Protein AF-0000000083947011 (afdb_homodimer)

Secondary structure (DSSP, 8-state):
-PPPPTTTS-B-TTS-BTTT---GGG--SEEEEESSHHHHHHHHTTSSEEEEEEEETTEEEEEEEETTEEEEEEE--SSHHHHHHHHHHHHHHHHEETTTTEEPPGGG----EEEEEEEEEE-STTS-TT-EEEEEEEEESS-GGGGBTTGGGGS-HHHHHHHHHHHT--TTSPPPEEEEPPHHHHHHHTTTSEEEEEEEPS-SSGGGT--SSSPBSSTTHHHHHHH-EETTEEEEEEESSHHHHHHHHHHHT-EEEEEEEEEEETTTTEE-S--HHHHHHHHHHHHHHHHTT-/-PPPPTTTS-B-TTS-BTTT---GGG--SEEEEESSHHHHHHHHTTSSEEEEEEEETTEEEEEEEETTEEEEEEE--SSHHHHHHHHHHHHHHHHEETTTTEEPPGGG----EEEEEEEEEE-STTS-TT-EEEEEEEEESS-GGGGBTTGGGGS-HHHHHHHHHHHT--TTSPPPEEEEPPHHHHHHHTTTSEEEEEEEPS-SSGGGT--SSSPBSSTTHHHHHHH-EETTEEEEEEESSHHHHHHHHHHHT-EEEEEEEEEEETTTTEE-S--HHHHHHHHHHHHHHHHTT-

pLDDT: mean 96.22, std 5.45, range [49.69, 99.0]

Foldseek 3Di:
DDFDDCVRWPADPVGATDAQRDALVQAFQEEEEEAALVVLVVLCVQAPDWDDWDDHDRWTWTWGHHLRGIYMYIHQHAFAVSVVVVLVRSQCSQFADSVRRHGHDPVRGGAGHYEYEYAWAWLEPVQDFLAKAKEQKEKEQQQVLVVDPPLVVFWDVVLQVLLCVQQVDDPVTHRMTMGGAFPVVCVLCVVRHHYAYEYAFRDDDQSCQHDDPDHHPDNCRSVSQQPDDDPHHHHTTYGGHQNSVRSSSVVSVYGYMYMHGYQHHVVVPDGHPPCVVSSVVSSVSVVCSVNVVD/DDFDDCVRWPADPVGAGDAQRDALVQAFQEEEEEAALVVLVVLCVQAPDWDDWDDHDRWTWTWGHHLRGIYMYIHQHAFAVSVVVVLVRSQCSQFADSVRRGGHDPVRGGAGHYEYEYAWAWLEPVQDFLAKAKEQKEKEQQQVLVVDPPLVVFWDVVLQVLLCVQQVDDPVTHRMTMGGAFPVVCVLCVVRHHYAYEYAFRDDDQSCQHDDPDHHPDNCRSVSQQPDDDPHHHHTTYGGHQNSVRSSSVVSVYGYMYMHGYQHHVVVPDGHPPCVVSSVVSSVSVVCSVNVVD

InterPro domains:
  IPR000845 Nucleoside phosphorylase domain [PF01048] (31-287)
  IPR035994 Nucleoside phosphorylase superfamily [G3DSA:3.40.50.1580] (23-292)
  IPR035994 Nucleoside phosphorylase superfamily [SSF53167] (17-290)

Organism: NCBI:txid28139

Sequence (588 aa):
MRTIPSSELIVNDDGSVFHLHLKPDELADTVILVGDPDRSSMVASYFDRVEHSAANREFRCHTGTLNGVRLTVVSTGIGCDNIDIVMNELDALANVDFAARVVKPGPQRRSLRIVRLGTCGAVQPDIPLGALVMSAVSGGIDGLLNFYADSEAVRDLRLEEAFVRQTGWDERLARPYFVRNDAGLIELFGDVAIRGLTLSAPGFYAPQGRVVRLPLARPDYLEKIERFEHEDLRVTNLEMESSAIAGLAALLGHRALTVCTVIAQRTAGDSKPDYAAFVRNMVETALAKLTRNAMRTIPSSELIVNDDGSVFHLHLKPDELADTVILVGDPDRSSMVASYFDRVEHSAANREFRCHTGTLNGVRLTVVSTGIGCDNIDIVMNELDALANVDFAARVVKPGPQRRSLRIVRLGTCGAVQPDIPLGALVMSAVSGGIDGLLNFYADSEAVRDLRLEEAFVRQTGWDERLARPYFVRNDAGLIELFGDVAIRGLTLSAPGFYAPQGRVVRLPLARPDYLEKIERFEHEDLRVTNLEMESSAIAGLAALLGHRALTVCTVIAQRTAGDSKPDYAAFVRNMVETALAKLTRNA

Solvent-accessible surface area (backbone atoms only — not comparable to full-atom values): 29338 Å² total; per-residue (Å²): 132,70,68,53,51,60,60,42,54,50,61,36,95,89,61,18,38,61,64,57,49,46,40,52,88,61,59,43,55,35,32,38,37,25,40,38,34,66,53,25,55,54,57,51,70,70,35,80,40,76,78,44,74,31,72,37,72,38,24,26,34,36,19,28,29,33,65,87,36,56,34,21,32,33,9,49,34,58,26,39,28,27,40,45,46,50,54,54,50,52,47,40,41,54,29,37,38,78,89,74,28,30,70,47,56,76,92,66,46,63,62,40,43,35,39,33,52,44,66,27,32,19,46,38,87,87,52,54,74,54,40,39,38,28,29,52,28,16,26,21,54,45,28,59,63,66,34,33,44,75,45,69,82,58,38,41,64,68,61,34,52,50,48,38,62,75,52,61,62,61,70,54,38,24,46,58,45,29,17,64,31,32,67,70,58,49,60,69,44,51,90,72,32,45,79,28,27,29,36,14,25,50,22,65,33,46,61,63,62,28,47,79,87,57,57,47,52,54,82,58,51,54,60,38,49,46,67,39,69,55,97,92,39,38,43,38,30,41,38,34,41,50,18,49,49,27,44,51,23,50,75,72,58,32,39,25,38,38,38,27,29,23,41,24,32,59,75,78,46,43,66,47,88,83,43,64,70,40,52,50,52,52,50,54,52,50,50,50,64,76,28,55,96,90,133,70,68,53,51,61,60,40,53,51,62,37,96,88,61,18,38,61,64,58,51,45,40,53,90,61,58,44,55,36,32,37,37,25,41,38,34,67,52,23,54,56,57,51,68,68,36,80,41,77,78,46,73,32,71,37,73,38,24,27,34,37,20,30,30,33,66,88,35,56,33,22,30,32,10,49,32,57,24,40,29,26,40,44,47,50,55,53,49,53,45,40,42,53,30,36,39,79,89,75,28,30,70,48,55,76,92,66,46,62,62,40,43,37,38,34,52,43,66,26,33,21,45,38,86,89,53,55,74,52,39,40,37,28,28,52,27,17,25,19,55,45,28,58,64,66,34,34,42,75,44,68,80,58,38,41,63,67,60,33,51,52,49,39,63,74,52,61,61,60,72,54,38,24,46,60,48,29,17,66,30,33,66,68,56,48,59,70,42,51,90,73,32,45,79,28,26,30,36,15,24,48,22,65,33,46,60,64,60,28,47,79,87,56,57,48,52,54,83,58,50,54,60,38,47,47,66,39,70,56,97,91,40,38,42,38,31,40,38,35,40,49,16,49,49,27,43,52,24,51,76,71,56,31,40,25,39,38,37,26,28,22,42,24,31,60,76,77,47,42,64,47,88,82,46,63,69,38,50,50,52,51,51,54,52,49,50,51,64,76,28,56,95,90

Radius of gyration: 22.41 Å; Cα contacts (8 Å, |Δi|>4): 1465; chains: 2; bounding box: 53×63×57 Å

Structure (mmCIF, N/CA/C/O backbone):
data_AF-0000000083947011-model_v1
#
loop_
_entity.id
_entity.type
_entity.pdbx_description
1 polymer 'Uridine phosphorylase'
#
loop_
_atom_site.group_PDB
_atom_site.id
_atom_site.type_symbol
_atom_site.label_atom_id
_atom_site.label_alt_id
_atom_site.label_comp_id
_atom_site.label_asym_id
_atom_site.label_entity_id
_atom_site.label_seq_id
_atom_site.pdbx_PDB_ins_code
_atom_site.Cartn_x
_atom_site.Cartn_y
_atom_site.Cartn_z
_atom_site.occupancy
_atom_site.B_iso_or_equiv
_atom_site.auth_seq_id
_atom_site.auth_comp_id
_atom_site.auth_asym_id
_atom_site.auth_atom_id
_atom_site.pdbx_PDB_model_num
ATOM 1 N N . MET A 1 1 ? 27.812 15.359 11.953 1 77.88 1 MET A N 1
ATOM 2 C CA . MET A 1 1 ? 26.516 15.047 11.352 1 77.88 1 MET A CA 1
ATOM 3 C C . MET A 1 1 ? 26.594 13.758 10.539 1 77.88 1 MET A C 1
ATOM 5 O O . MET A 1 1 ? 27.594 13.508 9.852 1 77.88 1 MET A O 1
ATOM 9 N N . ARG A 1 2 ? 25.656 12.875 10.75 1 89 2 ARG A N 1
ATOM 10 C CA . ARG A 1 2 ? 25.641 11.586 10.055 1 89 2 ARG A CA 1
ATOM 11 C C . ARG A 1 2 ? 25.359 11.773 8.57 1 89 2 ARG A C 1
ATOM 13 O O . ARG A 1 2 ? 24.406 12.453 8.195 1 89 2 ARG A O 1
ATOM 20 N N . THR A 1 3 ? 26.297 11.289 7.777 1 94.56 3 THR A N 1
ATOM 21 C CA . THR A 1 3 ? 26.031 11.234 6.344 1 94.56 3 THR A CA 1
ATOM 22 C C . THR A 1 3 ? 25.078 10.102 6.004 1 94.56 3 THR A C 1
ATOM 24 O O . THR A 1 3 ? 25.312 8.945 6.383 1 94.56 3 THR A O 1
ATOM 27 N N . ILE A 1 4 ? 23.984 10.383 5.305 1 94.19 4 ILE A N 1
ATOM 28 C CA . ILE A 1 4 ? 22.984 9.375 4.949 1 94.19 4 ILE A CA 1
ATOM 29 C C . ILE A 1 4 ? 23.484 8.539 3.775 1 94.19 4 ILE A C 1
ATOM 31 O O . ILE A 1 4 ? 23.734 9.07 2.688 1 94.19 4 ILE A O 1
ATOM 35 N N . PRO A 1 5 ? 23.594 7.246 3.955 1 89.75 5 PRO A N 1
ATOM 36 C CA . PRO A 1 5 ? 24.062 6.395 2.861 1 89.75 5 PRO A CA 1
ATOM 37 C C . PRO A 1 5 ? 23.125 6.406 1.657 1 89.75 5 PRO A C 1
ATOM 39 O O . PRO A 1 5 ? 21.922 6.602 1.812 1 89.75 5 PRO A O 1
ATOM 42 N N . SER A 1 6 ? 23.656 6.137 0.453 1 88.25 6 SER A N 1
ATOM 43 C CA . SER A 1 6 ? 22.906 6.152 -0.79 1 88.25 6 SER A CA 1
ATOM 44 C C . SER A 1 6 ? 21.812 5.078 -0.791 1 88.25 6 SER A C 1
ATOM 46 O O . SER A 1 6 ? 20.797 5.211 -1.477 1 88.25 6 SER A O 1
ATOM 48 N N . SER A 1 7 ? 22.031 4.008 0.021 1 86.38 7 SER A N 1
ATOM 49 C CA . SER A 1 7 ? 21.062 2.914 0.079 1 86.38 7 SER A CA 1
ATOM 50 C C . SER A 1 7 ? 19.875 3.279 0.957 1 86.38 7 SER A C 1
ATOM 52 O O . SER A 1 7 ? 18.812 2.666 0.852 1 86.38 7 SER A O 1
ATOM 54 N N . GLU A 1 8 ? 20.062 4.301 1.823 1 90.69 8 GLU A N 1
ATOM 55 C CA . GLU A 1 8 ? 19 4.703 2.744 1 90.69 8 GLU A CA 1
ATOM 56 C C . GLU A 1 8 ? 18.125 5.805 2.137 1 90.69 8 GLU A C 1
ATOM 58 O O . GLU A 1 8 ? 16.938 5.895 2.436 1 90.69 8 GLU A O 1
ATOM 63 N N . LEU A 1 9 ? 18.781 6.59 1.421 1 93.44 9 LEU A N 1
ATOM 64 C CA . LEU A 1 9 ? 18.094 7.621 0.647 1 93.44 9 LEU A CA 1
ATOM 65 C C . LEU A 1 9 ? 18.578 7.629 -0.797 1 93.44 9 LEU A C 1
ATOM 67 O O . LEU A 1 9 ? 19.641 8.18 -1.096 1 93.44 9 LEU A O 1
ATOM 71 N N . ILE A 1 10 ? 17.781 7.027 -1.626 1 92.38 10 ILE A N 1
ATOM 72 C CA . ILE A 1 10 ? 18.141 6.895 -3.033 1 92.38 10 ILE A CA 1
ATOM 73 C C . ILE A 1 10 ? 17.781 8.172 -3.783 1 92.38 10 ILE A C 1
ATOM 75 O O . ILE A 1 10 ? 16.656 8.664 -3.672 1 92.38 10 ILE A O 1
ATOM 79 N N . VAL A 1 11 ? 18.672 8.734 -4.453 1 94.38 11 VAL A N 1
ATOM 80 C CA . VAL A 1 11 ? 18.516 9.922 -5.289 1 94.38 11 VAL A CA 1
ATOM 81 C C . VAL A 1 11 ? 18.797 9.57 -6.746 1 94.38 11 VAL A C 1
ATOM 83 O O . VAL A 1 11 ? 19.797 8.922 -7.051 1 94.38 11 VAL A O 1
ATOM 86 N N . ASN A 1 12 ? 17.859 9.953 -7.582 1 94.69 12 ASN A N 1
ATOM 87 C CA . ASN A 1 12 ? 18 9.672 -9.008 1 94.69 12 ASN A CA 1
ATOM 88 C C . ASN A 1 12 ? 19.156 10.477 -9.617 1 94.69 12 ASN A C 1
ATOM 90 O O . ASN A 1 12 ? 19.609 11.453 -9.023 1 94.69 12 ASN A O 1
ATOM 94 N N . ASP A 1 13 ? 19.516 10.094 -10.844 1 92.94 13 ASP A N 1
ATOM 95 C CA . ASP A 1 13 ? 20.641 10.727 -11.531 1 92.94 13 ASP A CA 1
ATOM 96 C C . ASP A 1 13 ? 20.375 12.211 -11.758 1 92.94 13 ASP A C 1
ATOM 98 O O . ASP A 1 13 ? 21.297 13.023 -11.75 1 92.94 13 ASP A O 1
ATOM 102 N N . ASP A 1 14 ? 19.156 12.602 -11.891 1 95.12 14 ASP A N 1
ATOM 103 C CA . ASP A 1 14 ? 18.828 13.984 -12.188 1 95.12 14 ASP A CA 1
ATOM 104 C C . ASP A 1 14 ? 18.672 14.805 -10.914 1 95.12 14 ASP A C 1
ATOM 106 O O . ASP A 1 14 ? 18.297 15.977 -10.953 1 95.12 14 ASP A O 1
ATOM 110 N N . GLY A 1 15 ? 18.906 14.203 -9.781 1 95.88 15 GLY A N 1
ATOM 111 C CA . GLY A 1 15 ? 18.875 14.914 -8.516 1 95.88 15 GLY A CA 1
ATOM 112 C C . GLY A 1 15 ? 17.547 14.82 -7.805 1 95.88 15 GLY A C 1
ATOM 113 O O . GLY A 1 15 ? 17.375 15.352 -6.703 1 95.88 15 GLY A O 1
ATOM 114 N N . SER A 1 16 ? 16.562 14.172 -8.352 1 97.75 16 SER A N 1
ATOM 115 C CA . SER A 1 16 ? 15.258 14.016 -7.723 1 97.75 16 SER A CA 1
ATOM 116 C C . SER A 1 16 ? 15.25 12.828 -6.766 1 97.75 16 SER A C 1
ATOM 118 O O . SER A 1 16 ? 16.078 11.914 -6.883 1 97.75 16 SER A O 1
ATOM 120 N N . VAL A 1 17 ? 14.383 12.906 -5.777 1 97.94 17 VAL A N 1
ATOM 121 C CA . VAL A 1 17 ? 14.242 11.781 -4.859 1 97.94 17 VAL A CA 1
ATOM 122 C C . VAL A 1 17 ? 13.688 10.57 -5.605 1 97.94 17 VAL A C 1
ATOM 124 O O . VAL A 1 17 ? 13 10.719 -6.617 1 97.94 17 VAL A O 1
ATOM 127 N N . PHE A 1 18 ? 13.828 9.422 -5.195 1 96.44 18 PHE A N 1
ATOM 128 C CA . PHE A 1 18 ? 13.758 8.164 -5.93 1 96.44 18 PHE A CA 1
ATOM 129 C C . PHE A 1 18 ? 12.344 7.914 -6.441 1 96.44 18 PHE A C 1
ATOM 131 O O . PHE A 1 18 ? 12.141 7.688 -7.637 1 96.44 18 PHE A O 1
ATOM 138 N N . HIS A 1 19 ? 11.328 7.941 -5.512 1 98.19 19 HIS A N 1
ATOM 139 C CA . HIS A 1 19 ? 9.977 7.52 -5.891 1 98.19 19 HIS A CA 1
ATOM 140 C C . HIS A 1 19 ? 9.156 8.695 -6.406 1 98.19 19 HIS A C 1
ATOM 142 O O . HIS A 1 19 ? 8.516 8.602 -7.449 1 98.19 19 HIS A O 1
ATOM 148 N N . LEU A 1 20 ? 9.242 9.805 -5.723 1 98.69 20 LEU A N 1
ATOM 149 C CA . LEU A 1 20 ? 8.359 10.922 -6.047 1 98.69 20 LEU A CA 1
ATOM 150 C C . LEU A 1 20 ? 8.867 11.688 -7.262 1 98.69 20 LEU A C 1
ATOM 152 O O . LEU A 1 20 ? 8.125 12.453 -7.879 1 98.69 20 LEU A O 1
ATOM 156 N N . HIS A 1 21 ? 10.148 11.547 -7.547 1 98.25 21 HIS A N 1
ATOM 157 C CA . HIS A 1 21 ? 10.789 12.219 -8.68 1 98.25 21 HIS A CA 1
ATOM 158 C C . HIS A 1 21 ? 10.656 13.734 -8.562 1 98.25 21 HIS A C 1
ATOM 160 O O . HIS A 1 21 ? 10.414 14.414 -9.562 1 98.25 21 HIS A O 1
ATOM 166 N N . LEU A 1 22 ? 10.766 14.266 -7.359 1 98.62 22 LEU A N 1
ATOM 167 C CA . LEU A 1 22 ? 10.789 15.695 -7.062 1 98.62 22 LEU A CA 1
ATOM 168 C C . LEU A 1 22 ? 12.164 16.125 -6.566 1 98.62 22 LEU A C 1
ATOM 170 O O . LEU A 1 22 ? 12.883 15.328 -5.965 1 98.62 22 LEU A O 1
ATOM 174 N N . LYS A 1 23 ? 12.484 17.297 -6.867 1 98.56 23 LYS A N 1
ATOM 175 C CA . LYS A 1 23 ? 13.641 17.969 -6.277 1 98.56 23 LYS A CA 1
ATOM 176 C C . LYS A 1 23 ? 13.227 18.875 -5.117 1 98.56 23 LYS A C 1
ATOM 178 O O . LYS A 1 23 ? 12.062 19.266 -5.016 1 98.56 23 LYS A O 1
ATOM 183 N N . PRO A 1 24 ? 14.172 19.188 -4.234 1 98.12 24 PRO A N 1
ATOM 184 C CA . PRO A 1 24 ? 13.836 19.969 -3.039 1 98.12 24 PRO A CA 1
ATOM 185 C C . PRO A 1 24 ? 13.148 21.281 -3.371 1 98.12 24 PRO A C 1
ATOM 187 O O . PRO A 1 24 ? 12.188 21.672 -2.701 1 98.12 24 PRO A O 1
ATOM 190 N N . ASP A 1 25 ? 13.547 21.984 -4.414 1 98.12 25 ASP A N 1
ATOM 191 C CA . ASP A 1 25 ? 13.016 23.312 -4.727 1 98.12 25 ASP A CA 1
ATOM 192 C C . ASP A 1 25 ? 11.648 23.219 -5.395 1 98.12 25 ASP A C 1
ATOM 194 O O . ASP A 1 25 ? 10.961 24.219 -5.57 1 98.12 25 ASP A O 1
ATOM 198 N N . GLU A 1 26 ? 11.25 22.031 -5.645 1 98.75 26 GLU A N 1
ATOM 199 C CA . GLU A 1 26 ? 9.984 21.797 -6.336 1 98.75 26 GLU A CA 1
ATOM 200 C C . GLU A 1 26 ? 8.859 21.5 -5.352 1 98.75 26 GLU A C 1
ATOM 202 O O . GLU A 1 26 ? 7.707 21.328 -5.75 1 98.75 26 GLU A O 1
ATOM 207 N N . LEU A 1 27 ? 9.117 21.5 -4.09 1 98.81 27 LEU A N 1
ATOM 208 C CA . LEU A 1 27 ? 8.156 21.188 -3.033 1 98.81 27 LEU A CA 1
ATOM 209 C C . LEU A 1 27 ? 7.648 22.453 -2.363 1 98.81 27 LEU A C 1
ATOM 211 O O . LEU A 1 27 ? 8.438 23.312 -1.973 1 98.81 27 LEU A O 1
ATOM 215 N N . ALA A 1 28 ? 6.363 22.594 -2.268 1 98.81 28 ALA A N 1
ATOM 216 C CA . ALA A 1 28 ? 5.746 23.672 -1.515 1 98.81 28 ALA A CA 1
ATOM 217 C C . ALA A 1 28 ? 5.621 23.328 -0.036 1 98.81 28 ALA A C 1
ATOM 219 O O . ALA A 1 28 ? 5.832 22.172 0.351 1 98.81 28 ALA A O 1
ATOM 220 N N . ASP A 1 29 ? 5.277 24.312 0.766 1 98.44 29 ASP A N 1
ATOM 221 C CA . ASP A 1 29 ? 5.125 24.094 2.203 1 98.44 29 ASP A CA 1
ATOM 222 C C . ASP A 1 29 ? 3.775 23.469 2.523 1 98.44 29 ASP A C 1
ATOM 224 O O . ASP A 1 29 ? 3.631 22.781 3.539 1 98.44 29 ASP A O 1
ATOM 228 N N . THR A 1 30 ? 2.801 23.75 1.715 1 98.75 30 THR A N 1
ATOM 229 C CA . THR A 1 30 ? 1.498 23.109 1.825 1 98.75 30 THR A CA 1
ATOM 230 C C . THR A 1 30 ? 1.371 21.969 0.813 1 98.75 30 THR A C 1
ATOM 232 O O . THR A 1 30 ? 1.498 22.188 -0.394 1 98.75 30 THR A O 1
ATOM 235 N N . VAL A 1 31 ? 1.159 20.797 1.308 1 98.94 31 VAL A N 1
ATOM 236 C CA . VAL A 1 31 ? 1.097 19.594 0.465 1 98.94 31 VAL A CA 1
ATOM 237 C C . VAL A 1 31 ? -0.274 18.938 0.602 1 98.94 31 VAL A C 1
ATOM 239 O O . VAL A 1 31 ? -0.737 18.688 1.716 1 98.94 31 VAL A O 1
ATOM 242 N N . ILE A 1 32 ? -0.916 18.734 -0.494 1 98.94 32 ILE A N 1
ATOM 243 C CA . ILE A 1 32 ? -2.164 17.984 -0.551 1 98.94 32 ILE A CA 1
ATOM 244 C C . ILE A 1 32 ? -1.884 16.547 -1.011 1 98.94 32 ILE A C 1
ATOM 246 O O . ILE A 1 32 ? -1.247 16.344 -2.045 1 98.94 32 ILE A O 1
ATOM 250 N N . LEU A 1 33 ? -2.264 15.594 -0.226 1 99 33 LEU A N 1
ATOM 251 C CA . LEU A 1 33 ? -2.129 14.188 -0.588 1 99 33 LEU A CA 1
ATOM 252 C C . LEU A 1 33 ? -3.467 13.609 -1.034 1 99 33 LEU A C 1
ATOM 254 O O . LEU A 1 33 ? -4.5 13.875 -0.412 1 99 33 LEU A O 1
ATOM 258 N N . VAL A 1 34 ? -3.473 12.891 -2.113 1 98.94 34 VAL A N 1
ATOM 259 C CA . VAL A 1 34 ? -4.633 12.148 -2.596 1 98.94 34 VAL A CA 1
ATOM 260 C C . VAL A 1 34 ? -4.223 10.719 -2.938 1 98.94 34 VAL A C 1
ATOM 262 O O . VAL A 1 34 ? -3.041 10.438 -3.148 1 98.94 34 VAL A O 1
ATOM 265 N N . GLY A 1 35 ? -5.156 9.75 -2.914 1 98.56 35 GLY A N 1
ATOM 266 C CA . GLY A 1 35 ? -4.836 8.367 -3.246 1 98.56 35 GLY A CA 1
ATOM 267 C C . GLY A 1 35 ? -4.695 8.133 -4.738 1 98.56 35 GLY A C 1
ATOM 268 O O . GLY A 1 35 ? -3.711 7.543 -5.188 1 98.56 35 GLY A O 1
ATOM 269 N N . ASP A 1 36 ? -5.605 8.664 -5.496 1 98 36 ASP A N 1
ATOM 270 C CA . ASP A 1 36 ? -5.777 8.422 -6.926 1 98 36 ASP A CA 1
ATOM 271 C C . ASP A 1 36 ? -4.914 9.375 -7.75 1 98 36 ASP A C 1
ATOM 273 O O . ASP A 1 36 ? -5.066 10.594 -7.664 1 98 36 ASP A O 1
ATOM 277 N N . PRO A 1 37 ? -4.027 8.805 -8.609 1 98.25 37 PRO A N 1
ATOM 278 C CA . PRO A 1 37 ? -3.238 9.68 -9.484 1 98.25 37 PRO A CA 1
ATOM 279 C C . PRO A 1 37 ? -4.102 10.648 -10.281 1 98.25 37 PRO A C 1
ATOM 281 O O . PRO A 1 37 ? -3.732 11.812 -10.453 1 98.25 37 PRO A O 1
ATOM 284 N N . ASP A 1 38 ? -5.238 10.203 -10.758 1 97.5 38 ASP A N 1
ATOM 285 C CA . ASP A 1 38 ? -6.109 11.086 -11.523 1 97.5 38 ASP A CA 1
ATOM 286 C C . ASP A 1 38 ? -6.652 12.211 -10.656 1 97.5 38 ASP A C 1
ATOM 288 O O . ASP A 1 38 ? -6.895 13.32 -11.141 1 97.5 38 ASP A O 1
ATOM 292 N N . ARG A 1 39 ? -6.852 11.992 -9.422 1 98.25 39 ARG A N 1
ATOM 293 C CA . ARG A 1 39 ? -7.316 13.023 -8.508 1 98.25 39 ARG A CA 1
ATOM 294 C C . ARG A 1 39 ? -6.258 14.102 -8.312 1 98.25 39 ARG A C 1
ATOM 296 O O . ARG A 1 39 ? -6.586 15.281 -8.141 1 98.25 39 ARG A O 1
ATOM 303 N N . SER A 1 40 ? -4.953 13.711 -8.312 1 98.69 40 SER A N 1
ATOM 304 C CA . SER A 1 40 ? -3.902 14.727 -8.25 1 98.69 40 SER A CA 1
ATOM 305 C C . SER A 1 40 ? -3.986 15.68 -9.43 1 98.69 40 SER A C 1
ATOM 307 O O . SER A 1 40 ? -3.836 16.891 -9.266 1 98.69 40 SER A O 1
ATOM 309 N N . SER A 1 41 ? -4.227 15.109 -10.602 1 98.25 41 SER A N 1
ATOM 310 C CA . SER A 1 41 ? -4.398 15.938 -11.789 1 98.25 41 SER A CA 1
ATOM 311 C C . SER A 1 41 ? -5.633 16.828 -11.672 1 98.25 41 SER A C 1
ATOM 313 O O . SER A 1 41 ? -5.609 17.984 -12.086 1 98.25 41 SER A O 1
ATOM 315 N N . MET A 1 42 ? -6.676 16.266 -11.148 1 98.44 42 MET A N 1
ATOM 316 C CA . MET A 1 42 ? -7.895 17.031 -10.93 1 98.44 42 MET A CA 1
ATOM 317 C C . MET A 1 42 ? -7.641 18.203 -9.984 1 98.44 42 MET A C 1
ATOM 319 O O . MET A 1 42 ? -8.047 19.328 -10.273 1 98.44 42 MET A O 1
ATOM 323 N N . VAL A 1 43 ? -6.957 18 -8.906 1 98.81 43 VAL A N 1
ATOM 324 C CA . VAL A 1 43 ? -6.629 19.062 -7.957 1 98.81 43 VAL A CA 1
ATOM 325 C C . VAL A 1 43 ? -5.797 20.141 -8.648 1 98.81 43 VAL A C 1
ATOM 327 O O . VAL A 1 43 ? -6.078 21.328 -8.516 1 98.81 43 VAL A O 1
ATOM 330 N N . ALA A 1 44 ? -4.797 19.734 -9.398 1 98.81 44 ALA A N 1
ATOM 331 C CA . ALA A 1 44 ? -3.887 20.656 -10.078 1 98.81 44 ALA A CA 1
ATOM 332 C C . ALA A 1 44 ? -4.633 21.5 -11.094 1 98.81 44 ALA A C 1
ATOM 334 O O . ALA A 1 44 ? -4.211 22.625 -11.406 1 98.81 44 ALA A O 1
ATOM 335 N N . SER A 1 45 ? -5.727 20.969 -11.656 1 98.75 45 SER A N 1
ATOM 336 C CA . SER A 1 45 ? -6.492 21.688 -12.664 1 98.75 45 SER A CA 1
ATOM 337 C C . SER A 1 45 ? -7.125 22.953 -12.086 1 98.75 45 SER A C 1
ATOM 339 O O . SER A 1 45 ? -7.531 23.844 -12.828 1 98.75 45 SER A O 1
ATOM 341 N N . TYR A 1 46 ? -7.203 23.078 -10.789 1 98.75 46 TYR A N 1
ATOM 342 C CA . TYR A 1 46 ? -7.758 24.266 -10.141 1 98.75 46 TYR A CA 1
ATOM 343 C C . TYR A 1 46 ? -6.691 25.344 -9.953 1 98.75 46 TYR A C 1
ATOM 345 O O . TYR A 1 46 ? -7.008 26.484 -9.641 1 98.75 46 TYR A O 1
ATOM 353 N N . PHE A 1 47 ? -5.383 24.922 -10.07 1 98.75 47 PHE A N 1
ATOM 354 C CA . PHE A 1 47 ? -4.305 25.875 -9.844 1 98.75 47 PHE A CA 1
ATOM 355 C C . PHE A 1 47 ? -4.336 26.984 -10.891 1 98.75 47 PHE A C 1
ATOM 357 O O . PHE A 1 47 ? -4.613 26.734 -12.062 1 98.75 47 PHE A O 1
ATOM 364 N N . ASP A 1 48 ? -3.98 28.234 -10.539 1 98.38 48 ASP A N 1
ATOM 365 C CA . ASP A 1 48 ? -3.803 29.344 -11.484 1 98.38 48 ASP A CA 1
ATOM 366 C C . ASP A 1 48 ? -2.645 29.062 -12.438 1 98.38 48 ASP A C 1
ATOM 368 O O . ASP A 1 48 ? -2.68 29.484 -13.602 1 98.38 48 ASP A O 1
ATOM 372 N N . ARG A 1 49 ? -1.67 28.406 -11.859 1 98.19 49 ARG A N 1
ATOM 373 C CA . ARG A 1 49 ? -0.461 28.062 -12.602 1 98.19 49 ARG A CA 1
ATOM 374 C C . ARG A 1 49 ? 0.185 26.797 -12.039 1 98.19 49 ARG A C 1
ATOM 376 O O . ARG A 1 49 ? 0.262 26.625 -10.82 1 98.19 49 ARG A O 1
ATOM 383 N N . VAL A 1 50 ? 0.601 25.938 -12.938 1 98.69 50 VAL A N 1
ATOM 384 C CA . VAL A 1 50 ? 1.411 24.781 -12.578 1 98.69 50 VAL A CA 1
ATOM 385 C C . VAL A 1 50 ? 2.865 25.016 -12.977 1 98.69 50 VAL A C 1
ATOM 387 O O . VAL A 1 50 ? 3.156 25.328 -14.133 1 98.69 50 VAL A O 1
ATOM 390 N N . GLU A 1 51 ? 3.756 24.875 -12.109 1 98.25 51 GLU A N 1
ATOM 391 C CA . GLU A 1 51 ? 5.148 25.188 -12.422 1 98.25 51 GLU A CA 1
ATOM 392 C C . GLU A 1 51 ? 5.98 23.906 -12.578 1 98.25 51 GLU A C 1
ATOM 394 O O . GLU A 1 51 ? 6.992 23.906 -13.281 1 98.25 51 GLU A O 1
ATOM 399 N N . HIS A 1 52 ? 5.605 22.859 -11.805 1 98.25 52 HIS A N 1
ATOM 400 C CA . HIS A 1 52 ? 6.344 21.609 -11.891 1 98.25 52 HIS A CA 1
ATOM 401 C C . HIS A 1 52 ? 5.402 20.406 -11.867 1 98.25 52 HIS A C 1
ATOM 403 O O . HIS A 1 52 ? 4.406 20.406 -11.141 1 98.25 52 HIS A O 1
ATOM 409 N N . SER A 1 53 ? 5.684 19.469 -12.648 1 98.62 53 SER A N 1
ATOM 410 C CA . SER A 1 53 ? 4.98 18.188 -12.625 1 98.62 53 SER A CA 1
ATOM 411 C C . SER A 1 53 ? 5.953 17.016 -12.758 1 98.62 53 SER A C 1
ATOM 413 O O . SER A 1 53 ? 6.953 17.109 -13.469 1 98.62 53 SER A O 1
ATOM 415 N N . ALA A 1 54 ? 5.691 15.984 -12.023 1 98.5 54 ALA A N 1
ATOM 416 C CA . ALA A 1 54 ? 6.453 14.742 -12.086 1 98.5 54 ALA A CA 1
ATOM 417 C C . ALA A 1 54 ? 5.543 13.531 -11.883 1 98.5 54 ALA A C 1
ATOM 419 O O . ALA A 1 54 ? 4.516 13.625 -11.203 1 98.5 54 ALA A O 1
ATOM 420 N N . ALA A 1 55 ? 5.848 12.469 -12.508 1 97.81 55 ALA A N 1
ATOM 421 C CA . ALA A 1 55 ? 5.066 11.25 -12.352 1 97.81 55 ALA A CA 1
ATOM 422 C C . ALA A 1 55 ? 5.965 10.016 -12.375 1 97.81 55 ALA A C 1
ATOM 424 O O . ALA A 1 55 ? 6.926 9.961 -13.148 1 97.81 55 ALA A O 1
ATOM 425 N N . ASN A 1 56 ? 5.727 9.133 -11.508 1 97.69 56 ASN A N 1
ATOM 426 C CA . ASN A 1 56 ? 6.371 7.828 -11.391 1 97.69 56 ASN A CA 1
ATOM 427 C C . ASN A 1 56 ? 5.48 6.824 -10.664 1 97.69 56 ASN A C 1
ATOM 429 O O . ASN A 1 56 ? 5.094 7.043 -9.516 1 97.69 56 ASN A O 1
ATOM 433 N N . ARG A 1 57 ? 5.172 5.699 -11.383 1 97.44 57 ARG A N 1
ATOM 434 C CA . ARG A 1 57 ? 4.301 4.695 -10.781 1 97.44 57 ARG A CA 1
ATOM 435 C C . ARG A 1 57 ? 2.977 5.316 -10.344 1 97.44 57 ARG A C 1
ATOM 437 O O . ARG A 1 57 ? 2.279 5.938 -11.148 1 97.44 57 ARG A O 1
ATOM 444 N N . GLU A 1 58 ? 2.545 5.105 -9.086 1 98.38 58 GLU A N 1
ATOM 445 C CA . GLU A 1 58 ? 1.294 5.664 -8.578 1 98.38 58 GLU A CA 1
ATOM 446 C C . GLU A 1 58 ? 1.507 7.062 -8 1 98.38 58 GLU A C 1
ATOM 448 O O . GLU A 1 58 ? 0.56 7.699 -7.539 1 98.38 58 GLU A O 1
ATOM 453 N N . PHE A 1 59 ? 2.748 7.559 -8.109 1 98.75 59 PHE A N 1
ATOM 454 C CA . PHE A 1 59 ? 3.064 8.875 -7.578 1 98.75 59 PHE A CA 1
ATOM 455 C C . PHE A 1 59 ? 3.008 9.93 -8.672 1 98.75 59 PHE A C 1
ATOM 457 O O . PHE A 1 59 ? 3.811 9.906 -9.609 1 98.75 59 PHE A O 1
ATOM 464 N N . ARG A 1 60 ? 2.043 10.773 -8.625 1 98.75 60 ARG A N 1
ATOM 465 C CA . ARG A 1 60 ? 1.901 11.922 -9.508 1 98.75 60 ARG A CA 1
ATOM 466 C C . ARG A 1 60 ? 1.894 13.227 -8.711 1 98.75 60 ARG A C 1
ATOM 468 O O . ARG A 1 60 ? 1.074 13.398 -7.809 1 98.75 60 ARG A O 1
ATOM 475 N N . CYS A 1 61 ? 2.836 14.109 -9.055 1 98.81 61 CYS A N 1
ATOM 476 C CA . CYS A 1 61 ? 3.037 15.344 -8.289 1 98.81 61 CYS A CA 1
ATOM 477 C C . CYS A 1 61 ? 2.848 16.562 -9.18 1 98.81 61 CYS A C 1
ATOM 479 O O . CYS A 1 61 ? 3.264 16.578 -10.336 1 98.81 61 CYS A O 1
ATOM 481 N N . HIS A 1 62 ? 2.168 17.562 -8.695 1 98.94 62 HIS A N 1
ATOM 482 C CA . HIS A 1 62 ? 2.059 18.875 -9.305 1 98.94 62 HIS A CA 1
ATOM 483 C C . HIS A 1 62 ? 2.279 19.984 -8.281 1 98.94 62 HIS A C 1
ATOM 485 O O . HIS A 1 62 ? 1.67 19.969 -7.207 1 98.94 62 HIS A O 1
ATOM 491 N N . THR A 1 63 ? 3.213 20.859 -8.539 1 98.94 63 THR A N 1
ATOM 492 C CA . THR A 1 63 ? 3.41 22.062 -7.734 1 98.94 63 THR A CA 1
ATOM 493 C C . THR A 1 63 ? 2.988 23.312 -8.508 1 98.94 63 THR A C 1
ATOM 495 O O . THR A 1 63 ? 3.324 23.453 -9.68 1 98.94 63 THR A O 1
ATOM 498 N N . GLY A 1 64 ? 2.229 24.094 -7.887 1 98.75 64 GLY A N 1
ATOM 499 C CA . GLY A 1 64 ? 1.747 25.312 -8.5 1 98.75 64 GLY A CA 1
ATOM 500 C C . GLY A 1 64 ? 1.237 26.328 -7.492 1 98.75 64 GLY A C 1
ATOM 501 O O . GLY A 1 64 ? 1.667 26.328 -6.336 1 98.75 64 GLY A O 1
ATOM 502 N N . THR A 1 65 ? 0.46 27.297 -8.062 1 98.5 65 THR A N 1
ATOM 503 C CA . THR A 1 65 ? -0.065 28.375 -7.219 1 98.5 65 THR A CA 1
ATOM 504 C C . THR A 1 65 ? -1.576 28.5 -7.387 1 98.5 65 THR A C 1
ATOM 506 O O . THR A 1 65 ? -2.094 28.375 -8.5 1 98.5 65 THR A O 1
ATOM 509 N N . LEU A 1 66 ? -2.244 28.656 -6.328 1 98.5 66 LEU A N 1
ATOM 510 C CA . LEU A 1 66 ? -3.666 28.984 -6.301 1 98.5 66 LEU A CA 1
ATOM 511 C C . LEU A 1 66 ? -3.943 30.125 -5.324 1 98.5 66 LEU A C 1
ATOM 513 O O . LEU A 1 66 ? -3.59 30.031 -4.145 1 98.5 66 LEU A O 1
ATOM 517 N N . ASN A 1 67 ? -4.562 31.25 -5.812 1 97.38 67 ASN A N 1
ATOM 518 C CA . ASN A 1 67 ? -4.871 32.406 -4.969 1 97.38 67 ASN A CA 1
ATOM 519 C C . ASN A 1 67 ? -3.629 32.906 -4.238 1 97.38 67 ASN A C 1
ATOM 521 O O . ASN A 1 67 ? -3.686 33.219 -3.047 1 97.38 67 ASN A O 1
ATOM 525 N N . GLY A 1 68 ? -2.52 32.844 -4.895 1 96.94 68 GLY A N 1
ATOM 526 C CA . GLY A 1 68 ? -1.279 33.406 -4.359 1 96.94 68 GLY A CA 1
ATOM 527 C C . GLY A 1 68 ? -0.569 32.438 -3.422 1 96.94 68 GLY A C 1
ATOM 528 O O . GLY A 1 68 ? 0.515 32.75 -2.92 1 96.94 68 GLY A O 1
ATOM 529 N N . VAL A 1 69 ? -1.106 31.266 -3.186 1 97.94 69 VAL A N 1
ATOM 530 C CA . VAL A 1 69 ? -0.518 30.281 -2.281 1 97.94 69 VAL A CA 1
ATOM 531 C C . VAL A 1 69 ? 0.133 29.156 -3.088 1 97.94 69 VAL A C 1
ATOM 533 O O . VAL A 1 69 ? -0.5 28.578 -3.967 1 97.94 69 VAL A O 1
ATOM 536 N N . ARG A 1 70 ? 1.423 28.891 -2.836 1 98.5 70 ARG A N 1
ATOM 537 C CA . ARG A 1 70 ? 2.121 27.797 -3.48 1 98.5 70 ARG A CA 1
ATOM 538 C C . ARG A 1 70 ? 1.754 26.453 -2.832 1 98.5 70 ARG A C 1
ATOM 540 O O . ARG A 1 70 ? 1.804 26.328 -1.608 1 98.5 70 ARG A O 1
ATOM 547 N N . LEU A 1 71 ? 1.31 25.516 -3.643 1 98.69 71 LEU A N 1
ATOM 548 C CA . LEU A 1 71 ? 0.856 24.203 -3.176 1 98.69 71 LEU A CA 1
ATOM 549 C C . LEU A 1 71 ? 1.501 23.094 -3.984 1 98.69 71 LEU A C 1
ATOM 551 O O . LEU A 1 71 ? 1.811 23.266 -5.164 1 98.69 71 LEU A O 1
ATOM 555 N N . THR A 1 72 ? 1.745 22 -3.408 1 98.94 72 THR A N 1
ATOM 556 C CA . THR A 1 72 ? 2.08 20.75 -4.074 1 98.94 72 THR A CA 1
ATOM 557 C C . THR A 1 72 ? 0.99 19.703 -3.85 1 98.94 72 THR A C 1
ATOM 559 O O . THR A 1 72 ? 0.532 19.516 -2.721 1 98.94 72 THR A O 1
ATOM 562 N N . VAL A 1 73 ? 0.47 19.109 -4.879 1 98.94 73 VAL A N 1
ATOM 563 C CA . VAL A 1 73 ? -0.406 17.938 -4.742 1 98.94 73 VAL A CA 1
ATOM 564 C C . VAL A 1 73 ? 0.337 16.688 -5.176 1 98.94 73 VAL A C 1
ATOM 566 O O . VAL A 1 73 ? 1.076 16.703 -6.164 1 98.94 73 VAL A O 1
ATOM 569 N N . VAL A 1 74 ? 0.238 15.609 -4.395 1 98.94 74 VAL A N 1
ATOM 570 C CA . VAL A 1 74 ? 0.901 14.328 -4.633 1 98.94 74 VAL A CA 1
ATOM 571 C C . VAL A 1 74 ? -0.106 13.188 -4.492 1 98.94 74 VAL A C 1
ATOM 573 O O . VAL A 1 74 ? -0.832 13.109 -3.5 1 98.94 74 VAL A O 1
ATOM 576 N N . SER A 1 75 ? -0.202 12.312 -5.492 1 98.94 75 SER A N 1
ATOM 577 C CA . SER A 1 75 ? -0.91 11.055 -5.285 1 98.94 75 SER A CA 1
ATOM 578 C C . SER A 1 75 ? -0.023 10.031 -4.59 1 98.94 75 SER A C 1
ATOM 580 O O . SER A 1 75 ? 1.174 9.938 -4.871 1 98.94 75 SER A O 1
ATOM 582 N N . THR A 1 76 ? -0.602 9.297 -3.678 1 98.81 76 THR A N 1
ATOM 583 C CA . THR A 1 76 ? 0.193 8.406 -2.84 1 98.81 76 THR A CA 1
ATOM 584 C C . THR A 1 76 ? -0.046 6.945 -3.225 1 98.81 76 THR A C 1
ATOM 586 O O . THR A 1 76 ? 0.706 6.059 -2.814 1 98.81 76 THR A O 1
ATOM 589 N N . GLY A 1 77 ? -1.105 6.711 -4.039 1 98.56 77 GLY A N 1
ATOM 590 C CA . GLY A 1 77 ? -1.579 5.34 -4.141 1 98.56 77 GLY A CA 1
ATOM 591 C C . GLY A 1 77 ? -2.346 4.883 -2.912 1 98.56 77 GLY A C 1
ATOM 592 O O . GLY A 1 77 ? -2.924 5.699 -2.193 1 98.56 77 GLY A O 1
ATOM 593 N N . ILE A 1 78 ? -2.393 3.551 -2.756 1 98.69 78 ILE A N 1
ATOM 594 C CA . ILE A 1 78 ? -3.275 3.004 -1.731 1 98.69 78 ILE A CA 1
ATOM 595 C C . ILE A 1 78 ? -2.445 2.354 -0.627 1 98.69 78 ILE A C 1
ATOM 597 O O . ILE A 1 78 ? -1.534 1.57 -0.906 1 98.69 78 ILE A O 1
ATOM 601 N N . GLY A 1 79 ? -2.721 2.766 0.615 1 98.69 79 GLY A N 1
ATOM 602 C CA . GLY A 1 79 ? -2.229 1.995 1.746 1 98.69 79 GLY A CA 1
ATOM 603 C C . GLY A 1 79 ? -1.114 2.691 2.504 1 98.69 79 GLY A C 1
ATOM 604 O O . GLY A 1 79 ? -0.426 3.553 1.953 1 98.69 79 GLY A O 1
ATOM 605 N N . CYS A 1 80 ? -0.863 2.242 3.701 1 98.81 80 CYS A N 1
ATOM 606 C CA . CYS A 1 80 ? 0.144 2.832 4.578 1 98.81 80 CYS A CA 1
ATOM 607 C C . CYS A 1 80 ? 1.55 2.469 4.109 1 98.81 80 CYS A C 1
ATOM 609 O O . CYS A 1 80 ? 2.51 3.178 4.414 1 98.81 80 CYS A O 1
ATOM 611 N N . ASP A 1 81 ? 1.694 1.338 3.334 1 98.56 81 ASP A N 1
ATOM 612 C CA . ASP A 1 81 ? 2.99 1 2.756 1 98.56 81 ASP A CA 1
ATOM 613 C C . ASP A 1 81 ? 3.492 2.115 1.841 1 98.56 81 ASP A C 1
ATOM 615 O O . ASP A 1 81 ? 4.668 2.49 1.895 1 98.56 81 ASP A O 1
ATOM 619 N N . ASN A 1 82 ? 2.551 2.639 1.043 1 98.69 82 ASN A N 1
ATOM 620 C CA . ASN A 1 82 ? 2.85 3.758 0.156 1 98.69 82 ASN A CA 1
ATOM 621 C C . ASN A 1 82 ? 3.133 5.035 0.941 1 98.69 82 ASN A C 1
ATOM 623 O O . ASN A 1 82 ? 4.004 5.82 0.564 1 98.69 82 ASN A O 1
ATOM 627 N N . ILE A 1 83 ? 2.402 5.207 2.02 1 98.94 83 ILE A N 1
ATOM 628 C CA . ILE A 1 83 ? 2.564 6.422 2.814 1 98.94 83 ILE A CA 1
ATOM 629 C C . ILE A 1 83 ? 3.959 6.445 3.436 1 98.94 83 ILE A C 1
ATOM 631 O O . ILE A 1 83 ? 4.57 7.512 3.561 1 98.94 83 ILE A O 1
ATOM 635 N N . ASP A 1 84 ? 4.516 5.273 3.822 1 98.94 84 ASP A N 1
ATOM 636 C CA . ASP A 1 84 ? 5.887 5.195 4.32 1 98.94 84 ASP A CA 1
ATOM 637 C C . ASP A 1 84 ? 6.863 5.844 3.344 1 98.94 84 ASP A C 1
ATOM 639 O O . ASP A 1 84 ? 7.75 6.598 3.752 1 98.94 84 ASP A O 1
ATOM 643 N N . ILE A 1 85 ? 6.672 5.555 2.043 1 98.88 85 ILE A N 1
ATOM 644 C CA . ILE A 1 85 ? 7.508 6.098 0.977 1 98.88 85 ILE A CA 1
ATOM 645 C C . ILE A 1 85 ? 7.305 7.609 0.882 1 98.88 85 ILE A C 1
ATOM 647 O O . ILE A 1 85 ? 8.266 8.375 0.989 1 98.88 85 ILE A O 1
ATOM 651 N N . VAL A 1 86 ? 6.09 8.023 0.812 1 98.94 86 VAL A N 1
ATOM 652 C CA . VAL A 1 86 ? 5.754 9.406 0.486 1 98.94 86 VAL A CA 1
ATOM 653 C C . VAL A 1 86 ? 6.195 10.328 1.621 1 98.94 86 VAL A C 1
ATOM 655 O O . VAL A 1 86 ? 6.852 11.344 1.385 1 98.94 86 VAL A O 1
ATOM 658 N N . MET A 1 87 ? 5.926 9.977 2.854 1 98.94 87 MET A N 1
ATOM 659 C CA . MET A 1 87 ? 6.199 10.852 3.984 1 98.94 87 MET A CA 1
ATOM 660 C C . MET A 1 87 ? 7.699 11 4.215 1 98.94 87 MET A C 1
ATOM 662 O O . MET A 1 87 ? 8.188 12.086 4.516 1 98.94 87 MET A O 1
ATOM 666 N N . ASN A 1 88 ? 8.438 9.891 4.105 1 98.88 88 ASN A N 1
ATOM 667 C CA . ASN A 1 88 ? 9.883 9.969 4.277 1 98.88 88 ASN A CA 1
ATOM 668 C C . ASN A 1 88 ? 10.539 10.797 3.172 1 98.88 88 ASN A C 1
ATOM 670 O O . ASN A 1 88 ? 11.461 11.57 3.432 1 98.88 88 ASN A O 1
ATOM 674 N N . GLU A 1 89 ? 10.023 10.633 1.953 1 98.88 89 GLU A N 1
ATOM 675 C CA . GLU A 1 89 ? 10.633 11.367 0.848 1 98.88 89 GLU A CA 1
ATOM 676 C C . GLU A 1 89 ? 10.227 12.836 0.872 1 98.88 89 GLU A C 1
ATOM 678 O O . GLU A 1 89 ? 11.023 13.711 0.528 1 98.88 89 GLU A O 1
ATOM 683 N N . LEU A 1 90 ? 8.953 13.164 1.27 1 98.94 90 LEU A N 1
ATOM 684 C CA . LEU A 1 90 ? 8.578 14.562 1.47 1 98.94 90 LEU A CA 1
ATOM 685 C C . LEU A 1 90 ? 9.469 15.219 2.518 1 98.94 90 LEU A C 1
ATOM 687 O O . LEU A 1 90 ? 9.938 16.344 2.322 1 98.94 90 LEU A O 1
ATOM 691 N N . ASP A 1 91 ? 9.688 14.531 3.627 1 98.94 91 ASP A N 1
ATOM 692 C CA . ASP A 1 91 ? 10.555 15.07 4.672 1 98.94 91 ASP A CA 1
ATOM 693 C C . ASP A 1 91 ? 11.977 15.258 4.16 1 98.94 91 ASP A C 1
ATOM 695 O O . ASP A 1 91 ? 12.641 16.25 4.488 1 98.94 91 ASP A O 1
ATOM 699 N N . ALA A 1 92 ? 12.461 14.227 3.436 1 98.75 92 ALA A N 1
ATOM 700 C CA . ALA A 1 92 ? 13.812 14.352 2.881 1 98.75 92 ALA A CA 1
ATOM 701 C C . ALA A 1 92 ? 13.93 15.586 1.996 1 98.75 92 ALA A C 1
ATOM 703 O O . ALA A 1 92 ? 14.906 16.328 2.09 1 98.75 92 ALA A O 1
ATOM 704 N N . LEU A 1 93 ? 12.938 15.789 1.145 1 98.81 93 LEU A N 1
ATOM 705 C CA . LEU A 1 93 ? 12.922 16.953 0.271 1 98.81 93 LEU A CA 1
ATOM 706 C C . LEU A 1 93 ? 12.969 18.25 1.084 1 98.81 93 LEU A C 1
ATOM 708 O O . LEU A 1 93 ? 13.633 19.219 0.689 1 98.81 93 LEU A O 1
ATOM 712 N N . ALA A 1 94 ? 12.336 18.281 2.184 1 98.69 94 ALA A N 1
ATOM 713 C CA . ALA A 1 94 ? 12.203 19.484 3.004 1 98.69 94 ALA A CA 1
ATOM 714 C C . ALA A 1 94 ? 13.43 19.656 3.902 1 98.69 94 ALA A C 1
ATOM 716 O O . ALA A 1 94 ? 13.852 20.797 4.148 1 98.69 94 ALA A O 1
ATOM 717 N N . ASN A 1 95 ? 14.047 18.531 4.375 1 98.69 95 ASN A N 1
ATOM 718 C CA . ASN A 1 95 ? 14.883 18.688 5.562 1 98.69 95 ASN A CA 1
ATOM 719 C C . ASN A 1 95 ? 16.219 17.984 5.406 1 98.69 95 ASN A C 1
ATOM 721 O O . ASN A 1 95 ? 16.984 17.859 6.371 1 98.69 95 ASN A O 1
ATOM 725 N N . VAL A 1 96 ? 16.531 17.516 4.262 1 98.31 96 VAL A N 1
ATOM 726 C CA . VAL A 1 96 ? 17.828 16.906 3.979 1 98.31 96 VAL A CA 1
ATOM 727 C C . VAL A 1 96 ? 18.562 17.719 2.906 1 98.31 96 VAL A C 1
ATOM 729 O O . VAL A 1 96 ? 17.938 18.172 1.934 1 98.31 96 VAL A O 1
ATOM 732 N N . ASP A 1 97 ? 19.781 18.016 3.111 1 97.44 97 ASP A N 1
ATOM 733 C CA . ASP A 1 97 ? 20.656 18.531 2.062 1 97.44 97 ASP A CA 1
ATOM 734 C C . ASP A 1 97 ? 21.094 17.422 1.123 1 97.44 97 ASP A C 1
ATOM 736 O O . ASP A 1 97 ? 21.969 16.609 1.474 1 97.44 97 ASP A O 1
ATOM 740 N N . PHE A 1 98 ? 20.547 17.375 -0.065 1 96.56 98 PHE A N 1
ATOM 741 C CA . PHE A 1 98 ? 20.781 16.266 -0.98 1 96.56 98 PHE A CA 1
ATOM 742 C C . PHE A 1 98 ? 22.234 16.234 -1.439 1 96.56 98 PHE A C 1
ATOM 744 O O . PHE A 1 98 ? 22.781 15.164 -1.699 1 96.56 98 PHE A O 1
ATOM 751 N N . ALA A 1 99 ? 22.828 17.375 -1.544 1 94.81 99 ALA A N 1
ATOM 752 C CA . ALA A 1 99 ? 24.219 17.438 -1.976 1 94.81 99 ALA A CA 1
ATOM 753 C C . ALA A 1 99 ? 25.156 16.875 -0.906 1 94.81 99 ALA A C 1
ATOM 755 O O . ALA A 1 99 ? 26.016 16.062 -1.202 1 94.81 99 ALA A O 1
ATOM 756 N N . ALA A 1 100 ? 24.938 17.297 0.338 1 95.75 100 ALA A N 1
ATOM 757 C CA . ALA A 1 100 ? 25.797 16.891 1.443 1 95.75 100 ALA A CA 1
ATOM 758 C C . ALA A 1 100 ? 25.312 15.578 2.059 1 95.75 100 ALA A C 1
ATOM 760 O O . ALA A 1 100 ? 26.047 14.93 2.812 1 95.75 100 ALA A O 1
ATOM 761 N N . ARG A 1 101 ? 24.078 15.219 1.76 1 96 101 ARG A N 1
ATOM 762 C CA . ARG A 1 101 ? 23.422 14.023 2.285 1 96 101 ARG A CA 1
ATOM 763 C C . ARG A 1 101 ? 23.422 14.031 3.811 1 96 101 ARG A C 1
ATOM 765 O O . ARG A 1 101 ? 23.797 13.039 4.441 1 96 101 ARG A O 1
ATOM 772 N N . VAL A 1 102 ? 23.078 15.148 4.328 1 97.44 102 VAL A N 1
ATOM 773 C CA . VAL A 1 102 ? 22.953 15.297 5.777 1 97.44 102 VAL A CA 1
ATOM 774 C C . VAL A 1 102 ? 21.641 15.977 6.117 1 97.44 102 VAL A C 1
ATOM 776 O O . VAL A 1 102 ? 21.094 16.734 5.309 1 97.44 102 VAL A O 1
ATOM 779 N N . VAL A 1 103 ? 21.141 15.695 7.289 1 97.81 103 VAL A N 1
ATOM 780 C CA . VAL A 1 103 ? 19.938 16.359 7.781 1 97.81 103 VAL A CA 1
ATOM 781 C C . VAL A 1 103 ? 20.234 17.828 8.07 1 97.81 103 VAL A C 1
ATOM 783 O O . VAL A 1 103 ? 21.25 18.141 8.703 1 97.81 103 VAL A O 1
ATOM 786 N N . LYS A 1 104 ? 19.375 18.703 7.625 1 97.31 104 LYS A N 1
ATOM 787 C CA . LYS A 1 104 ? 19.547 20.125 7.875 1 97.31 104 LYS A CA 1
ATOM 788 C C . LYS A 1 104 ? 19.484 20.438 9.367 1 97.31 104 LYS A C 1
ATOM 790 O O . LYS A 1 104 ? 18.734 19.781 10.109 1 97.31 104 LYS A O 1
ATOM 795 N N . PRO A 1 105 ? 20.266 21.438 9.742 1 94.75 105 PRO A N 1
ATOM 796 C CA . PRO A 1 105 ? 20.188 21.828 11.156 1 94.75 105 PRO A CA 1
ATOM 797 C C . PRO A 1 105 ? 18.828 22.375 11.555 1 94.75 105 PRO A C 1
ATOM 799 O O . PRO A 1 105 ? 18.078 22.844 10.695 1 94.75 105 PRO A O 1
ATOM 802 N N . GLY A 1 106 ? 18.547 22.312 12.836 1 90.06 106 GLY A N 1
ATOM 803 C CA . GLY A 1 106 ? 17.25 22.656 13.406 1 90.06 106 GLY A CA 1
ATOM 804 C C . GLY A 1 106 ? 16.672 23.938 12.844 1 90.06 106 GLY A C 1
ATOM 805 O O . GLY A 1 106 ? 15.562 23.938 12.305 1 90.06 106 GLY A O 1
ATOM 806 N N . PRO A 1 107 ? 17.359 24.969 12.836 1 91.69 107 PRO A N 1
ATOM 807 C CA . PRO A 1 107 ? 16.828 26.266 12.398 1 91.69 107 PRO A CA 1
ATOM 808 C C . PRO A 1 107 ? 16.5 26.297 10.906 1 91.69 107 PRO A C 1
ATOM 810 O O . PRO A 1 107 ? 15.758 27.172 10.453 1 91.69 107 PRO A O 1
ATOM 813 N N . GLN A 1 108 ? 17.031 25.359 10.203 1 92.12 108 GLN A N 1
ATOM 814 C CA . GLN A 1 108 ? 16.828 25.328 8.766 1 92.12 108 GLN A CA 1
ATOM 815 C C . GLN A 1 108 ? 15.75 24.328 8.375 1 92.12 108 GLN A C 1
ATOM 817 O O . GLN A 1 108 ? 15.375 24.234 7.207 1 92.12 108 GLN A O 1
ATOM 822 N N . ARG A 1 109 ? 15.234 23.688 9.344 1 95.25 109 ARG A N 1
ATOM 823 C CA . ARG A 1 109 ? 14.25 22.656 9.023 1 95.25 109 ARG A CA 1
ATOM 824 C C . ARG A 1 109 ? 12.875 23.266 8.773 1 95.25 109 ARG A C 1
ATOM 826 O O . ARG A 1 109 ? 12.484 24.219 9.438 1 95.25 109 ARG A O 1
ATOM 833 N N . ARG A 1 110 ? 12.234 22.688 7.773 1 97.5 110 ARG A N 1
ATOM 834 C CA . ARG A 1 110 ? 10.883 23.078 7.387 1 97.5 110 ARG A CA 1
ATOM 835 C C . ARG A 1 110 ? 9.852 22.141 8 1 97.5 110 ARG A C 1
ATOM 837 O O . ARG A 1 110 ? 10.086 20.922 8.094 1 97.5 110 ARG A O 1
ATOM 844 N N . SER A 1 111 ? 8.758 22.75 8.477 1 98.56 111 SER A N 1
ATOM 845 C CA . SER A 1 111 ? 7.559 22 8.844 1 98.56 111 SER A CA 1
ATOM 846 C C . SER A 1 111 ? 6.477 22.141 7.777 1 98.56 111 SER A C 1
ATOM 848 O O . SER A 1 111 ? 5.957 23.234 7.543 1 98.56 111 SER A O 1
ATOM 850 N N . LEU A 1 112 ? 6.148 21.016 7.156 1 98.88 112 LEU A N 1
ATOM 851 C CA . LEU A 1 112 ? 5.141 21.016 6.102 1 98.88 112 LEU A CA 1
ATOM 852 C C . LEU A 1 112 ? 3.734 20.984 6.691 1 98.88 112 LEU A C 1
ATOM 854 O O . LEU A 1 112 ? 3.531 20.469 7.793 1 98.88 112 LEU A O 1
ATOM 858 N N . ARG A 1 113 ? 2.783 21.656 5.992 1 98.81 113 ARG A N 1
ATOM 859 C CA . ARG A 1 113 ? 1.345 21.5 6.191 1 98.81 113 ARG A CA 1
ATOM 860 C C . ARG A 1 113 ? 0.761 20.484 5.215 1 98.81 113 ARG A C 1
ATOM 862 O O . ARG A 1 113 ? 0.653 20.766 4.016 1 98.81 113 ARG A O 1
ATOM 869 N N . ILE A 1 114 ? 0.363 19.328 5.766 1 98.94 114 ILE A N 1
ATOM 870 C CA . ILE A 1 114 ? -0.03 18.203 4.914 1 98.94 114 ILE A CA 1
ATOM 871 C C . ILE A 1 114 ? -1.512 17.906 5.117 1 98.94 114 ILE A C 1
ATOM 873 O O . ILE A 1 114 ? -1.946 17.625 6.238 1 98.94 114 ILE A O 1
ATOM 877 N N . VAL A 1 115 ? -2.281 17.953 4.039 1 98.94 115 VAL A N 1
ATOM 878 C CA . VAL A 1 115 ? -3.703 17.625 4.105 1 98.94 115 VAL A CA 1
ATOM 879 C C . VAL A 1 115 ? -4.027 16.5 3.121 1 98.94 115 VAL A C 1
ATOM 881 O O . VAL A 1 115 ? -3.816 16.656 1.914 1 98.94 115 VAL A O 1
ATOM 884 N N . ARG A 1 116 ? -4.512 15.445 3.615 1 98.94 116 ARG A N 1
ATOM 885 C CA . ARG A 1 116 ? -4.992 14.367 2.752 1 98.94 116 ARG A CA 1
ATOM 886 C C . ARG A 1 116 ? -6.469 14.539 2.424 1 98.94 116 ARG A C 1
ATOM 888 O O . ARG A 1 116 ? -7.281 14.812 3.314 1 98.94 116 ARG A O 1
ATOM 895 N N . LEU A 1 117 ? -6.762 14.438 1.201 1 98.94 117 LEU A N 1
ATOM 896 C CA . LEU A 1 117 ? -8.133 14.375 0.698 1 98.94 117 LEU A CA 1
ATOM 897 C C . LEU A 1 117 ? -8.438 12.984 0.136 1 98.94 117 LEU A C 1
ATOM 899 O O . LEU A 1 117 ? -7.914 12.609 -0.917 1 98.94 117 LEU A O 1
ATOM 903 N N . GLY A 1 118 ? -9.258 12.211 0.86 1 98.44 118 GLY A N 1
ATOM 904 C CA . GLY A 1 118 ? -9.477 10.836 0.465 1 98.44 118 GLY A CA 1
ATOM 905 C C . GLY A 1 118 ? -10.93 10.414 0.536 1 98.44 118 GLY A C 1
ATOM 906 O O . GLY A 1 118 ? -11.812 11.25 0.77 1 98.44 118 GLY A O 1
ATOM 907 N N . THR A 1 119 ? -11.219 9.141 0.194 1 97.56 119 THR A N 1
ATOM 908 C CA . THR A 1 119 ? -12.531 8.523 0.332 1 97.56 119 THR A CA 1
ATOM 909 C C . THR A 1 119 ? -12.539 7.523 1.486 1 97.56 119 THR A C 1
ATOM 911 O O . THR A 1 119 ? -11.484 7.062 1.92 1 97.56 119 THR A O 1
ATOM 914 N N . CYS A 1 120 ? -13.695 7.297 2.023 1 97.12 120 CYS A N 1
ATOM 915 C CA . CYS A 1 120 ? -13.805 6.383 3.156 1 97.12 120 CYS A CA 1
ATOM 916 C C . CYS A 1 120 ? -15.18 5.727 3.197 1 97.12 120 CYS A C 1
ATOM 918 O O . CYS A 1 120 ? -16.062 6.09 2.426 1 97.12 120 CYS A O 1
ATOM 920 N N . GLY A 1 121 ? -15.258 4.629 3.947 1 94.88 121 GLY A N 1
ATOM 921 C CA . GLY A 1 121 ? -16.531 4.062 4.352 1 94.88 121 GLY A CA 1
ATOM 922 C C . GLY A 1 121 ? -16.938 4.441 5.766 1 94.88 121 GLY A C 1
ATOM 923 O O . GLY A 1 121 ? -16.156 4.281 6.703 1 94.88 121 GLY A O 1
ATOM 924 N N . ALA A 1 122 ? -18.141 4.965 5.859 1 95.5 122 ALA A N 1
ATOM 925 C CA . ALA A 1 122 ? -18.656 5.273 7.188 1 95.5 122 ALA A CA 1
ATOM 926 C C . ALA A 1 122 ? -19.031 4.004 7.941 1 95.5 122 ALA A C 1
ATOM 928 O O . ALA A 1 122 ? -19.562 3.059 7.352 1 95.5 122 ALA A O 1
ATOM 929 N N . VAL A 1 123 ? -18.719 4.008 9.273 1 93.81 123 VAL A N 1
ATOM 930 C CA . VAL A 1 123 ? -19.094 2.826 10.047 1 93.81 123 VAL A CA 1
ATOM 931 C C . VAL A 1 123 ? -20.234 3.174 11 1 93.81 123 VAL A C 1
ATOM 933 O O . VAL A 1 123 ? -20.75 2.301 11.703 1 93.81 123 VAL A O 1
ATOM 936 N N . GLN A 1 124 ? -20.531 4.469 11.102 1 94.56 124 GLN A N 1
ATOM 937 C CA . GLN A 1 124 ? -21.672 4.926 11.906 1 94.56 124 GLN A CA 1
ATOM 938 C C . GLN A 1 124 ? -22.891 5.215 11.031 1 94.56 124 GLN A C 1
ATOM 940 O O . GLN A 1 124 ? -22.766 5.891 10 1 94.56 124 GLN A O 1
ATOM 945 N N . PRO A 1 125 ? -24.062 4.789 11.414 1 91.69 125 PRO A N 1
ATOM 946 C CA . PRO A 1 125 ? -25.25 4.926 10.57 1 91.69 125 PRO A CA 1
ATOM 947 C C . PRO A 1 125 ? -25.703 6.375 10.398 1 91.69 125 PRO A C 1
ATOM 949 O O . PRO A 1 125 ? -26.422 6.695 9.461 1 91.69 125 PRO A O 1
ATOM 952 N N . ASP A 1 126 ? -25.312 7.246 11.219 1 94.12 126 ASP A N 1
ATOM 953 C CA . ASP A 1 126 ? -25.781 8.625 11.18 1 94.12 126 ASP A CA 1
ATOM 954 C C . ASP A 1 126 ? -24.922 9.469 10.242 1 94.12 126 ASP A C 1
ATOM 956 O O . ASP A 1 126 ? -25.203 10.648 10.023 1 94.12 126 ASP A O 1
ATOM 960 N N . ILE A 1 127 ? -23.875 8.906 9.656 1 95.75 127 ILE A N 1
ATOM 961 C CA . ILE A 1 127 ? -23.016 9.641 8.727 1 95.75 127 ILE A CA 1
ATOM 962 C C . ILE A 1 127 ? -23.422 9.32 7.293 1 95.75 127 ILE A C 1
ATOM 964 O O . ILE A 1 127 ? -23.203 8.195 6.816 1 95.75 127 ILE A O 1
ATOM 968 N N . PRO A 1 128 ? -23.984 10.258 6.562 1 93.25 128 PRO A N 1
ATOM 969 C CA . PRO A 1 128 ? -24.516 9.961 5.23 1 93.25 128 PRO A CA 1
ATOM 970 C C . PRO A 1 128 ? -23.438 9.961 4.148 1 93.25 128 PRO A C 1
ATOM 972 O O . PRO A 1 128 ? -22.359 10.516 4.348 1 93.25 128 PRO A O 1
ATOM 975 N N . LEU A 1 129 ? -23.75 9.352 3.051 1 93.56 129 LEU A N 1
ATOM 976 C CA . LEU A 1 129 ? -22.906 9.438 1.859 1 93.56 129 LEU A CA 1
ATOM 977 C C . LEU A 1 129 ? -22.688 10.898 1.466 1 93.56 129 LEU A C 1
ATOM 979 O O . LEU A 1 129 ? -23.594 11.727 1.584 1 93.56 129 LEU A O 1
ATOM 983 N N . GLY A 1 130 ? -21.469 11.172 1.094 1 95.56 130 GLY A N 1
ATOM 984 C CA . GLY A 1 130 ? -21.141 12.516 0.634 1 95.56 130 GLY A CA 1
ATOM 985 C C . GLY A 1 130 ? -20.688 13.43 1.75 1 95.56 130 GLY A C 1
ATOM 986 O O . GLY A 1 130 ? -20.109 14.492 1.491 1 95.56 130 GLY A O 1
ATOM 987 N N . ALA A 1 131 ? -20.938 13.047 2.986 1 97.19 131 ALA A N 1
ATOM 988 C CA . ALA A 1 131 ? -20.469 13.844 4.113 1 97.19 131 ALA A CA 1
ATOM 989 C C . ALA A 1 131 ? -18.938 13.906 4.145 1 97.19 131 ALA A C 1
ATOM 991 O O . ALA A 1 131 ? -18.266 12.961 3.725 1 97.19 131 ALA A O 1
ATOM 992 N N . LEU A 1 132 ? -18.453 15.055 4.582 1 98.62 132 LEU A N 1
ATOM 993 C CA . LEU A 1 132 ? -17.016 15.172 4.852 1 98.62 132 LEU A CA 1
ATOM 994 C C . LEU A 1 132 ? -16.703 14.812 6.301 1 98.62 132 LEU A C 1
ATOM 996 O O . LEU A 1 132 ? -17.375 15.281 7.223 1 98.62 132 LEU A O 1
ATOM 1000 N N . VAL A 1 133 ? -15.75 13.93 6.449 1 98.44 133 VAL A N 1
ATOM 1001 C CA . VAL A 1 133 ? -15.273 13.547 7.777 1 98.44 133 VAL A CA 1
ATOM 1002 C C . VAL A 1 133 ? -13.797 13.898 7.922 1 98.44 133 VAL A C 1
ATOM 1004 O O . VAL A 1 133 ? -12.984 13.57 7.055 1 98.44 133 VAL A O 1
ATOM 1007 N N . MET A 1 134 ? -13.438 14.648 8.93 1 98.44 134 MET A N 1
ATOM 1008 C CA . MET A 1 134 ? -12.031 14.914 9.203 1 98.44 134 MET A CA 1
ATOM 1009 C C . MET A 1 134 ? -11.539 14.086 10.383 1 98.44 134 MET A C 1
ATOM 1011 O O . MET A 1 134 ? -12.273 13.883 11.352 1 98.44 134 MET A O 1
ATOM 1015 N N . SER A 1 135 ? -10.328 13.633 10.328 1 98.56 135 SER A N 1
ATOM 1016 C CA . SER A 1 135 ? -9.734 12.781 11.352 1 98.56 135 SER A CA 1
ATOM 1017 C C . SER A 1 135 ? -9.164 13.617 12.5 1 98.56 135 SER A C 1
ATOM 1019 O O . SER A 1 135 ? -7.988 13.977 12.484 1 98.56 135 SER A O 1
ATOM 1021 N N . ALA A 1 136 ? -9.992 13.828 13.531 1 98.12 136 ALA A N 1
ATOM 1022 C CA . ALA A 1 136 ? -9.398 14.383 14.742 1 98.12 136 ALA A CA 1
ATOM 1023 C C . ALA A 1 136 ? -8.305 13.469 15.281 1 98.12 136 ALA A C 1
ATOM 1025 O O . ALA A 1 136 ? -7.258 13.938 15.734 1 98.12 136 ALA A O 1
ATOM 1026 N N . VAL A 1 137 ? -8.625 12.227 15.266 1 98.69 137 VAL A N 1
ATOM 1027 C CA . VAL A 1 137 ? -7.668 11.172 15.594 1 98.69 137 VAL A CA 1
ATOM 1028 C C . VAL A 1 137 ? -7.598 10.172 14.445 1 98.69 137 VAL A C 1
ATOM 1030 O O . VAL A 1 137 ? -8.625 9.797 13.875 1 98.69 137 VAL A O 1
ATOM 1033 N N . SER A 1 138 ? -6.383 9.844 14.07 1 98.88 138 SER A N 1
ATOM 1034 C CA . SER A 1 138 ? -6.152 8.75 13.133 1 98.88 138 SER A CA 1
ATOM 1035 C C . SER A 1 138 ? -5.645 7.504 13.852 1 98.88 138 SER A C 1
ATOM 1037 O O . SER A 1 138 ? -4.613 7.551 14.531 1 98.88 138 SER A O 1
ATOM 1039 N N . GLY A 1 139 ? -6.355 6.414 13.742 1 98.69 139 GLY A N 1
ATOM 1040 C CA . GLY A 1 139 ? -5.957 5.129 14.297 1 98.69 139 GLY A CA 1
ATOM 1041 C C . GLY A 1 139 ? -5.492 4.141 13.25 1 98.69 139 GLY A C 1
ATOM 1042 O O . GLY A 1 139 ? -6.098 4.031 12.18 1 98.69 139 GLY A O 1
ATOM 1043 N N . GLY A 1 140 ? -4.422 3.52 13.562 1 98.44 140 GLY A N 1
ATOM 1044 C CA . GLY A 1 140 ? -3.873 2.549 12.633 1 98.44 140 GLY A CA 1
ATOM 1045 C C . GLY A 1 140 ? -3.906 1.127 13.164 1 98.44 140 GLY A C 1
ATOM 1046 O O . GLY A 1 140 ? -3.416 0.857 14.258 1 98.44 140 GLY A O 1
ATOM 1047 N N . ILE A 1 141 ? -4.434 0.22 12.344 1 98.19 141 ILE A N 1
ATOM 1048 C CA . ILE A 1 141 ? -4.289 -1.208 12.602 1 98.19 141 ILE A CA 1
ATOM 1049 C C . ILE A 1 141 ? -3.379 -1.833 11.547 1 98.19 141 ILE A C 1
ATOM 1051 O O . ILE A 1 141 ? -3.41 -3.047 11.336 1 98.19 141 ILE A O 1
ATOM 1055 N N . ASP A 1 142 ? -2.672 -0.975 10.844 1 97.69 142 ASP A N 1
ATOM 1056 C CA . ASP A 1 142 ? -1.707 -1.346 9.812 1 97.69 142 ASP A CA 1
ATOM 1057 C C . ASP A 1 142 ? -0.355 -1.698 10.422 1 97.69 142 ASP A C 1
ATOM 1059 O O . ASP A 1 142 ? 0.428 -2.441 9.828 1 97.69 142 ASP A O 1
ATOM 1063 N N . GLY A 1 143 ? 0.016 -1.07 11.516 1 97.5 143 GLY A N 1
ATOM 1064 C CA . GLY A 1 143 ? 1.188 -1.428 12.297 1 97.5 143 GLY A CA 1
ATOM 1065 C C . GLY A 1 143 ? 2.449 -0.718 11.844 1 97.5 143 GLY A C 1
ATOM 1066 O O . GLY A 1 143 ? 3.52 -0.908 12.422 1 97.5 143 GLY A O 1
ATOM 1067 N N . LEU A 1 144 ? 2.424 0.169 10.867 1 98.69 144 LEU A N 1
ATOM 1068 C CA . LEU A 1 144 ? 3.605 0.774 10.258 1 98.69 144 LEU A CA 1
ATOM 1069 C C . LEU A 1 144 ? 4.41 1.555 11.297 1 98.69 144 LEU A C 1
ATOM 1071 O O . LEU A 1 144 ? 5.633 1.42 11.367 1 98.69 144 LEU A O 1
ATOM 1075 N N . LEU A 1 145 ? 3.691 2.312 12.133 1 98.75 145 LEU A N 1
ATOM 1076 C CA . LEU A 1 145 ? 4.367 3.238 13.039 1 98.75 145 LEU A CA 1
ATOM 1077 C C . LEU A 1 145 ? 5.18 2.479 14.078 1 98.75 145 LEU A C 1
ATOM 1079 O O . LEU A 1 145 ? 6.109 3.035 14.672 1 98.75 145 LEU A O 1
ATOM 1083 N N . ASN A 1 146 ? 4.902 1.228 14.305 1 98.56 146 ASN A N 1
ATOM 1084 C CA . ASN A 1 146 ? 5.582 0.4 15.297 1 98.56 146 ASN A CA 1
ATOM 1085 C C . ASN A 1 146 ? 7.012 0.079 14.867 1 98.56 146 ASN A C 1
ATOM 1087 O O . ASN A 1 146 ? 7.816 -0.391 15.68 1 98.56 146 ASN A O 1
ATOM 1091 N N . PHE A 1 147 ? 7.375 0.328 13.633 1 98.5 147 PHE A N 1
ATOM 1092 C CA . PHE A 1 147 ? 8.727 0.084 13.148 1 98.5 147 PHE A CA 1
ATOM 1093 C C . PHE A 1 147 ? 9.641 1.267 13.469 1 98.5 147 PHE A C 1
ATOM 1095 O O . PHE A 1 147 ? 10.859 1.172 13.32 1 98.5 147 PHE A O 1
ATOM 1102 N N . TYR A 1 148 ? 9.055 2.346 13.867 1 98.62 148 TYR A N 1
ATOM 1103 C CA . TYR A 1 148 ? 9.805 3.57 14.102 1 98.62 148 TYR A CA 1
ATOM 1104 C C . TYR A 1 148 ? 10.039 3.791 15.594 1 98.62 148 TYR A C 1
ATOM 1106 O O . TYR A 1 148 ? 9.141 3.559 16.406 1 98.62 148 TYR A O 1
ATOM 1114 N N . ALA A 1 149 ? 11.203 4.273 15.898 1 97.81 149 ALA A N 1
ATOM 1115 C CA . ALA A 1 149 ? 11.578 4.523 17.297 1 97.81 149 ALA A CA 1
ATOM 1116 C C . ALA A 1 149 ? 10.789 5.695 17.859 1 97.81 149 ALA A C 1
ATOM 1118 O O . ALA A 1 149 ? 10.344 6.578 17.125 1 97.81 149 ALA A O 1
ATOM 1119 N N . ASP A 1 150 ? 10.5 5.664 19.141 1 95.81 150 ASP A N 1
ATOM 1120 C CA . ASP A 1 150 ? 9.961 6.762 19.953 1 95.81 150 ASP A CA 1
ATOM 1121 C C . ASP A 1 150 ? 8.57 7.16 19.469 1 95.81 150 ASP A C 1
ATOM 1123 O O . ASP A 1 150 ? 8.133 8.297 19.688 1 95.81 150 ASP A O 1
ATOM 1127 N N . SER A 1 151 ? 7.902 6.211 18.781 1 97.56 151 SER A N 1
ATOM 1128 C CA . SER A 1 151 ? 6.59 6.555 18.25 1 97.56 151 SER A CA 1
ATOM 1129 C C . SER A 1 151 ? 5.582 6.801 19.359 1 97.56 151 SER A C 1
ATOM 1131 O O . SER A 1 151 ? 4.609 7.543 19.172 1 97.56 151 SER A O 1
ATOM 1133 N N . GLU A 1 152 ? 5.812 6.258 20.547 1 97.44 152 GLU A N 1
ATOM 1134 C CA . GLU A 1 152 ? 4.898 6.422 21.672 1 97.44 152 GLU A CA 1
ATOM 1135 C C . GLU A 1 152 ? 4.766 7.891 22.078 1 97.44 152 GLU A C 1
ATOM 1137 O O . GLU A 1 152 ? 3.754 8.297 22.641 1 97.44 152 GLU A O 1
ATOM 1142 N N . ALA A 1 153 ? 5.777 8.68 21.75 1 97.88 153 ALA A N 1
ATOM 1143 C CA . ALA A 1 153 ? 5.789 10.094 22.141 1 97.88 153 ALA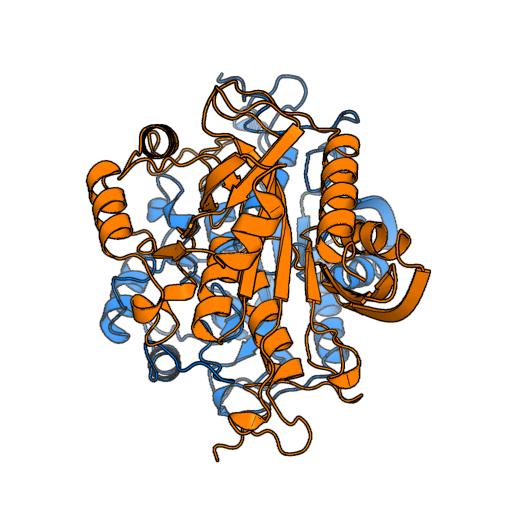 A CA 1
ATOM 1144 C C . ALA A 1 153 ? 4.695 10.867 21.406 1 97.88 153 ALA A C 1
ATOM 1146 O O . ALA A 1 153 ? 4.281 11.938 21.844 1 97.88 153 ALA A O 1
ATOM 1147 N N . VAL A 1 154 ? 4.211 10.297 20.25 1 98.44 154 VAL A N 1
ATOM 1148 C CA . VAL A 1 154 ? 3.234 11.039 19.469 1 98.44 154 VAL A CA 1
ATOM 1149 C C . VAL A 1 154 ? 1.9 10.297 19.469 1 98.44 154 VAL A C 1
ATOM 1151 O O . VAL A 1 154 ? 0.965 10.695 18.766 1 98.44 154 VAL A O 1
ATOM 1154 N N . ARG A 1 155 ? 1.809 9.258 20.234 1 98.62 155 ARG A N 1
ATOM 1155 C CA . ARG A 1 155 ? 0.634 8.391 20.219 1 98.62 155 ARG A CA 1
ATOM 1156 C C . ARG A 1 155 ? -0.253 8.656 21.438 1 98.62 155 ARG A C 1
ATOM 1158 O O . ARG A 1 155 ? 0.218 9.172 22.453 1 98.62 155 ARG A O 1
ATOM 1165 N N . ASP A 1 156 ? -1.533 8.422 21.312 1 98.12 156 ASP A N 1
ATOM 1166 C CA . ASP A 1 156 ? -2.488 8.438 22.422 1 98.12 156 ASP A CA 1
ATOM 1167 C C . ASP A 1 156 ? -2.621 7.055 23.047 1 98.12 156 ASP A C 1
ATOM 1169 O O . ASP A 1 156 ? -3.52 6.289 22.703 1 98.12 156 ASP A O 1
ATOM 1173 N N . LEU A 1 157 ? -1.809 6.797 24.047 1 97.81 157 LEU A N 1
ATOM 1174 C CA . LEU A 1 157 ? -1.663 5.461 24.625 1 97.81 157 LEU A CA 1
ATOM 1175 C C . LEU A 1 157 ? -2.916 5.059 25.391 1 97.81 157 LEU A C 1
ATOM 1177 O O . LEU A 1 157 ? -3.281 3.881 25.422 1 97.81 157 LEU A O 1
ATOM 1181 N N . ARG A 1 158 ? -3.574 6.016 26.016 1 97.31 158 ARG A N 1
ATOM 1182 C CA . ARG A 1 158 ? -4.809 5.723 26.734 1 97.31 158 ARG A CA 1
ATOM 1183 C C . ARG A 1 158 ? -5.906 5.27 25.781 1 97.31 158 ARG A C 1
ATOM 1185 O O . ARG A 1 158 ? -6.633 4.316 26.062 1 97.31 158 ARG A O 1
ATOM 1192 N N . LEU A 1 159 ? -6.02 5.977 24.719 1 97.94 159 LEU A N 1
ATOM 1193 C CA . LEU A 1 159 ? -6.996 5.617 23.703 1 97.94 159 LEU A CA 1
ATOM 1194 C C . LEU A 1 159 ? -6.699 4.234 23.125 1 97.94 159 LEU A C 1
ATOM 1196 O O . LEU A 1 159 ? -7.617 3.449 22.875 1 97.94 159 LEU A O 1
ATOM 1200 N N . GLU A 1 160 ? -5.422 3.947 22.906 1 98.12 160 GLU A N 1
ATOM 1201 C CA . GLU A 1 160 ? -5 2.648 22.391 1 98.12 160 GLU A CA 1
ATOM 1202 C C . GLU A 1 160 ? -5.402 1.522 23.328 1 98.12 160 GLU A C 1
ATOM 1204 O O . GLU A 1 160 ? -5.926 0.494 22.906 1 98.12 160 GLU A O 1
ATOM 1209 N N . GLU A 1 161 ? -5.152 1.714 24.594 1 97.94 161 GLU A N 1
ATOM 1210 C CA . GLU A 1 161 ? -5.5 0.706 25.594 1 97.94 161 GLU A CA 1
ATOM 1211 C C . GLU A 1 161 ? -7.004 0.462 25.625 1 97.94 161 GLU A C 1
ATOM 1213 O O . GLU A 1 161 ? -7.449 -0.682 25.734 1 97.94 161 GLU A O 1
ATOM 1218 N N . ALA A 1 162 ? -7.762 1.542 25.594 1 98.19 162 ALA A N 1
ATOM 1219 C CA . ALA A 1 162 ? -9.219 1.421 25.562 1 98.19 162 ALA A CA 1
ATOM 1220 C C . ALA A 1 162 ? -9.688 0.634 24.344 1 98.19 162 ALA A C 1
ATOM 1222 O O . ALA A 1 162 ? -10.562 -0.226 24.453 1 98.19 162 ALA A O 1
ATOM 1223 N N . PHE A 1 163 ? -9.117 0.896 23.25 1 98.19 163 PHE A N 1
ATOM 1224 C CA . PHE A 1 163 ? -9.492 0.234 22 1 98.19 163 PHE A CA 1
ATOM 1225 C C . PHE A 1 163 ? -9.188 -1.258 22.062 1 98.19 163 PHE A C 1
ATOM 1227 O O . PHE A 1 163 ? -10.039 -2.086 21.734 1 98.19 163 PHE A O 1
ATOM 1234 N N . VAL A 1 164 ? 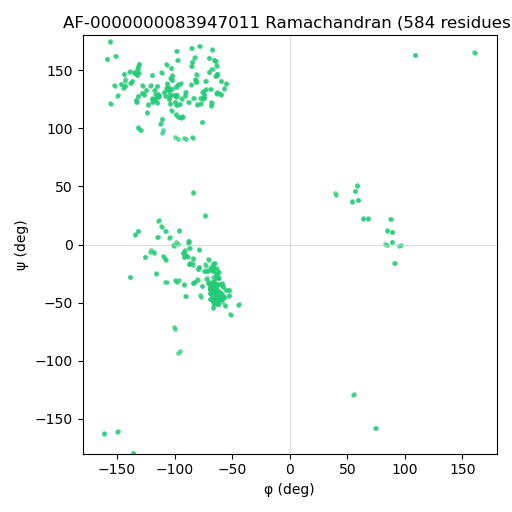-8 -1.566 22.5 1 98 164 VAL A N 1
ATOM 1235 C CA . VAL A 1 164 ? -7.559 -2.953 22.609 1 98 164 VAL A CA 1
ATOM 1236 C C . VAL A 1 164 ? -8.477 -3.725 23.547 1 98 164 VAL A C 1
ATOM 1238 O O . VAL A 1 164 ? -8.922 -4.828 23.234 1 98 164 VAL A O 1
ATOM 1241 N N . ARG A 1 165 ? -8.742 -3.141 24.625 1 97.62 165 ARG A N 1
ATOM 1242 C CA . ARG A 1 165 ? -9.586 -3.779 25.625 1 97.62 165 ARG A CA 1
ATOM 1243 C C . ARG A 1 165 ? -11.008 -3.986 25.109 1 97.62 165 ARG A C 1
ATOM 1245 O O . ARG A 1 165 ? -11.547 -5.09 25.188 1 97.62 165 ARG A O 1
ATOM 1252 N N . GLN A 1 166 ? -11.594 -2.986 24.562 1 97.19 166 GLN A N 1
ATOM 1253 C CA . GLN A 1 166 ? -13 -3.029 24.172 1 97.19 166 GLN A CA 1
ATOM 1254 C C . GLN A 1 166 ? -13.195 -3.951 22.969 1 97.19 166 GLN A C 1
ATOM 1256 O O . GLN A 1 166 ? -14.242 -4.594 22.844 1 97.19 166 GLN A O 1
ATOM 1261 N N . THR A 1 167 ? -12.219 -4.027 22.094 1 96.94 167 THR A N 1
ATOM 1262 C CA . THR A 1 167 ? -12.383 -4.816 20.875 1 96.94 167 THR A CA 1
ATOM 1263 C C . THR A 1 167 ? -11.883 -6.242 21.078 1 96.94 167 THR A C 1
ATOM 1265 O O . THR A 1 167 ? -12.156 -7.125 20.266 1 96.94 167 THR A O 1
ATOM 1268 N N . GLY A 1 168 ? -11.188 -6.527 22.188 1 97.06 168 GLY A N 1
ATOM 1269 C CA . GLY A 1 168 ? -10.523 -7.82 22.297 1 97.06 168 GLY A CA 1
ATOM 1270 C C . GLY A 1 168 ? -9.516 -8.07 21.188 1 97.06 168 GLY A C 1
ATOM 1271 O O . GLY A 1 168 ? -9.523 -9.133 20.562 1 97.06 168 GLY A O 1
ATOM 1272 N N . TRP A 1 169 ? -8.672 -7.133 21 1 96.81 169 TRP A N 1
ATOM 1273 C CA . TRP A 1 169 ? -7.758 -7.109 19.859 1 96.81 169 TRP A CA 1
ATOM 1274 C C . TRP A 1 169 ? -6.91 -8.375 19.812 1 96.81 169 TRP A C 1
ATOM 1276 O O . TRP A 1 169 ? -6.426 -8.844 20.859 1 96.81 169 TRP A O 1
ATOM 1286 N N . ASP A 1 170 ? -6.777 -8.977 18.672 1 95.44 170 ASP A N 1
ATOM 1287 C CA . ASP A 1 170 ? -6.016 -10.203 18.438 1 95.44 170 ASP A CA 1
ATOM 1288 C C . ASP A 1 170 ? -4.512 -9.922 18.453 1 95.44 170 ASP A C 1
ATOM 1290 O O . ASP A 1 170 ? -4.012 -9.109 17.688 1 95.44 170 ASP A O 1
ATOM 1294 N N . GLU A 1 171 ? -3.801 -10.664 19.203 1 94.56 171 GLU A N 1
ATOM 1295 C CA . GLU A 1 171 ? -2.375 -10.43 19.406 1 94.56 171 GLU A CA 1
ATOM 1296 C C . GLU A 1 171 ? -1.568 -10.797 18.172 1 94.56 171 GLU A C 1
ATOM 1298 O O . GLU A 1 171 ? -0.393 -10.445 18.062 1 94.56 171 GLU A O 1
ATOM 1303 N N . ARG A 1 172 ? -2.141 -11.594 17.281 1 95.88 172 ARG A N 1
ATOM 1304 C CA . ARG A 1 172 ? -1.449 -11.93 16.031 1 95.88 172 ARG A CA 1
ATOM 1305 C C . ARG A 1 172 ? -1.384 -10.719 15.102 1 95.88 172 ARG A C 1
ATOM 1307 O O . ARG A 1 172 ? -0.581 -10.688 14.172 1 95.88 172 ARG A O 1
ATOM 1314 N N . LEU A 1 173 ? -2.303 -9.766 15.305 1 98 173 LEU A N 1
ATOM 1315 C CA . LEU A 1 173 ? -2.322 -8.531 14.516 1 98 173 LEU A CA 1
ATOM 1316 C C . LEU A 1 173 ? -1.379 -7.492 15.109 1 98 173 LEU A C 1
ATOM 1318 O O . LEU A 1 173 ? -0.987 -7.594 16.281 1 98 173 LEU A O 1
ATOM 1322 N N . ALA A 1 174 ? -0.939 -6.539 14.297 1 98.19 174 ALA A N 1
ATOM 1323 C CA . ALA A 1 174 ? -0.109 -5.445 14.797 1 98.19 174 ALA A CA 1
ATOM 1324 C C . ALA A 1 174 ? -0.839 -4.656 15.883 1 98.19 174 ALA A C 1
ATOM 1326 O O . ALA A 1 174 ? -2.045 -4.414 15.773 1 98.19 174 ALA A O 1
ATOM 1327 N N . ARG A 1 175 ? -0.112 -4.242 16.922 1 98.19 175 ARG A N 1
ATOM 1328 C CA . ARG A 1 175 ? -0.713 -3.379 17.938 1 98.19 175 ARG A CA 1
ATOM 1329 C C . ARG A 1 175 ? -1.209 -2.076 17.312 1 98.19 175 ARG A C 1
ATOM 1331 O O . ARG A 1 175 ? -0.47 -1.406 16.594 1 98.19 175 ARG A O 1
ATOM 1338 N N . PRO A 1 176 ? -2.459 -1.742 17.578 1 98.56 176 PRO A N 1
ATOM 1339 C CA . PRO A 1 176 ? -2.969 -0.49 17.016 1 98.56 176 PRO A CA 1
ATOM 1340 C C . PRO A 1 176 ? -2.295 0.744 17.609 1 98.56 176 PRO A C 1
ATOM 1342 O O . PRO A 1 176 ? -1.786 0.691 18.734 1 98.56 176 PRO A O 1
ATOM 1345 N N . TYR A 1 177 ? -2.213 1.798 16.859 1 98.88 177 TYR A N 1
ATOM 1346 C CA . TYR A 1 177 ? -1.711 3.078 17.344 1 98.88 177 TYR A CA 1
ATOM 1347 C C . TYR A 1 177 ? -2.639 4.215 16.938 1 98.88 177 TYR A C 1
ATOM 1349 O O . TYR A 1 177 ? -3.293 4.152 15.906 1 98.88 177 TYR A O 1
ATOM 1357 N N . PHE A 1 178 ? -2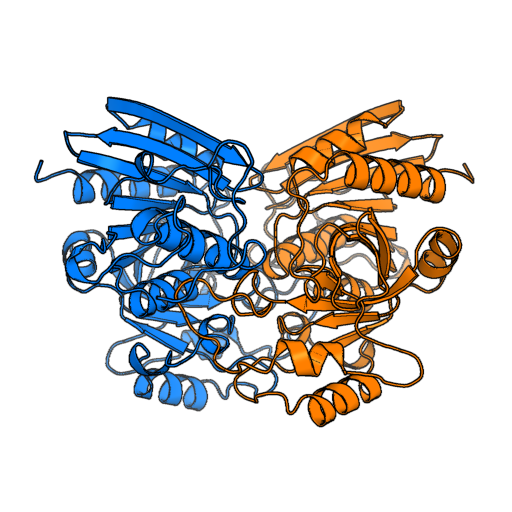.75 5.219 17.797 1 98.81 178 PHE A N 1
ATOM 1358 C CA . PHE A 1 178 ? -3.633 6.363 17.594 1 98.81 178 PHE A CA 1
ATOM 1359 C C . PHE A 1 178 ? -2.863 7.672 17.719 1 98.81 178 PHE A C 1
ATOM 1361 O O . PHE A 1 178 ? -2.102 7.859 18.672 1 98.81 178 PHE A O 1
ATOM 1368 N N . VAL A 1 179 ? -3.021 8.539 16.703 1 98.88 179 VAL A N 1
ATOM 1369 C CA . VAL A 1 179 ? -2.318 9.82 16.703 1 98.88 179 VAL A CA 1
ATOM 1370 C C . VAL A 1 179 ? -3.314 10.953 16.469 1 98.88 179 VAL A C 1
ATOM 1372 O O . VAL A 1 179 ? -4.152 10.883 15.57 1 98.88 179 VAL A O 1
ATOM 1375 N N . ARG A 1 180 ? -3.271 11.961 17.281 1 98.44 180 ARG A N 1
ATOM 1376 C CA . ARG A 1 180 ? -4.082 13.156 17.078 1 98.44 180 ARG A CA 1
ATOM 1377 C C . ARG A 1 180 ? -3.553 13.992 15.922 1 98.44 180 ARG A C 1
ATOM 1379 O O . ARG A 1 180 ? -2.342 14.18 15.789 1 98.44 180 ARG A O 1
ATOM 1386 N N . ASN A 1 181 ? -4.473 14.422 15.062 1 98.81 181 ASN A N 1
ATOM 1387 C CA . ASN A 1 181 ? -4.074 15.289 13.961 1 98.81 181 ASN A CA 1
ATOM 1388 C C . ASN A 1 181 ? -3.887 16.734 14.414 1 98.81 181 ASN A C 1
ATOM 1390 O O . ASN A 1 181 ? -4.086 17.047 15.594 1 98.81 181 ASN A O 1
ATOM 1394 N N . ASP A 1 182 ? -3.338 17.578 13.547 1 98.81 182 ASP A N 1
ATOM 1395 C CA . ASP A 1 182 ? -2.918 18.938 13.883 1 98.81 182 ASP A CA 1
ATOM 1396 C C . ASP A 1 182 ? -4.109 19.797 14.312 1 98.81 182 ASP A C 1
ATOM 1398 O O . ASP A 1 182 ? -5.082 19.922 13.562 1 98.81 182 ASP A O 1
ATOM 1402 N N . ALA A 1 183 ? -4.016 20.469 15.438 1 98.38 183 ALA A N 1
ATOM 1403 C CA . ALA A 1 183 ? -5.117 21.234 16.016 1 98.38 183 ALA A CA 1
ATOM 1404 C C . ALA A 1 183 ? -5.488 22.422 15.133 1 98.38 183 ALA A C 1
ATOM 1406 O O . ALA A 1 183 ? -6.668 22.766 15.008 1 98.38 183 ALA A O 1
ATOM 1407 N N . GLY A 1 184 ? -4.516 23.047 14.586 1 98.19 184 GLY A N 1
ATOM 1408 C CA . GLY A 1 184 ? -4.781 24.188 13.703 1 98.19 184 GLY A CA 1
ATOM 1409 C C . GLY A 1 184 ? -5.547 23.797 12.453 1 98.19 184 GLY A C 1
ATOM 1410 O O . GLY A 1 184 ? -6.469 24.5 12.039 1 98.19 184 GLY A O 1
ATOM 1411 N N . LEU A 1 185 ? -5.156 22.703 11.867 1 98.62 185 LEU A N 1
ATOM 1412 C CA . LEU A 1 185 ? -5.852 22.219 10.68 1 98.62 185 LEU A CA 1
ATOM 1413 C C . LEU A 1 185 ? -7.254 21.734 11.023 1 98.62 185 LEU A C 1
ATOM 1415 O O . LEU A 1 185 ? -8.188 21.922 10.234 1 98.62 185 LEU A O 1
ATOM 1419 N N . ILE A 1 186 ? -7.402 21.125 12.141 1 98.5 186 ILE A N 1
ATOM 1420 C CA . ILE A 1 186 ? -8.719 20.703 12.609 1 98.5 186 ILE A CA 1
ATOM 1421 C C . ILE A 1 186 ? -9.641 21.922 12.711 1 98.5 186 ILE A C 1
ATOM 1423 O O . ILE A 1 186 ? -10.797 21.859 12.273 1 98.5 186 ILE A O 1
ATOM 1427 N N . GLU A 1 187 ? -9.188 22.922 13.25 1 98.12 187 GLU A N 1
ATOM 1428 C CA . GLU A 1 187 ? -9.977 24.141 13.367 1 98.12 187 GLU A CA 1
ATOM 1429 C C . GLU A 1 187 ? -10.32 24.719 12 1 98.12 187 GLU A C 1
ATOM 1431 O O . GLU A 1 187 ? -11.438 25.188 11.773 1 98.12 187 GLU A O 1
ATOM 1436 N N . LEU A 1 188 ? -9.383 24.672 11.109 1 97.94 188 LEU A N 1
ATOM 1437 C CA . LEU A 1 188 ? -9.562 25.219 9.766 1 97.94 188 LEU A CA 1
ATOM 1438 C C . LEU A 1 188 ? -10.727 24.547 9.047 1 97.94 188 LEU A C 1
ATOM 1440 O O . LEU A 1 188 ? -11.453 25.188 8.297 1 97.94 188 LEU A O 1
ATOM 1444 N N . PHE A 1 189 ? -10.938 23.234 9.32 1 98 189 PHE A N 1
ATOM 1445 C CA . PHE A 1 189 ? -11.953 22.469 8.609 1 98 189 PHE A CA 1
ATOM 1446 C C . PHE A 1 189 ? -13.172 22.234 9.484 1 98 189 PHE A C 1
ATOM 1448 O O . PHE A 1 189 ? -14.102 21.531 9.094 1 98 189 PHE A O 1
ATOM 1455 N N . GLY A 1 190 ? -13.219 22.797 10.633 1 97.56 190 GLY A N 1
ATOM 1456 C CA . GLY A 1 190 ? -14.203 22.484 11.656 1 97.56 190 GLY A CA 1
ATOM 1457 C C . GLY A 1 190 ? -15.625 22.828 11.234 1 97.56 190 GLY A C 1
ATOM 1458 O O . GLY A 1 190 ? -16.578 22.188 11.68 1 97.56 190 GLY A O 1
ATOM 1459 N N . ASP A 1 191 ? -15.844 23.75 10.375 1 97.56 191 ASP A N 1
ATOM 1460 C CA . ASP A 1 191 ? -17.188 24.203 10 1 97.56 191 ASP A CA 1
ATOM 1461 C C . ASP A 1 191 ? -17.719 23.422 8.805 1 97.56 191 ASP A C 1
ATOM 1463 O O . ASP A 1 191 ? -18.891 23.547 8.445 1 97.56 191 ASP A O 1
ATOM 1467 N N . VAL A 1 192 ? -16.906 22.547 8.211 1 97.69 192 VAL A N 1
ATOM 1468 C CA . VAL A 1 192 ? -17.359 21.953 6.957 1 97.69 192 VAL A CA 1
ATOM 1469 C C . VAL A 1 192 ? -17.312 20.438 7.066 1 97.69 192 VAL A C 1
ATOM 1471 O O . VAL A 1 192 ? -17.844 19.719 6.207 1 97.69 192 VAL A O 1
ATOM 1474 N N . ALA A 1 193 ? -16.672 19.875 8.148 1 98.31 193 ALA A N 1
ATOM 1475 C CA . ALA A 1 193 ? -16.469 18.438 8.211 1 98.31 193 ALA A CA 1
ATOM 1476 C C . ALA A 1 193 ? -16.812 17.891 9.594 1 98.31 193 ALA A C 1
ATOM 1478 O O . ALA A 1 193 ? -16.625 18.578 10.602 1 98.31 193 ALA A O 1
ATOM 1479 N N . ILE A 1 194 ? -17.297 16.656 9.617 1 97.62 194 ILE A N 1
ATOM 1480 C CA . ILE A 1 194 ? -17.578 15.945 10.852 1 97.62 194 ILE A CA 1
ATOM 1481 C C . ILE A 1 194 ? -16.266 15.484 11.492 1 97.62 194 ILE A C 1
ATOM 1483 O O . ILE A 1 194 ? -15.422 14.898 10.812 1 97.62 194 ILE A O 1
ATOM 1487 N N . ARG A 1 195 ? -16.109 15.836 12.75 1 96.88 195 ARG A N 1
ATOM 1488 C CA . ARG A 1 195 ? -14.945 15.375 13.492 1 96.88 195 ARG A CA 1
ATOM 1489 C C . ARG A 1 195 ? -15.094 13.914 13.891 1 96.88 195 ARG A C 1
ATOM 1491 O O . ARG A 1 195 ? -16.156 13.5 14.367 1 96.88 195 ARG A O 1
ATOM 1498 N N . GLY A 1 196 ? -14.039 13.102 13.633 1 96.5 196 GLY A N 1
ATOM 1499 C CA . GLY A 1 196 ? -14.164 11.703 14.016 1 96.5 196 GLY A CA 1
ATOM 1500 C C . GLY A 1 196 ? -12.82 11.023 14.227 1 96.5 196 GLY A C 1
ATOM 1501 O O . GLY A 1 196 ? -11.773 11.672 14.18 1 96.5 196 GLY A O 1
ATOM 1502 N N . LEU A 1 197 ? -12.891 9.75 14.688 1 98.31 197 LEU A N 1
ATOM 1503 C CA . LEU A 1 197 ? -11.773 8.812 14.703 1 98.31 197 LEU A CA 1
ATOM 1504 C C . LEU A 1 197 ? -11.773 7.953 13.445 1 98.31 197 LEU A C 1
ATOM 1506 O O . LEU A 1 197 ? -12.68 7.145 13.234 1 98.31 197 LEU A O 1
ATOM 1510 N N . THR A 1 198 ? -10.773 8.211 12.602 1 98.62 198 THR A N 1
ATOM 1511 C CA . THR A 1 198 ? -10.625 7.453 11.359 1 98.62 198 THR A CA 1
ATOM 1512 C C . THR A 1 198 ? -9.664 6.285 11.562 1 98.62 198 THR A C 1
ATOM 1514 O O . THR A 1 198 ? -8.539 6.473 12.031 1 98.62 198 THR A O 1
ATOM 1517 N N . LEU A 1 199 ? -10.094 5.113 11.242 1 98.5 199 LEU A N 1
ATOM 1518 C CA . LEU A 1 199 ? -9.234 3.939 11.344 1 98.5 199 LEU A CA 1
ATOM 1519 C C . LEU A 1 199 ? -8.656 3.57 9.977 1 98.5 199 LEU A C 1
ATOM 1521 O O . LEU A 1 199 ? -9.391 3.5 8.992 1 98.5 199 LEU A O 1
ATOM 1525 N N . SER A 1 200 ? -7.359 3.41 9.922 1 98.75 200 SER A N 1
ATOM 1526 C CA . SER A 1 200 ? -6.688 2.951 8.711 1 98.75 200 SER A CA 1
ATOM 1527 C C . SER A 1 200 ? -6.449 1.445 8.75 1 98.75 200 SER A C 1
ATOM 1529 O O . SER A 1 200 ? -5.738 0.945 9.625 1 98.75 200 SER A O 1
ATOM 1531 N N . ALA A 1 201 ? -6.988 0.786 7.785 1 98.19 201 ALA A N 1
ATOM 1532 C CA . ALA A 1 201 ? -6.863 -0.667 7.695 1 98.19 201 ALA A CA 1
ATOM 1533 C C . ALA A 1 201 ? -5.812 -1.064 6.664 1 98.19 201 ALA A C 1
ATOM 1535 O O . ALA A 1 201 ? -5.66 -0.401 5.637 1 98.19 201 ALA A O 1
ATOM 1536 N N . PRO A 1 202 ? -5.051 -2.195 6.902 1 98.44 202 PRO A N 1
ATOM 1537 C CA . PRO A 1 202 ? -4.02 -2.66 5.973 1 98.44 202 PRO A CA 1
ATOM 1538 C C . PRO A 1 202 ? -4.586 -3.521 4.844 1 98.44 202 PRO A C 1
ATOM 1540 O O . PRO A 1 202 ? -4.012 -4.562 4.512 1 98.44 202 PRO A O 1
ATOM 1543 N N . GLY A 1 203 ? -5.637 -3.131 4.27 1 98.25 203 GLY A N 1
ATOM 1544 C CA . GLY A 1 203 ? -6.324 -3.826 3.191 1 98.25 203 GLY A CA 1
ATOM 1545 C C . GLY A 1 203 ? -7.766 -3.385 3.018 1 98.25 203 GLY A C 1
ATOM 1546 O O . GLY A 1 203 ? -8.336 -2.756 3.908 1 98.25 203 GLY A O 1
ATOM 1547 N N . PHE A 1 204 ? -8.352 -3.703 1.927 1 97.88 204 PHE A N 1
ATOM 1548 C CA . PHE A 1 204 ? -9.695 -3.277 1.551 1 97.88 204 PHE A CA 1
ATOM 1549 C C . PHE A 1 204 ? -10.727 -4.348 1.907 1 97.88 204 PHE A C 1
ATOM 1551 O O . PHE A 1 204 ? -11.867 -4.027 2.256 1 97.88 204 PHE A O 1
ATOM 1558 N N . TYR A 1 205 ? -10.398 -5.598 1.891 1 97.56 205 TYR A N 1
ATOM 1559 C CA . TYR A 1 205 ? -11.352 -6.688 2.061 1 97.56 205 TYR A CA 1
ATOM 1560 C C . TYR A 1 205 ? -11.375 -7.168 3.506 1 97.56 205 TYR A C 1
ATOM 1562 O O . TYR A 1 205 ? -11.844 -6.457 4.398 1 97.56 205 TYR A O 1
ATOM 1570 N N . ALA A 1 206 ? -10.664 -8.141 3.918 1 97.62 206 ALA A N 1
ATOM 1571 C CA . ALA A 1 206 ? -10.766 -8.719 5.258 1 97.62 206 ALA A CA 1
ATOM 1572 C C . ALA A 1 206 ? -10.453 -7.672 6.324 1 97.62 206 ALA A C 1
ATOM 1574 O O . ALA A 1 206 ? -11.156 -7.574 7.332 1 97.62 206 ALA A O 1
ATOM 1575 N N . PRO A 1 207 ? -9.438 -6.855 6.133 1 97.56 207 PRO A N 1
ATOM 1576 C CA . PRO A 1 207 ? -9.141 -5.891 7.191 1 97.56 207 PRO A CA 1
ATOM 1577 C C . PRO A 1 207 ? -10.266 -4.895 7.422 1 97.56 207 PRO A C 1
ATOM 1579 O O . PRO A 1 207 ? -10.328 -4.254 8.477 1 97.56 207 PRO A O 1
ATOM 1582 N N . GLN A 1 208 ? -11.148 -4.723 6.406 1 96.06 208 GLN A N 1
ATOM 1583 C CA . GLN A 1 208 ? -12.281 -3.82 6.578 1 96.06 208 GLN A CA 1
ATOM 1584 C C . GLN A 1 208 ? -13.586 -4.602 6.711 1 96.06 208 GLN A C 1
ATOM 1586 O O . GLN A 1 208 ? -14.672 -4.047 6.508 1 96.06 208 GLN A O 1
ATOM 1591 N N . GLY A 1 209 ? -13.461 -5.918 6.895 1 94.12 209 GLY A N 1
ATOM 1592 C CA . GLY A 1 209 ? -14.609 -6.734 7.25 1 94.12 209 GLY A CA 1
ATOM 1593 C C . GLY A 1 209 ? -15.367 -7.254 6.043 1 94.12 209 GLY A C 1
ATOM 1594 O O . GLY A 1 209 ? -16.484 -7.758 6.176 1 94.12 209 GLY A O 1
ATOM 1595 N N . ARG A 1 210 ? -14.781 -7.09 4.852 1 94.19 210 ARG A N 1
ATOM 1596 C CA . ARG A 1 210 ? -15.469 -7.551 3.648 1 94.19 210 ARG A CA 1
ATOM 1597 C C . ARG A 1 210 ? -15.188 -9.023 3.383 1 94.19 210 ARG A C 1
ATOM 1599 O O . ARG A 1 210 ? -14.055 -9.484 3.566 1 94.19 210 ARG A O 1
ATOM 1606 N N . VAL A 1 211 ? -16.219 -9.766 3.002 1 95.38 211 VAL A N 1
ATOM 1607 C CA . VAL A 1 211 ? -16.109 -11.188 2.703 1 95.38 211 VAL A CA 1
ATOM 1608 C C . VAL A 1 211 ? -16.625 -11.461 1.29 1 95.38 211 VAL A C 1
ATOM 1610 O O . VAL A 1 211 ? -17.812 -11.242 0.999 1 95.38 211 VAL A O 1
ATOM 1613 N N . VAL A 1 212 ? -15.711 -11.852 0.425 1 96.31 212 VAL A N 1
ATOM 1614 C CA . VAL A 1 212 ? -16.141 -12.359 -0.879 1 96.31 212 VAL A CA 1
ATOM 1615 C C . VAL A 1 212 ? -16.094 -13.883 -0.882 1 96.31 212 VAL A C 1
ATOM 1617 O O . VAL A 1 212 ? -17.109 -14.531 -0.581 1 96.31 212 VAL A O 1
ATOM 1620 N N . ARG A 1 213 ? -14.93 -14.492 -0.878 1 97.06 213 ARG A N 1
ATOM 1621 C CA . ARG A 1 213 ? -14.867 -15.945 -0.8 1 97.06 213 ARG A CA 1
ATOM 1622 C C . ARG A 1 213 ? -14.18 -16.406 0.486 1 97.06 213 ARG A C 1
ATOM 1624 O O . ARG A 1 213 ? -14.469 -17.484 1 1 97.06 213 ARG A O 1
ATOM 1631 N N . LEU A 1 214 ? -13.344 -15.57 1.028 1 97.69 214 LEU A N 1
ATOM 1632 C CA . LEU A 1 214 ? -12.594 -15.945 2.223 1 97.69 214 LEU A CA 1
ATOM 1633 C C . LEU A 1 214 ? -13.266 -15.398 3.479 1 97.69 214 LEU A C 1
ATOM 1635 O O . LEU A 1 214 ? -13.555 -14.203 3.561 1 97.69 214 LEU A O 1
ATOM 1639 N N . PRO A 1 215 ? -13.5 -16.25 4.449 1 97.31 215 PRO A N 1
ATOM 1640 C CA . PRO A 1 215 ? -14.031 -15.773 5.727 1 97.31 215 PRO A CA 1
ATOM 1641 C C . PRO A 1 215 ? -13.008 -14.961 6.52 1 97.31 215 PRO A C 1
ATOM 1643 O O . PRO A 1 215 ? -11.805 -15.07 6.281 1 97.31 215 PRO A O 1
ATOM 1646 N N . LEU A 1 216 ? -13.539 -14.195 7.449 1 97.5 216 LEU A N 1
ATOM 1647 C CA . LEU A 1 216 ? -12.719 -13.367 8.328 1 97.5 216 LEU A CA 1
ATOM 1648 C C . LEU A 1 216 ? -12.18 -14.188 9.492 1 97.5 216 LEU A C 1
ATOM 1650 O O . LEU A 1 216 ? -12.883 -15.047 10.031 1 97.5 216 LEU A O 1
ATOM 1654 N N . ALA A 1 217 ? -10.906 -13.914 9.898 1 97.44 217 ALA A N 1
ATOM 1655 C CA . ALA A 1 217 ? -10.375 -14.531 11.109 1 97.44 217 ALA A CA 1
ATOM 1656 C C . ALA A 1 217 ? -11.219 -14.172 12.328 1 97.44 217 ALA A C 1
ATOM 1658 O O . ALA A 1 217 ? -11.367 -14.977 13.25 1 97.44 217 ALA A O 1
ATOM 1659 N N . ARG A 1 218 ? -11.773 -12.922 12.305 1 95.38 218 ARG A N 1
ATOM 1660 C CA . ARG A 1 218 ? -12.656 -12.414 13.352 1 95.38 218 ARG A CA 1
ATOM 1661 C C . ARG A 1 218 ? -13.938 -11.844 12.75 1 95.38 218 ARG A C 1
ATOM 1663 O O . ARG A 1 218 ? -14.016 -10.648 12.469 1 95.38 218 ARG A O 1
ATOM 1670 N N . PRO A 1 219 ? -14.953 -12.57 12.742 1 94.62 219 PRO A N 1
ATOM 1671 C CA . PRO A 1 219 ? -16.172 -12.172 12.039 1 94.62 219 PRO A CA 1
ATOM 1672 C C . PRO A 1 219 ? -16.875 -10.992 12.711 1 94.62 219 PRO A C 1
ATOM 1674 O O . PRO A 1 219 ? -17.688 -10.312 12.078 1 94.62 219 PRO A O 1
ATOM 1677 N N . ASP A 1 220 ? -16.609 -10.773 13.953 1 93.81 220 ASP A N 1
ATOM 1678 C CA . ASP A 1 220 ? -17.281 -9.688 14.672 1 93.81 220 ASP A CA 1
ATOM 1679 C C . ASP A 1 220 ? -16.422 -8.43 14.695 1 93.81 220 ASP A C 1
ATOM 1681 O O . ASP A 1 220 ? -16.734 -7.473 15.406 1 93.81 220 ASP A O 1
ATOM 1685 N N . TYR A 1 221 ? -15.43 -8.469 13.906 1 89.5 221 TYR A N 1
ATOM 1686 C CA . TYR A 1 221 ? -14.406 -7.426 13.891 1 89.5 221 TYR A CA 1
ATOM 1687 C C . TYR A 1 221 ? -15.023 -6.055 13.656 1 89.5 221 TYR A C 1
ATOM 1689 O O . TYR A 1 221 ? -14.797 -5.125 14.43 1 89.5 221 TYR A O 1
ATOM 1697 N N . LEU A 1 222 ? -15.789 -5.883 12.664 1 90.12 222 LEU A N 1
ATOM 1698 C CA . LEU A 1 222 ? -16.359 -4.598 12.281 1 90.12 222 LEU A CA 1
ATOM 1699 C C . LEU A 1 222 ? -17.391 -4.141 13.312 1 90.12 222 LEU A C 1
ATOM 1701 O O . LEU A 1 222 ? -17.484 -2.947 13.609 1 90.12 222 LEU A O 1
ATOM 1705 N N . GLU A 1 223 ? -18.125 -5.051 13.805 1 93.88 223 GLU A N 1
ATOM 1706 C CA . GLU A 1 223 ? -19.125 -4.723 14.828 1 93.88 223 GLU A CA 1
ATOM 1707 C C . GLU A 1 223 ? -18.453 -4.133 16.078 1 93.88 223 GLU A C 1
ATOM 1709 O O . GLU A 1 223 ? -18.969 -3.17 16.656 1 93.88 223 GLU A O 1
ATOM 1714 N N . LYS A 1 224 ? -17.406 -4.691 16.484 1 95.12 224 LYS A N 1
ATOM 1715 C CA . LYS A 1 224 ? -16.688 -4.211 17.656 1 95.12 224 LYS A CA 1
ATOM 1716 C C . LYS A 1 224 ? -16.109 -2.82 17.406 1 95.12 224 LYS A C 1
ATOM 1718 O O . LYS A 1 224 ? -16.109 -1.973 18.312 1 95.12 224 LYS A O 1
ATOM 1723 N N . ILE A 1 225 ? -15.609 -2.6 16.188 1 94.5 225 ILE A N 1
ATOM 1724 C CA . ILE A 1 225 ? -15.07 -1.295 15.828 1 94.5 225 ILE A CA 1
ATOM 1725 C C . ILE A 1 225 ? -16.188 -0.253 15.836 1 94.5 225 ILE A C 1
ATOM 1727 O O . ILE A 1 225 ? -16 0.85 16.359 1 94.5 225 ILE A O 1
ATOM 1731 N N . GLU A 1 226 ? -17.312 -0.619 15.336 1 93.81 226 GLU A N 1
ATOM 1732 C CA . GLU A 1 226 ? -18.469 0.258 15.273 1 93.81 226 GLU A CA 1
ATOM 1733 C C . GLU A 1 226 ? -18.922 0.667 16.672 1 93.81 226 GLU A C 1
ATOM 1735 O O . GLU A 1 226 ? -19.375 1.796 16.875 1 93.81 226 GLU A O 1
ATOM 1740 N N . ARG A 1 227 ? -18.812 -0.162 17.594 1 95.25 227 ARG A N 1
ATOM 1741 C CA . ARG A 1 227 ? -19.328 0.054 18.938 1 95.25 227 ARG A CA 1
ATOM 1742 C C . ARG A 1 227 ? -18.297 0.762 19.812 1 95.25 227 ARG A C 1
ATOM 1744 O O . ARG A 1 227 ? -18.609 1.192 20.922 1 95.25 227 ARG A O 1
ATOM 1751 N N . PHE A 1 228 ? -17.125 0.85 19.328 1 97.31 228 PHE A N 1
ATOM 1752 C CA . PHE A 1 228 ? -16.078 1.464 20.125 1 97.31 228 PHE A CA 1
ATOM 1753 C C . PHE A 1 228 ? -16.406 2.92 20.438 1 97.31 228 PHE A C 1
ATOM 1755 O O . PHE A 1 228 ? -16.781 3.68 19.531 1 97.31 228 PHE A O 1
ATOM 1762 N N . GLU A 1 229 ? -16.297 3.27 21.672 1 93.94 229 GLU A N 1
ATOM 1763 C CA . GLU A 1 229 ? -16.438 4.641 22.156 1 93.94 229 GLU A CA 1
ATOM 1764 C C . GLU A 1 229 ? -15.484 4.926 23.312 1 93.94 229 GLU A C 1
ATOM 1766 O O . GLU A 1 229 ? -15.281 4.078 24.188 1 93.94 229 GLU A O 1
ATOM 1771 N N . HIS A 1 230 ? -14.852 6.078 23.234 1 94.06 230 HIS A N 1
ATOM 1772 C CA . HIS A 1 230 ? -13.961 6.523 24.297 1 94.06 230 HIS A CA 1
ATOM 1773 C C . HIS A 1 230 ? -13.945 8.047 24.406 1 94.06 230 HIS A C 1
ATOM 1775 O O . HIS A 1 230 ? -13.57 8.734 23.453 1 94.06 230 HIS A O 1
ATOM 1781 N N . GLU A 1 231 ? -14.148 8.727 25.594 1 89.38 231 GLU A N 1
ATOM 1782 C CA . GLU A 1 231 ? -14.125 10.164 25.844 1 89.38 231 GLU A CA 1
ATOM 1783 C C . GLU A 1 231 ? -14.773 10.938 24.703 1 89.38 231 GLU A C 1
ATOM 1785 O O . GLU A 1 231 ? -14.164 11.852 24.141 1 89.38 231 GLU A O 1
ATOM 1790 N N . ASP A 1 232 ? -15.766 10.68 24.156 1 87.25 232 ASP A N 1
ATOM 1791 C CA . ASP A 1 232 ? -16.594 11.344 23.156 1 87.25 232 ASP A CA 1
ATOM 1792 C C . ASP A 1 232 ? -16.078 11.047 21.75 1 87.25 232 ASP A C 1
ATOM 1794 O O . ASP A 1 232 ? -16.344 11.805 20.812 1 87.25 232 ASP A O 1
ATOM 1798 N N . LEU A 1 233 ? -15.195 10.109 21.688 1 93 233 LEU A N 1
ATOM 1799 C CA . LEU A 1 233 ? -14.688 9.695 20.391 1 93 233 LEU A CA 1
ATOM 1800 C C . LEU A 1 233 ? -15.289 8.352 19.969 1 93 233 LEU A C 1
ATOM 1802 O O . LEU A 1 233 ? -15.445 7.457 20.797 1 93 233 LEU A O 1
ATOM 1806 N N . ARG A 1 234 ? -15.695 8.297 18.766 1 95.75 234 ARG A N 1
ATOM 1807 C CA . ARG A 1 234 ? -16.125 7.051 18.141 1 95.75 234 ARG A CA 1
ATOM 1808 C C . ARG A 1 234 ? -15.477 6.875 16.766 1 95.75 234 ARG A C 1
ATOM 1810 O O . ARG A 1 234 ? -15.078 7.855 16.125 1 95.75 234 ARG A O 1
ATOM 1817 N N . VAL A 1 235 ? -15.32 5.648 16.422 1 97.81 235 VAL A N 1
ATOM 1818 C CA . VAL A 1 235 ? -14.828 5.402 15.07 1 97.81 235 VAL A CA 1
ATOM 1819 C C . VAL A 1 235 ? -15.898 5.793 14.055 1 97.81 235 VAL A C 1
ATOM 1821 O O . VAL A 1 235 ? -17 5.23 14.047 1 97.81 235 VAL A O 1
ATOM 1824 N N . THR A 1 236 ? -15.547 6.727 13.211 1 97.69 236 THR A N 1
ATOM 1825 C CA . THR A 1 236 ? -16.547 7.258 12.281 1 97.69 236 THR A CA 1
ATOM 1826 C C . THR A 1 236 ? -16.391 6.617 10.906 1 97.69 236 THR A C 1
ATOM 1828 O O . THR A 1 236 ? -17.375 6.441 10.18 1 97.69 236 THR A O 1
ATOM 1831 N N . ASN A 1 237 ? -15.203 6.27 10.57 1 97.75 237 ASN A N 1
ATOM 1832 C CA . ASN A 1 237 ? -14.961 5.801 9.203 1 97.75 237 ASN A CA 1
ATOM 1833 C C . ASN A 1 237 ? -13.688 4.965 9.117 1 97.75 237 ASN A C 1
ATOM 1835 O O . ASN A 1 237 ? -12.828 5.035 10 1 97.75 237 ASN A O 1
ATOM 1839 N N . LEU A 1 238 ? -13.633 4.176 8.07 1 97.81 238 LEU A N 1
ATOM 1840 C CA . LEU A 1 238 ? -12.477 3.357 7.715 1 97.81 238 LEU A CA 1
ATOM 1841 C C . LEU A 1 238 ? -11.883 3.807 6.383 1 97.81 238 LEU A C 1
ATOM 1843 O O . LEU A 1 238 ? -12.625 4.141 5.453 1 97.81 238 LEU A O 1
ATOM 1847 N N . GLU A 1 239 ? -10.641 3.889 6.316 1 98.31 239 GLU A N 1
ATOM 1848 C CA . GLU A 1 239 ? -9.867 4.094 5.098 1 98.31 239 GLU A CA 1
ATOM 1849 C C . GLU A 1 239 ? -8.492 3.436 5.199 1 98.31 239 GLU A C 1
ATOM 1851 O O . GLU A 1 239 ? -8.328 2.441 5.91 1 98.31 239 GLU A O 1
ATOM 1856 N N . MET A 1 240 ? -7.488 3.814 4.371 1 98.88 240 MET A N 1
ATOM 1857 C CA . MET A 1 240 ? -6.32 2.939 4.332 1 98.88 240 MET A CA 1
ATOM 1858 C C . MET A 1 240 ? -5.031 3.744 4.48 1 98.88 240 MET A C 1
ATOM 1860 O O . MET A 1 240 ? -3.939 3.223 4.254 1 98.88 240 MET A O 1
ATOM 1864 N N . GLU A 1 241 ? -5.094 5.109 4.875 1 98.88 241 GLU A N 1
ATOM 1865 C CA . GLU A 1 241 ? -3.83 5.832 4.785 1 98.88 241 GLU A CA 1
ATOM 1866 C C . GLU A 1 241 ? -3.627 6.742 5.992 1 98.88 241 GLU A C 1
ATOM 1868 O O . GLU A 1 241 ? -2.492 7.074 6.344 1 98.88 241 GLU A O 1
ATOM 1873 N N . SER A 1 242 ? -4.578 7.273 6.684 1 98.88 242 SER A N 1
ATOM 1874 C CA . SER A 1 242 ? -4.539 8.445 7.555 1 98.88 242 SER A CA 1
ATOM 1875 C C . SER A 1 242 ? -3.607 8.219 8.742 1 98.88 242 SER A C 1
ATOM 1877 O O . SER A 1 242 ? -2.92 9.141 9.188 1 98.88 242 SER A O 1
ATOM 1879 N N . SER A 1 243 ? -3.609 6.988 9.289 1 98.88 243 SER A N 1
ATOM 1880 C CA . SER A 1 243 ? -2.844 6.699 10.5 1 98.88 243 SER A CA 1
ATOM 1881 C C . SER A 1 243 ? -1.353 6.922 10.273 1 98.88 243 SER A C 1
ATOM 1883 O O . SER A 1 243 ? -0.693 7.594 11.07 1 98.88 243 SER A O 1
ATOM 1885 N N . ALA A 1 244 ? -0.877 6.379 9.156 1 98.94 244 ALA A N 1
ATOM 1886 C CA . ALA A 1 244 ? 0.541 6.52 8.836 1 98.94 244 ALA A CA 1
ATOM 1887 C C . ALA A 1 244 ? 0.898 7.977 8.555 1 98.94 244 ALA A C 1
ATOM 1889 O O . ALA A 1 244 ? 1.98 8.438 8.93 1 98.94 244 ALA A O 1
ATOM 1890 N N . ILE A 1 245 ? -0.028 8.727 7.895 1 98.94 245 ILE A N 1
ATOM 1891 C CA . ILE A 1 245 ? 0.205 10.141 7.609 1 98.94 245 ILE A CA 1
ATOM 1892 C C . ILE A 1 245 ? 0.333 10.914 8.914 1 98.94 245 ILE A C 1
ATOM 1894 O O . ILE A 1 245 ? 1.311 11.641 9.117 1 98.94 245 ILE A O 1
ATOM 1898 N N . ALA A 1 246 ? -0.62 10.75 9.812 1 98.94 246 ALA A N 1
ATOM 1899 C CA . ALA A 1 246 ? -0.61 11.453 11.094 1 98.94 246 ALA A CA 1
ATOM 1900 C C . ALA A 1 246 ? 0.608 11.07 11.922 1 98.94 246 ALA A C 1
ATOM 1902 O O . ALA A 1 246 ? 1.295 11.93 12.477 1 98.94 246 ALA A O 1
ATOM 1903 N N . GLY A 1 247 ? 0.88 9.766 12.023 1 98.94 247 GLY A N 1
ATOM 1904 C CA . GLY A 1 247 ? 1.981 9.281 12.836 1 98.94 247 GLY A CA 1
ATOM 1905 C C . GLY A 1 247 ? 3.338 9.773 12.367 1 98.94 247 GLY A C 1
ATOM 1906 O O . GLY A 1 247 ? 4.121 10.297 13.156 1 98.94 247 GLY A O 1
ATOM 1907 N N . LEU A 1 248 ? 3.631 9.609 11.078 1 98.94 248 LEU A N 1
ATOM 1908 C CA . LEU A 1 248 ? 4.926 10 10.531 1 98.94 248 LEU A CA 1
ATOM 1909 C C . LEU A 1 248 ? 5.07 11.523 10.523 1 98.94 248 LEU A C 1
ATOM 1911 O O . LEU A 1 248 ? 6.156 12.047 10.773 1 98.94 248 LEU A O 1
ATOM 1915 N N . ALA A 1 249 ? 3.955 12.227 10.227 1 98.94 249 ALA A N 1
ATOM 1916 C CA . ALA A 1 249 ? 4.004 13.68 10.305 1 98.94 249 ALA A CA 1
ATOM 1917 C C . ALA A 1 249 ? 4.395 14.148 11.703 1 98.94 249 ALA A C 1
ATOM 1919 O O . ALA A 1 249 ? 5.277 14.992 11.867 1 98.94 249 ALA A O 1
ATOM 1920 N N . ALA A 1 250 ? 3.766 13.57 12.672 1 98.88 250 ALA A N 1
ATOM 1921 C CA . ALA A 1 250 ? 4.039 13.945 14.055 1 98.88 250 ALA A CA 1
ATOM 1922 C C . ALA A 1 250 ? 5.484 13.641 14.438 1 98.88 250 ALA A C 1
ATOM 1924 O O . ALA A 1 250 ? 6.164 14.469 15.039 1 98.88 250 ALA A O 1
ATOM 1925 N N . LEU A 1 251 ? 5.992 12.461 14.078 1 98.69 251 LEU A N 1
ATOM 1926 C CA . LEU A 1 251 ? 7.355 12.055 14.398 1 98.69 251 LEU A CA 1
ATOM 1927 C C . LEU A 1 251 ? 8.367 12.961 13.711 1 98.69 251 LEU A C 1
ATOM 1929 O O . LEU A 1 251 ? 9.438 13.234 14.266 1 98.69 251 LEU A O 1
ATOM 1933 N N . LEU A 1 252 ? 8.023 13.422 12.516 1 98.56 252 LEU A N 1
ATOM 1934 C CA . LEU A 1 252 ? 8.969 14.164 11.688 1 98.56 252 LEU A CA 1
ATOM 1935 C C . LEU A 1 252 ? 8.844 15.664 11.93 1 98.56 252 LEU A C 1
ATOM 1937 O O . LEU A 1 252 ? 9.633 16.453 11.398 1 98.56 252 LEU A O 1
ATOM 1941 N N . GLY A 1 253 ? 7.852 16.078 12.695 1 98.12 253 GLY A N 1
ATOM 1942 C CA . GLY A 1 253 ? 7.676 17.484 13.016 1 98.12 253 GLY A CA 1
ATOM 1943 C C . GLY A 1 253 ? 6.855 18.234 11.984 1 98.12 253 GLY A C 1
ATOM 1944 O O . GLY A 1 253 ? 7.035 19.438 11.805 1 98.12 253 GLY A O 1
ATOM 1945 N N . HIS A 1 254 ? 6.035 17.562 11.188 1 98.81 254 HIS A N 1
ATOM 1946 C CA . HIS A 1 254 ? 5.102 18.172 10.242 1 98.81 254 HIS A CA 1
ATOM 1947 C C . HIS A 1 254 ? 3.693 18.234 10.828 1 98.81 254 HIS A C 1
ATOM 1949 O O . HIS A 1 254 ? 3.43 17.672 11.891 1 98.81 254 HIS A O 1
ATOM 1955 N N . ARG A 1 255 ? 2.803 19 10.195 1 98.81 255 ARG A N 1
ATOM 1956 C CA . ARG A 1 255 ? 1.388 19.109 10.531 1 98.81 255 ARG A CA 1
ATOM 1957 C C . ARG A 1 255 ? 0.525 18.359 9.523 1 98.81 255 ARG A C 1
ATOM 1959 O O . ARG A 1 255 ? 0.724 18.469 8.312 1 98.81 255 ARG A O 1
ATOM 1966 N N . ALA A 1 256 ? -0.413 17.547 10.086 1 98.94 256 ALA A N 1
ATOM 1967 C CA . ALA A 1 256 ? -1.186 16.75 9.141 1 98.94 256 ALA A CA 1
ATOM 1968 C C . ALA A 1 256 ? -2.656 16.688 9.539 1 98.94 256 ALA A C 1
ATOM 1970 O O . ALA A 1 256 ? -2.988 16.797 10.719 1 98.94 256 ALA A O 1
ATOM 1971 N N . LEU A 1 257 ? -3.516 16.594 8.578 1 98.94 257 LEU A N 1
ATOM 1972 C CA . LEU A 1 257 ? -4.941 16.328 8.719 1 98.94 257 LEU A CA 1
ATOM 1973 C C . LEU A 1 257 ? -5.457 15.508 7.535 1 98.94 257 LEU A C 1
ATOM 1975 O O . LEU A 1 257 ? -5.051 15.742 6.391 1 98.94 257 LEU A O 1
ATOM 1979 N N . THR A 1 258 ? -6.285 14.562 7.832 1 98.94 258 THR A N 1
ATOM 1980 C CA . THR A 1 258 ? -6.992 13.836 6.781 1 98.94 258 THR A CA 1
ATOM 1981 C C . THR A 1 258 ? -8.469 14.227 6.754 1 98.94 258 THR A C 1
ATOM 1983 O O . THR A 1 258 ? -9.133 14.242 7.789 1 98.94 258 THR A O 1
ATOM 1986 N N . VAL A 1 259 ? -8.938 14.602 5.594 1 98.94 259 VAL A N 1
ATOM 1987 C CA . VAL A 1 259 ? -10.352 14.836 5.309 1 98.94 259 VAL A CA 1
ATOM 1988 C C . VAL A 1 259 ? -10.836 13.852 4.246 1 98.94 259 VAL A C 1
ATOM 1990 O O . VAL A 1 259 ? -10.25 13.758 3.164 1 98.94 259 VAL A O 1
ATOM 1993 N N . CYS A 1 260 ? -11.898 13.109 4.566 1 98.75 260 CYS A N 1
ATOM 1994 C CA . CYS A 1 260 ? -12.445 12.133 3.633 1 98.75 260 CYS A CA 1
ATOM 1995 C C . CYS A 1 260 ? -13.891 12.461 3.279 1 98.75 260 CYS A C 1
ATOM 1997 O O . CYS A 1 260 ? -14.625 13.016 4.098 1 98.75 260 CYS A O 1
ATOM 1999 N N . THR A 1 261 ? -14.273 12.18 2.053 1 98.5 261 THR A N 1
ATOM 2000 C CA . THR A 1 261 ? -15.695 12.117 1.711 1 98.5 261 THR A CA 1
ATOM 2001 C C . THR A 1 261 ? -16.203 10.688 1.792 1 98.5 261 THR A C 1
ATOM 2003 O O . THR A 1 261 ? -15.508 9.742 1.416 1 98.5 261 THR A O 1
ATOM 2006 N N . VAL A 1 262 ? -17.391 10.5 2.328 1 97.06 262 VAL A N 1
ATOM 2007 C CA . VAL A 1 262 ? -17.984 9.18 2.547 1 97.06 262 VAL A CA 1
ATOM 2008 C C . VAL A 1 262 ? -18.594 8.664 1.246 1 97.06 262 VAL A C 1
ATOM 2010 O O . VAL A 1 262 ? -19.5 9.281 0.692 1 97.06 262 VAL A O 1
ATOM 2013 N N . ILE A 1 263 ? -18.078 7.488 0.801 1 93.81 263 ILE A N 1
ATOM 2014 C CA . ILE A 1 263 ? -18.562 6.977 -0.474 1 93.81 263 ILE A CA 1
ATOM 2015 C C . ILE A 1 263 ? -19.25 5.625 -0.261 1 93.81 263 ILE A C 1
ATOM 2017 O O . ILE A 1 263 ? -19.734 5.008 -1.213 1 93.81 263 ILE A O 1
ATOM 2021 N N . ALA A 1 264 ? -19.141 5.121 0.949 1 89.06 264 ALA A N 1
ATOM 2022 C CA . ALA A 1 264 ? -19.812 3.891 1.346 1 89.06 264 ALA A CA 1
ATOM 2023 C C . ALA A 1 264 ? -20.297 3.973 2.789 1 89.06 264 ALA A C 1
ATOM 2025 O O . ALA A 1 264 ? -19.672 4.633 3.625 1 89.06 264 ALA A O 1
ATOM 2026 N N . GLN A 1 265 ? -21.5 3.383 2.895 1 86 265 GLN A N 1
ATOM 2027 C CA . GLN A 1 265 ? -22.031 3.227 4.242 1 86 265 GLN A CA 1
ATOM 2028 C C . GLN A 1 265 ? -22.094 1.755 4.641 1 86 265 GLN A C 1
ATOM 2030 O O . GLN A 1 265 ? -23.047 1.048 4.285 1 86 265 GLN A O 1
ATOM 2035 N N . ARG A 1 266 ? -21.25 1.333 5.41 1 77.69 266 ARG A N 1
ATOM 2036 C CA . ARG A 1 266 ? -20.984 -0.076 5.68 1 77.69 266 ARG A CA 1
ATOM 2037 C C . ARG A 1 266 ? -22.141 -0.712 6.441 1 77.69 266 ARG A C 1
ATOM 2039 O O . ARG A 1 266 ? -22.516 -1.853 6.164 1 77.69 266 ARG A O 1
ATOM 2046 N N . THR A 1 267 ? -22.719 -0.013 7.348 1 75.12 267 THR A N 1
ATOM 2047 C CA . THR A 1 267 ? -23.781 -0.56 8.188 1 75.12 267 THR A CA 1
ATOM 2048 C C . THR A 1 267 ? -25.062 -0.738 7.379 1 75.12 267 THR A C 1
ATOM 2050 O O . THR A 1 267 ? -25.828 -1.68 7.613 1 75.12 267 THR A O 1
ATOM 2053 N N . ALA A 1 268 ? -25.188 0.101 6.398 1 73 268 ALA A N 1
ATOM 2054 C CA . ALA A 1 268 ? -26.391 0.026 5.57 1 73 268 ALA A CA 1
ATOM 2055 C C . ALA A 1 268 ? -26.172 -0.895 4.371 1 73 268 ALA A C 1
ATOM 2057 O O . ALA A 1 268 ? -27.125 -1.266 3.686 1 73 268 ALA A O 1
ATOM 2058 N N . GLY A 1 269 ? -24.969 -1.263 4.242 1 73.88 269 GLY A N 1
ATOM 2059 C CA . GLY A 1 269 ? -24.625 -2.111 3.109 1 73.88 269 GLY A CA 1
ATOM 2060 C C . GLY A 1 269 ? -24.734 -1.397 1.775 1 73.88 269 GLY A C 1
ATOM 2061 O O . GLY A 1 269 ? -24.938 -2.033 0.74 1 73.88 269 GLY A O 1
ATOM 2062 N N . ASP A 1 270 ? -24.656 -0.044 1.812 1 77.88 270 ASP A N 1
ATOM 2063 C CA . ASP A 1 270 ? -24.812 0.768 0.61 1 77.88 270 ASP A CA 1
ATOM 2064 C C . ASP A 1 270 ? -23.484 1.351 0.153 1 77.88 270 ASP A C 1
ATOM 2066 O O . ASP A 1 270 ? -22.625 1.665 0.978 1 77.88 270 ASP A O 1
ATOM 2070 N N . SER A 1 271 ? -23.328 1.321 -1.124 1 79.44 271 SER A N 1
ATOM 2071 C CA . SER A 1 271 ? -22.172 1.962 -1.732 1 79.44 271 SER A CA 1
ATOM 2072 C C . SER A 1 271 ? -22.562 2.773 -2.963 1 79.44 271 SER A C 1
ATOM 2074 O O . SER A 1 271 ? -23.625 2.539 -3.553 1 79.44 271 SER A O 1
ATOM 2076 N N . LYS A 1 272 ? -21.875 3.842 -3.219 1 78.38 272 LYS A N 1
ATOM 2077 C CA . LYS A 1 272 ? -22.031 4.688 -4.395 1 78.38 272 LYS A CA 1
ATOM 2078 C C . LYS A 1 272 ? -20.828 4.598 -5.316 1 78.38 272 LYS A C 1
ATOM 2080 O O . LYS A 1 272 ? -19.875 5.363 -5.168 1 78.38 272 LYS A O 1
ATOM 2085 N N . PRO A 1 273 ? -20.906 3.777 -6.301 1 76 273 PRO A N 1
ATOM 2086 C CA . PRO A 1 273 ? -19.75 3.619 -7.172 1 76 273 PRO A CA 1
ATOM 2087 C C . PRO A 1 273 ? -19.406 4.887 -7.953 1 76 273 PRO A C 1
ATOM 2089 O O . PRO A 1 273 ? -18.25 5.125 -8.289 1 76 273 PRO A O 1
ATOM 2092 N N . ASP A 1 274 ? -20.422 5.68 -8.211 1 83.12 274 ASP A N 1
ATOM 2093 C CA . ASP A 1 274 ? -20.172 6.957 -8.875 1 83.12 274 ASP A CA 1
ATOM 2094 C C . ASP A 1 274 ? -20.094 8.094 -7.859 1 83.12 274 ASP A C 1
ATOM 2096 O O . ASP A 1 274 ? -21.094 8.75 -7.574 1 83.12 274 ASP A O 1
ATOM 2100 N N . TYR A 1 275 ? -18.828 8.344 -7.379 1 90 275 TYR A N 1
ATOM 2101 C CA . TYR A 1 275 ? -18.656 9.289 -6.285 1 90 275 TYR A CA 1
ATOM 2102 C C . TYR A 1 275 ? -17.891 10.523 -6.75 1 90 275 TYR A C 1
ATOM 2104 O O . TYR A 1 275 ? -17.328 11.25 -5.934 1 90 275 TYR A O 1
ATOM 2112 N N . ALA A 1 276 ? -17.844 10.805 -7.969 1 93.31 276 ALA A N 1
ATOM 2113 C CA . ALA A 1 276 ? -17.062 11.898 -8.547 1 93.31 276 ALA A CA 1
ATOM 2114 C C . ALA A 1 276 ? -17.516 13.25 -7.992 1 93.31 276 ALA A C 1
ATOM 2116 O O . ALA A 1 276 ? -16.688 14.117 -7.715 1 93.31 276 ALA A O 1
ATOM 2117 N N . ALA A 1 277 ? -18.812 13.406 -7.848 1 95.62 277 ALA A N 1
ATOM 2118 C CA . ALA A 1 277 ? -19.359 14.664 -7.355 1 95.62 277 ALA A CA 1
ATOM 2119 C C . ALA A 1 277 ? -18.953 14.914 -5.906 1 95.62 277 ALA A C 1
ATOM 2121 O O . ALA A 1 277 ? -18.703 16.062 -5.512 1 95.62 277 ALA A O 1
ATOM 2122 N N . PHE A 1 278 ? -18.891 13.82 -5.094 1 96.69 278 PHE A N 1
ATOM 2123 C CA . PHE A 1 278 ? -18.469 13.93 -3.703 1 96.69 278 PHE A CA 1
ATOM 2124 C C . PHE A 1 278 ? -17 14.352 -3.617 1 96.69 278 PHE A C 1
ATOM 2126 O O . PHE A 1 278 ? -16.656 15.219 -2.814 1 96.69 278 PHE A O 1
ATOM 2133 N N . VAL A 1 279 ? -16.203 13.805 -4.473 1 98.06 279 VAL A N 1
ATOM 2134 C CA . VAL A 1 279 ? -14.773 14.094 -4.496 1 98.06 279 VAL A CA 1
ATOM 2135 C C . VAL A 1 279 ? -14.547 15.539 -4.934 1 98.06 279 VAL A C 1
ATOM 2137 O O . VAL A 1 279 ? -13.734 16.25 -4.34 1 98.06 279 VAL A O 1
ATOM 2140 N N . ARG A 1 280 ? -15.273 15.977 -5.926 1 98.12 280 ARG A N 1
ATOM 2141 C CA . ARG A 1 280 ? -15.148 17.359 -6.402 1 98.12 280 ARG A CA 1
ATOM 2142 C C . ARG A 1 280 ? -15.484 18.344 -5.293 1 98.12 280 ARG A C 1
ATOM 2144 O O . ARG A 1 280 ? -14.773 19.344 -5.109 1 98.12 280 ARG A O 1
ATOM 2151 N N . ASN A 1 281 ? -16.547 18.094 -4.633 1 98.19 281 ASN A N 1
ATOM 2152 C CA . ASN A 1 281 ? -16.953 18.969 -3.529 1 98.19 281 ASN A CA 1
ATOM 2153 C C . ASN A 1 281 ? -15.867 19.031 -2.449 1 98.19 281 ASN A C 1
ATOM 2155 O O . ASN A 1 281 ? -15.57 20.094 -1.931 1 98.19 281 ASN A O 1
ATOM 2159 N N . MET A 1 282 ? -15.305 17.875 -2.096 1 98.75 282 MET A N 1
ATOM 2160 C CA . MET A 1 282 ? -14.25 17.797 -1.09 1 98.75 282 MET A CA 1
ATOM 2161 C C . MET A 1 282 ? -13.039 18.625 -1.511 1 98.75 282 MET A C 1
ATOM 2163 O O . MET A 1 282 ? -12.508 19.391 -0.719 1 98.75 282 MET A O 1
ATOM 2167 N N . VAL A 1 283 ? -12.641 18.484 -2.76 1 98.81 283 VAL A N 1
ATOM 2168 C CA . VAL A 1 283 ? -11.453 19.141 -3.281 1 98.81 283 VAL A CA 1
ATOM 2169 C C . VAL A 1 283 ? -11.672 20.656 -3.299 1 98.81 283 VAL A C 1
ATOM 2171 O O . VAL A 1 283 ? -10.828 21.422 -2.816 1 98.81 283 VAL A O 1
ATOM 2174 N N . GLU A 1 284 ? -12.773 21.094 -3.812 1 98.62 284 GLU A N 1
ATOM 2175 C CA . GLU A 1 284 ? -13.078 22.516 -3.885 1 98.62 284 GLU A CA 1
ATOM 2176 C C . GLU A 1 284 ? -13.141 23.141 -2.492 1 98.62 284 GLU A C 1
ATOM 2178 O O . GLU A 1 284 ? -12.617 24.234 -2.271 1 98.62 284 GLU A O 1
ATOM 2183 N N . THR A 1 285 ? -13.766 22.438 -1.608 1 98.62 285 THR A N 1
ATOM 2184 C CA . THR A 1 285 ? -13.867 22.906 -0.23 1 98.62 285 THR A CA 1
ATOM 2185 C C . THR A 1 285 ? -12.484 23.047 0.396 1 98.62 285 THR A C 1
ATOM 2187 O O . THR A 1 285 ? -12.172 24.078 1.011 1 98.62 285 THR A O 1
ATOM 2190 N N . ALA A 1 286 ? -11.641 22.047 0.262 1 98.75 286 ALA A N 1
ATOM 2191 C CA . ALA A 1 286 ? -10.305 22.047 0.855 1 98.75 286 ALA A CA 1
ATOM 2192 C C . ALA A 1 286 ? -9.438 23.156 0.269 1 98.75 286 ALA A C 1
ATOM 2194 O O . ALA A 1 286 ? -8.719 23.844 1 1 98.75 286 ALA A O 1
ATOM 2195 N N . LEU A 1 287 ? -9.508 23.328 -1.035 1 98.75 287 LEU A N 1
ATOM 2196 C CA . LEU A 1 287 ? -8.719 24.359 -1.689 1 98.75 287 LEU A CA 1
ATOM 2197 C C . LEU A 1 287 ? -9.125 25.75 -1.209 1 98.75 287 LEU A C 1
ATOM 2199 O O . LEU A 1 287 ? -8.273 26.609 -0.981 1 98.75 287 LEU A O 1
ATOM 2203 N N . ALA A 1 288 ? -10.438 25.953 -1.059 1 98.19 288 ALA A N 1
ATOM 2204 C CA . ALA A 1 288 ? -10.914 27.234 -0.54 1 98.19 288 ALA A CA 1
ATOM 2205 C C . ALA A 1 288 ? -10.367 27.484 0.861 1 98.19 288 ALA A C 1
ATOM 2207 O O . ALA A 1 288 ? -9.945 28.609 1.17 1 98.19 288 ALA A O 1
ATOM 2208 N N . LYS A 1 289 ? -10.352 26.469 1.683 1 98.06 289 LYS A N 1
ATOM 2209 C CA . LYS A 1 289 ? -9.883 26.609 3.061 1 98.06 289 LYS A CA 1
ATOM 2210 C C . LYS A 1 289 ? -8.375 26.859 3.109 1 98.06 289 LYS A C 1
ATOM 2212 O O . LYS A 1 289 ? -7.902 27.641 3.934 1 98.06 289 LYS A O 1
ATOM 2217 N N . LEU A 1 290 ? -7.629 26.234 2.25 1 98.12 290 LEU A N 1
ATOM 2218 C CA . LEU A 1 290 ? -6.172 26.234 2.314 1 98.12 290 LEU A CA 1
ATOM 2219 C C . LEU A 1 290 ? -5.598 27.484 1.655 1 98.12 290 LEU A C 1
ATOM 2221 O O . LEU A 1 290 ? -4.434 27.828 1.872 1 98.12 290 LEU A O 1
ATOM 2225 N N . THR A 1 291 ? -6.426 28.172 0.815 1 97.25 291 THR A N 1
ATOM 2226 C CA . THR A 1 291 ? -5.875 29.297 0.058 1 97.25 291 THR A CA 1
ATOM 2227 C C . THR A 1 291 ? -6.617 30.594 0.388 1 97.25 291 THR A C 1
ATOM 2229 O O . THR A 1 291 ? -6.43 31.609 -0.281 1 97.25 291 THR A O 1
ATOM 2232 N N . ARG A 1 292 ? -7.707 30.672 1.192 1 87.75 292 ARG A N 1
ATOM 2233 C CA . ARG A 1 292 ? -8.5 31.844 1.521 1 87.75 292 ARG A CA 1
ATOM 2234 C C . ARG A 1 292 ? -7.617 32.969 2.025 1 87.75 292 ARG A C 1
ATOM 2236 O O . ARG A 1 292 ? -7.832 34.156 1.681 1 87.75 292 ARG A O 1
ATOM 2243 N N . ASN A 1 293 ? -6.895 32.844 3.037 1 64.81 293 ASN A N 1
ATOM 2244 C CA . ASN A 1 293 ? -6.273 34.031 3.621 1 64.81 293 ASN A CA 1
ATOM 2245 C C . ASN A 1 293 ? -5.117 34.531 2.766 1 64.81 293 ASN A C 1
ATOM 2247 O O . ASN A 1 293 ? -4.242 35.25 3.258 1 64.81 293 ASN A O 1
ATOM 2251 N N . ALA A 1 294 ? -5.195 34.188 1.46 1 49.69 294 ALA A N 1
ATOM 2252 C CA . ALA A 1 294 ? -4.137 34.812 0.659 1 49.69 294 ALA A CA 1
ATOM 2253 C C . ALA A 1 294 ? -4.613 36.125 0.034 1 49.69 294 ALA A C 1
ATOM 2255 O O . ALA A 1 294 ? -5.805 36.281 -0.236 1 49.69 294 ALA A O 1
ATOM 2256 N N . MET B 1 1 ? -26.875 -21.062 -1.288 1 77.62 1 MET B N 1
ATOM 2257 C CA . MET B 1 1 ? -25.625 -20.344 -1.562 1 77.62 1 MET B CA 1
ATOM 2258 C C . MET B 1 1 ? -25.719 -18.906 -1.1 1 77.62 1 MET B C 1
ATOM 2260 O O . MET B 1 1 ? -26.766 -18.266 -1.248 1 77.62 1 MET B O 1
ATOM 2264 N N . ARG B 1 2 ? -24.719 -18.453 -0.391 1 88.88 2 ARG B N 1
ATOM 2265 C CA . ARG B 1 2 ? -24.703 -17.078 0.137 1 88.88 2 ARG B CA 1
ATOM 2266 C C . ARG B 1 2 ? -24.594 -16.062 -0.988 1 88.88 2 ARG B C 1
ATOM 2268 O O . ARG B 1 2 ? -23.734 -16.172 -1.854 1 88.88 2 ARG B O 1
ATOM 2275 N N . THR B 1 3 ? -25.594 -15.188 -1.022 1 94.56 3 THR B N 1
ATOM 2276 C CA . THR B 1 3 ? -25.5 -14.055 -1.935 1 94.56 3 THR B CA 1
ATOM 2277 C C . THR B 1 3 ? -24.531 -13.008 -1.395 1 94.56 3 THR B C 1
ATOM 2279 O O . THR B 1 3 ? -24.656 -12.562 -0.255 1 94.56 3 THR B O 1
ATOM 2282 N N . ILE B 1 4 ? -23.531 -12.609 -2.162 1 94.06 4 ILE B N 1
ATOM 2283 C CA . ILE B 1 4 ? -22.531 -11.633 -1.741 1 94.06 4 ILE B CA 1
ATOM 2284 C C . ILE B 1 4 ? -23.125 -10.227 -1.812 1 94.06 4 ILE B C 1
ATOM 2286 O O . ILE B 1 4 ? -23.516 -9.758 -2.887 1 9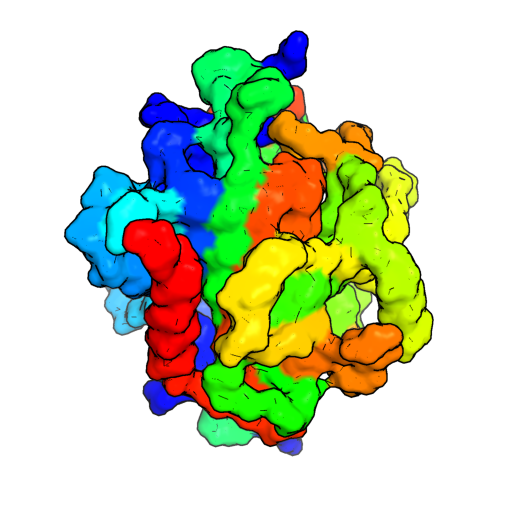4.06 4 ILE B O 1
ATOM 2290 N N . PRO B 1 5 ? -23.141 -9.523 -0.701 1 89.62 5 PRO B N 1
ATOM 2291 C CA . PRO B 1 5 ? -23.688 -8.164 -0.711 1 89.62 5 PRO B CA 1
ATOM 2292 C C . PRO B 1 5 ? -22.891 -7.211 -1.597 1 89.62 5 PRO B C 1
ATOM 2294 O O . PRO B 1 5 ? -21.688 -7.395 -1.776 1 89.62 5 PRO B O 1
ATOM 2297 N N . SER B 1 6 ? -23.547 -6.145 -2.111 1 88.31 6 SER B N 1
ATOM 2298 C CA . SER B 1 6 ? -22.922 -5.172 -3.004 1 88.31 6 SER B CA 1
ATOM 2299 C C . SER B 1 6 ? -21.797 -4.414 -2.303 1 88.31 6 SER B C 1
ATOM 2301 O O . SER B 1 6 ? -20.875 -3.926 -2.953 1 88.31 6 SER B O 1
ATOM 2303 N N . SER B 1 7 ? -21.875 -4.352 -0.937 1 86.31 7 SER B N 1
ATOM 2304 C CA . SER B 1 7 ? -20.859 -3.637 -0.174 1 86.31 7 SER B CA 1
ATOM 2305 C C . SER B 1 7 ? -19.594 -4.477 -0.013 1 86.31 7 SER B C 1
ATOM 2307 O O . SER B 1 7 ? -18.516 -3.947 0.275 1 86.31 7 SER B O 1
ATOM 2309 N N . GLU B 1 8 ? -19.734 -5.812 -0.215 1 90.62 8 GLU B N 1
ATOM 2310 C CA . GLU B 1 8 ? -18.594 -6.719 -0.042 1 90.62 8 GLU B CA 1
ATOM 2311 C C . GLU B 1 8 ? -17.859 -6.93 -1.357 1 90.62 8 GLU B C 1
ATOM 2313 O O . GLU B 1 8 ? -16.641 -7.16 -1.36 1 90.62 8 GLU B O 1
ATOM 2318 N N . LEU B 1 9 ? -18.625 -6.926 -2.348 1 93.44 9 LEU B N 1
ATOM 2319 C CA . LEU B 1 9 ? -18.078 -6.973 -3.699 1 93.44 9 LEU B CA 1
ATOM 2320 C C . LEU B 1 9 ? -18.719 -5.906 -4.582 1 93.44 9 LEU B C 1
ATOM 2322 O O . LEU B 1 9 ? -19.828 -6.086 -5.07 1 93.44 9 LEU B O 1
ATOM 2326 N N . ILE B 1 10 ? -17.969 -4.848 -4.754 1 92.25 10 ILE B N 1
ATOM 2327 C CA . ILE B 1 10 ? -18.469 -3.711 -5.516 1 92.25 10 ILE B CA 1
ATOM 2328 C C . ILE B 1 10 ? -18.25 -3.953 -7.008 1 92.25 10 ILE B C 1
ATOM 2330 O O . ILE B 1 10 ? -17.141 -4.309 -7.43 1 92.25 10 ILE B O 1
ATOM 2334 N N . VAL B 1 11 ? -19.25 -3.848 -7.766 1 94.31 11 VAL B N 1
ATOM 2335 C CA . VAL B 1 11 ? -19.234 -3.977 -9.219 1 94.31 11 VAL B CA 1
ATOM 2336 C C . VAL B 1 11 ? -19.656 -2.652 -9.859 1 94.31 11 VAL B C 1
ATOM 2338 O O . VAL B 1 11 ? -20.641 -2.047 -9.453 1 94.31 11 VAL B O 1
ATOM 2341 N N . ASN B 1 12 ? -18.828 -2.217 -10.789 1 94.5 12 ASN B N 1
ATOM 2342 C CA . ASN B 1 12 ? -19.125 -0.96 -11.477 1 94.5 12 ASN B CA 1
ATOM 2343 C C . ASN B 1 12 ? -20.359 -1.074 -12.359 1 94.5 12 ASN B C 1
ATOM 2345 O O . ASN B 1 12 ? -20.812 -2.18 -12.664 1 94.5 12 ASN B O 1
ATOM 2349 N N . ASP B 1 13 ? -20.844 0.097 -12.812 1 92.81 13 ASP B N 1
ATOM 2350 C CA . ASP B 1 13 ? -22.062 0.154 -13.625 1 92.81 13 ASP B CA 1
ATOM 2351 C C . ASP B 1 13 ? -21.891 -0.625 -14.922 1 92.81 13 ASP B C 1
ATOM 2353 O O . ASP B 1 13 ? -22.844 -1.205 -15.438 1 92.81 13 ASP B O 1
ATOM 2357 N N . ASP B 1 14 ? -20.719 -0.729 -15.43 1 95.06 14 ASP B N 1
ATOM 2358 C CA . ASP B 1 14 ? -20.484 -1.39 -16.719 1 95.06 14 ASP B CA 1
ATOM 2359 C C . ASP B 1 14 ? -20.25 -2.885 -16.531 1 95.06 14 ASP B C 1
ATOM 2361 O O . ASP B 1 14 ? -19.922 -3.594 -17.484 1 95.06 14 ASP B O 1
ATOM 2365 N N . GLY B 1 15 ? -20.312 -3.355 -15.32 1 95.81 15 GLY B N 1
ATOM 2366 C CA . GLY B 1 15 ? -20.203 -4.781 -15.047 1 95.81 15 GLY B CA 1
ATOM 2367 C C . GLY B 1 15 ? -18.781 -5.195 -14.664 1 95.81 15 GLY B C 1
ATOM 2368 O O . GLY B 1 15 ? -18.531 -6.367 -14.383 1 95.81 15 GLY B O 1
ATOM 2369 N N . SER B 1 16 ? -17.844 -4.316 -14.617 1 97.69 16 SER B N 1
ATOM 2370 C CA . SER B 1 16 ? -16.469 -4.625 -14.234 1 97.69 16 SER B CA 1
ATOM 2371 C C . SER B 1 16 ? -16.297 -4.582 -12.719 1 97.69 16 SER B C 1
ATOM 2373 O O . SER B 1 16 ? -17.078 -3.941 -12.023 1 97.69 16 SER B O 1
ATOM 2375 N N . VAL B 1 17 ? -15.336 -5.328 -12.242 1 97.88 17 VAL B N 1
ATOM 2376 C CA . VAL B 1 17 ? -15.039 -5.289 -10.812 1 97.88 17 VAL B CA 1
ATOM 2377 C C . VAL B 1 17 ? -14.508 -3.91 -10.43 1 97.88 17 VAL B C 1
ATOM 2379 O O . VAL B 1 17 ? -13.945 -3.201 -11.273 1 97.88 17 VAL B O 1
ATOM 2382 N N . PHE B 1 18 ? -14.547 -3.488 -9.281 1 96.31 18 PHE B N 1
ATOM 2383 C CA . PHE B 1 18 ? -14.492 -2.111 -8.805 1 96.31 18 PHE B CA 1
ATOM 2384 C C . PHE B 1 18 ? -13.133 -1.49 -9.094 1 96.31 18 PHE B C 1
ATOM 2386 O O . PHE B 1 18 ? -13.047 -0.426 -9.711 1 96.31 18 PHE B O 1
ATOM 2393 N N . HIS B 1 19 ? -12.023 -2.158 -8.641 1 98.12 19 HIS B N 1
ATOM 2394 C CA . HIS B 1 19 ? -10.711 -1.53 -8.711 1 98.12 19 HIS B CA 1
ATOM 2395 C C . HIS B 1 19 ? -10.008 -1.862 -10.023 1 98.12 19 HIS B C 1
ATOM 2397 O O . HIS B 1 19 ? -9.477 -0.972 -10.695 1 98.12 19 HIS B O 1
ATOM 2403 N N . LEU B 1 20 ? -10.07 -3.109 -10.422 1 98.69 20 LEU B N 1
ATOM 2404 C CA . LEU B 1 20 ? -9.281 -3.541 -11.57 1 98.69 20 LEU B CA 1
ATOM 2405 C C . LEU B 1 20 ? -9.961 -3.146 -12.875 1 98.69 20 LEU B C 1
ATOM 2407 O O . LEU B 1 20 ? -9.328 -3.143 -13.93 1 98.69 20 LEU B O 1
ATOM 2411 N N . HIS B 1 21 ? -11.258 -2.906 -12.82 1 98.25 21 HIS B N 1
ATOM 2412 C CA . HIS B 1 21 ? -12.047 -2.516 -13.984 1 98.25 21 HIS B CA 1
ATOM 2413 C C . HIS B 1 21 ? -11.977 -3.578 -15.07 1 98.25 21 HIS B C 1
ATOM 2415 O O . HIS B 1 21 ? -11.891 -3.252 -16.266 1 98.25 21 HIS B O 1
ATOM 2421 N N . LEU B 1 22 ? -11.977 -4.836 -14.688 1 98.62 22 LEU B N 1
ATOM 2422 C CA . LEU B 1 22 ? -12.039 -5.988 -15.578 1 98.62 22 LEU B CA 1
ATOM 2423 C C . LEU B 1 22 ? -13.375 -6.711 -15.438 1 98.62 22 LEU B C 1
ATOM 2425 O O . LEU B 1 22 ? -13.984 -6.691 -14.367 1 98.62 22 LEU B O 1
ATOM 2429 N N . LYS B 1 23 ? -13.797 -7.254 -16.5 1 98.56 23 LYS B N 1
ATOM 2430 C CA . LYS B 1 23 ? -14.922 -8.188 -16.5 1 98.56 23 LYS B CA 1
ATOM 2431 C C . LYS B 1 23 ? -14.43 -9.633 -16.484 1 98.56 23 LYS B C 1
ATOM 2433 O O . LYS B 1 23 ? -13.281 -9.906 -16.844 1 98.56 23 LYS B O 1
ATOM 2438 N N . PRO B 1 24 ? -15.273 -10.562 -16.062 1 98.12 24 PRO B N 1
ATOM 2439 C CA . PRO B 1 24 ? -14.852 -11.953 -15.914 1 98.12 24 PRO B CA 1
ATOM 2440 C C . PRO B 1 24 ? -14.266 -12.531 -17.203 1 98.12 24 PRO B C 1
ATOM 2442 O O . PRO B 1 24 ? -13.258 -13.242 -17.172 1 98.12 24 PRO B O 1
ATOM 2445 N N . ASP B 1 25 ? -14.812 -12.211 -18.359 1 98.06 25 ASP B N 1
ATOM 2446 C CA . ASP B 1 25 ? -14.383 -12.805 -19.625 1 98.06 25 ASP B CA 1
ATOM 2447 C C . ASP B 1 25 ? -13.094 -12.164 -20.125 1 98.06 25 ASP B C 1
ATOM 2449 O O . ASP B 1 25 ? -12.484 -12.648 -21.094 1 98.06 25 ASP B O 1
ATOM 2453 N N . GLU B 1 26 ? -12.664 -11.188 -19.422 1 98.75 26 GLU B N 1
ATOM 2454 C CA . GLU B 1 26 ? -11.477 -10.453 -19.844 1 98.75 26 GLU B CA 1
ATOM 2455 C C . GLU B 1 26 ? -10.234 -10.945 -19.094 1 98.75 26 GLU B C 1
ATOM 2457 O O . GLU B 1 26 ? -9.125 -10.469 -19.344 1 98.75 26 GLU B O 1
ATOM 2462 N N . LEU B 1 27 ? -10.344 -11.922 -18.266 1 98.81 27 LEU B N 1
ATOM 2463 C CA . LEU B 1 27 ? -9.266 -12.469 -17.453 1 98.81 27 LEU B CA 1
ATOM 2464 C C . LEU B 1 27 ? -8.75 -13.773 -18.031 1 98.81 27 LEU B C 1
ATOM 2466 O O . LEU B 1 27 ? -9.539 -14.672 -18.359 1 98.81 27 LEU B O 1
ATOM 2470 N N . ALA B 1 28 ? -7.469 -13.867 -18.203 1 98.81 28 ALA B N 1
ATOM 2471 C CA . ALA B 1 28 ? -6.828 -15.117 -18.609 1 98.81 28 ALA B CA 1
ATOM 2472 C C . ALA B 1 28 ? -6.527 -16 -17.406 1 98.81 28 ALA B C 1
ATOM 2474 O O . ALA B 1 28 ? -6.633 -15.555 -16.266 1 98.81 28 ALA B O 1
ATOM 2475 N N . ASP B 1 29 ? -6.152 -17.234 -17.672 1 98.44 29 ASP B N 1
ATOM 2476 C CA . ASP B 1 29 ? -5.836 -18.188 -16.609 1 98.44 29 ASP B CA 1
ATOM 2477 C C . ASP B 1 29 ? -4.426 -17.953 -16.078 1 98.44 29 ASP B C 1
ATOM 2479 O O . ASP B 1 29 ? -4.137 -18.266 -14.922 1 98.44 29 ASP B O 1
ATOM 2483 N N . THR B 1 30 ? -3.557 -17.484 -16.922 1 98.75 30 THR B N 1
ATOM 2484 C CA . THR B 1 30 ? -2.219 -17.078 -16.5 1 98.75 30 THR B CA 1
ATOM 2485 C C . THR B 1 30 ? -2.146 -15.562 -16.297 1 98.75 30 THR B C 1
ATOM 2487 O O . THR B 1 30 ? -2.414 -14.797 -17.234 1 98.75 30 THR B O 1
ATOM 2490 N N . VAL B 1 31 ? -1.826 -15.164 -15.117 1 98.94 31 VAL B N 1
ATOM 2491 C CA . VAL B 1 31 ? -1.796 -13.742 -14.758 1 98.94 31 VAL B CA 1
ATOM 2492 C C . VAL B 1 31 ? -0.388 -13.352 -14.32 1 98.94 31 VAL B C 1
ATOM 2494 O O . VAL B 1 31 ? 0.205 -14.008 -13.461 1 98.94 31 VAL B O 1
ATOM 2497 N N . ILE B 1 32 ? 0.149 -12.352 -14.93 1 98.94 32 ILE B N 1
ATOM 2498 C CA . ILE B 1 32 ? 1.419 -11.758 -14.531 1 98.94 32 ILE B CA 1
ATOM 2499 C C . ILE B 1 32 ? 1.162 -10.5 -13.711 1 98.94 32 ILE B C 1
ATOM 2501 O O . ILE B 1 32 ? 0.428 -9.609 -14.148 1 98.94 32 ILE B O 1
ATOM 2505 N N . LEU B 1 33 ? 1.673 -10.453 -12.523 1 99 33 LEU B N 1
ATOM 2506 C CA . LEU B 1 33 ? 1.566 -9.273 -11.68 1 99 33 LEU B CA 1
ATOM 2507 C C . LEU B 1 33 ? 2.875 -8.492 -11.664 1 99 33 LEU B C 1
ATOM 2509 O O . LEU B 1 33 ? 3.955 -9.078 -11.57 1 99 33 LEU B O 1
ATOM 2513 N N . VAL B 1 34 ? 2.803 -7.199 -11.812 1 98.94 34 VAL B N 1
ATOM 2514 C CA . VAL B 1 34 ? 3.939 -6.293 -11.688 1 98.94 34 VAL B CA 1
ATOM 2515 C C . VAL B 1 34 ? 3.568 -5.125 -10.773 1 98.94 34 VAL B C 1
ATOM 2517 O O . VAL B 1 34 ? 2.385 -4.832 -10.578 1 98.94 34 VAL B O 1
ATOM 2520 N N . GLY B 1 35 ? 4.531 -4.473 -10.125 1 98.56 35 GLY B N 1
ATOM 2521 C CA . GLY B 1 35 ? 4.242 -3.344 -9.25 1 98.56 35 GLY B CA 1
ATOM 2522 C C . GLY B 1 35 ? 3.967 -2.059 -10.008 1 98.56 35 GLY B C 1
ATOM 2523 O O . GLY B 1 35 ? 2.988 -1.364 -9.727 1 98.56 35 GLY B O 1
ATOM 2524 N N . ASP B 1 36 ? 4.762 -1.796 -11.016 1 98.06 36 ASP B N 1
ATOM 2525 C CA . ASP B 1 36 ? 4.793 -0.546 -11.766 1 98.06 36 ASP B CA 1
ATOM 2526 C C . ASP B 1 36 ? 3.801 -0.578 -12.93 1 98.06 36 ASP B C 1
ATOM 2528 O O . ASP B 1 36 ? 3.904 -1.425 -13.812 1 98.06 36 ASP B O 1
ATOM 2532 N N . PRO B 1 37 ? 2.852 0.393 -12.961 1 98.31 37 PRO B N 1
ATOM 2533 C CA . PRO B 1 37 ? 1.93 0.447 -14.102 1 98.31 37 PRO B CA 1
ATOM 2534 C C . PRO B 1 37 ? 2.652 0.47 -15.445 1 98.31 37 PRO B C 1
ATOM 2536 O O . PRO B 1 37 ? 2.211 -0.175 -16.391 1 98.31 37 PRO B O 1
ATOM 2539 N N . ASP B 1 38 ? 3.762 1.187 -15.523 1 97.5 38 ASP B N 1
ATOM 2540 C CA . ASP B 1 38 ? 4.504 1.239 -16.781 1 97.5 38 ASP B CA 1
ATOM 2541 C C . ASP B 1 38 ? 5.078 -0.129 -17.141 1 97.5 38 ASP B C 1
ATOM 2543 O O . ASP B 1 38 ? 5.211 -0.464 -18.312 1 97.5 38 ASP B O 1
ATOM 2547 N N . ARG B 1 39 ? 5.422 -0.911 -16.203 1 98.25 39 ARG B N 1
ATOM 2548 C CA . ARG B 1 39 ? 5.934 -2.256 -16.453 1 98.25 39 ARG B CA 1
ATOM 2549 C C . ARG B 1 39 ? 4.848 -3.154 -17.031 1 98.25 39 ARG B C 1
ATOM 2551 O O . ARG B 1 39 ? 5.129 -4.027 -17.844 1 98.25 39 ARG B O 1
ATOM 2558 N N . SER B 1 40 ? 3.568 -2.969 -16.594 1 98.69 40 SER B N 1
ATOM 2559 C CA . SER B 1 40 ? 2.482 -3.729 -17.203 1 98.69 40 SER B CA 1
ATOM 2560 C C . SER B 1 40 ? 2.387 -3.449 -18.703 1 98.69 40 SER B C 1
ATOM 2562 O O . SER B 1 40 ? 2.189 -4.371 -19.5 1 98.69 40 SER B O 1
ATOM 2564 N N . SER B 1 41 ? 2.518 -2.174 -19.031 1 98.25 41 SER B N 1
ATOM 2565 C CA . SER B 1 41 ? 2.518 -1.799 -20.438 1 98.25 41 SER B CA 1
ATOM 2566 C C . SER B 1 41 ? 3.711 -2.4 -21.172 1 98.25 41 SER B C 1
ATOM 2568 O O . SER B 1 41 ? 3.584 -2.844 -22.312 1 98.25 41 SER B O 1
ATOM 2570 N N . MET B 1 42 ? 4.832 -2.385 -20.516 1 98.44 42 MET B N 1
ATOM 2571 C CA . MET B 1 42 ? 6.031 -2.988 -21.094 1 98.44 42 MET B CA 1
ATOM 2572 C C . MET B 1 42 ? 5.824 -4.477 -21.359 1 98.44 42 MET B C 1
ATOM 2574 O O . MET B 1 42 ? 6.137 -4.977 -22.438 1 98.44 42 MET B O 1
ATOM 2578 N N . VAL B 1 43 ? 5.266 -5.199 -20.438 1 98.81 43 VAL B N 1
ATOM 2579 C CA . VAL B 1 43 ? 4.988 -6.625 -20.594 1 98.81 43 VAL B CA 1
ATOM 2580 C C . VAL B 1 43 ? 4.031 -6.836 -21.766 1 98.81 43 VAL B C 1
ATOM 2582 O O . VAL B 1 43 ? 4.266 -7.699 -22.625 1 98.81 43 VAL B O 1
ATOM 2585 N N . ALA B 1 44 ? 2.979 -6.051 -21.828 1 98.81 44 ALA B N 1
ATOM 2586 C CA . ALA B 1 44 ? 1.955 -6.18 -22.859 1 98.81 44 ALA B CA 1
ATOM 2587 C C . ALA B 1 44 ? 2.541 -5.926 -24.25 1 98.81 44 ALA B C 1
ATOM 2589 O O . ALA B 1 44 ? 2.031 -6.441 -25.25 1 98.81 44 ALA B O 1
ATOM 2590 N N . SER B 1 45 ? 3.592 -5.113 -24.328 1 98.75 45 SER B N 1
ATOM 2591 C CA . SER B 1 45 ? 4.203 -4.777 -25.609 1 98.75 45 SER B CA 1
ATOM 2592 C C . SER B 1 45 ? 4.832 -6.008 -26.25 1 98.75 45 SER B C 1
ATOM 2594 O O . SER B 1 45 ? 5.109 -6.004 -27.453 1 98.75 45 SER B O 1
ATOM 2596 N N . TYR B 1 46 ? 5.043 -7.066 -25.516 1 98.75 46 TYR B N 1
ATOM 2597 C CA . TYR B 1 46 ? 5.605 -8.297 -26.062 1 98.75 46 TYR B CA 1
ATOM 2598 C C . TYR B 1 46 ? 4.516 -9.188 -26.641 1 98.75 46 TYR B C 1
ATOM 2600 O O . TYR B 1 46 ? 4.805 -10.156 -27.344 1 98.75 46 TYR B O 1
ATOM 2608 N N . PHE B 1 47 ? 3.223 -8.883 -26.266 1 98.75 47 PHE B N 1
ATOM 2609 C CA . PHE B 1 47 ? 2.131 -9.734 -26.734 1 98.75 47 PHE B CA 1
ATOM 2610 C C . PHE B 1 47 ? 1.994 -9.656 -28.25 1 98.75 47 PHE B C 1
ATOM 2612 O O . PHE B 1 47 ? 2.152 -8.586 -28.828 1 98.75 47 PHE B O 1
ATOM 2619 N N . ASP B 1 48 ? 1.622 -10.75 -28.922 1 98.38 48 ASP B N 1
ATOM 2620 C CA . ASP B 1 48 ? 1.293 -10.766 -30.344 1 98.38 48 ASP B CA 1
ATOM 2621 C C . ASP B 1 48 ? 0.052 -9.922 -30.625 1 98.38 48 ASP B C 1
ATOM 2623 O O . ASP B 1 48 ? -0.06 -9.305 -31.688 1 98.38 48 ASP B O 1
ATOM 2627 N N . ARG B 1 49 ? -0.834 -9.969 -29.656 1 98.19 49 ARG B N 1
ATOM 2628 C CA . ARG B 1 49 ? -2.096 -9.242 -29.734 1 98.19 49 ARG B CA 1
ATOM 2629 C C . ARG B 1 49 ? -2.615 -8.883 -28.344 1 98.19 49 ARG B C 1
ATOM 2631 O O . ARG B 1 49 ? -2.551 -9.695 -27.422 1 98.19 49 ARG B O 1
ATOM 2638 N N . VAL B 1 50 ? -3.088 -7.664 -28.234 1 98.69 50 VAL B N 1
ATOM 2639 C CA . VAL B 1 50 ? -3.795 -7.23 -27.031 1 98.69 50 VAL B CA 1
ATOM 2640 C C . VAL B 1 50 ? -5.293 -7.156 -27.312 1 98.69 50 VAL B C 1
ATOM 2642 O O . VAL B 1 50 ? -5.723 -6.496 -28.266 1 98.69 50 VAL B O 1
ATOM 2645 N N . GLU B 1 51 ? -6.07 -7.746 -26.531 1 98.25 51 GLU B N 1
ATOM 2646 C CA . GLU B 1 51 ? -7.504 -7.781 -26.828 1 98.25 51 GLU B CA 1
ATOM 2647 C C . GLU B 1 51 ? -8.281 -6.883 -25.859 1 98.25 51 GLU B C 1
ATOM 2649 O O . GLU B 1 51 ? -9.359 -6.387 -26.203 1 98.25 51 GLU B O 1
ATOM 2654 N N . HIS B 1 52 ? -7.785 -6.781 -24.609 1 98.19 52 HIS B N 1
ATOM 2655 C CA . HIS B 1 52 ? -8.469 -5.938 -23.641 1 98.19 52 HIS B CA 1
ATOM 2656 C C . HIS B 1 52 ? -7.469 -5.129 -22.812 1 98.19 52 HIS B C 1
ATOM 2658 O O . HIS B 1 52 ? -6.398 -5.629 -22.469 1 98.19 52 HIS B O 1
ATOM 2664 N N . SER B 1 53 ? -7.781 -3.938 -22.578 1 98.62 53 SER B N 1
ATOM 2665 C CA . SER B 1 53 ? -7.012 -3.088 -21.672 1 98.62 53 SER B CA 1
ATOM 2666 C C . SER B 1 53 ? -7.93 -2.273 -20.766 1 98.62 53 SER B C 1
ATOM 2668 O O . SER B 1 53 ? -9.008 -1.848 -21.188 1 98.62 53 SER B O 1
ATOM 2670 N N . ALA B 1 54 ? -7.539 -2.148 -19.547 1 98.5 54 ALA B N 1
ATOM 2671 C CA . ALA B 1 54 ? -8.234 -1.329 -18.547 1 98.5 54 ALA B CA 1
ATOM 2672 C C . ALA B 1 54 ? -7.25 -0.658 -17.609 1 98.5 54 ALA B C 1
ATOM 2674 O O . ALA B 1 54 ? -6.164 -1.183 -17.359 1 98.5 54 ALA B O 1
ATOM 2675 N N . ALA B 1 55 ? -7.566 0.487 -17.172 1 97.81 55 ALA B N 1
ATOM 2676 C CA . ALA B 1 55 ? -6.711 1.203 -16.219 1 97.81 55 ALA B CA 1
ATOM 2677 C C . ALA B 1 55 ? -7.547 1.978 -15.211 1 97.81 55 ALA B C 1
ATOM 2679 O O . ALA B 1 55 ? -8.578 2.559 -15.555 1 97.81 55 ALA B O 1
ATOM 2680 N N . ASN B 1 56 ? -7.168 1.906 -14.008 1 97.69 56 ASN B N 1
ATOM 2681 C CA . ASN B 1 56 ? -7.73 2.631 -12.875 1 97.69 56 ASN B CA 1
ATOM 2682 C C . ASN B 1 56 ? -6.719 2.775 -11.742 1 97.69 56 ASN B C 1
ATOM 2684 O O . ASN B 1 56 ? -6.23 1.777 -11.211 1 97.69 56 ASN B O 1
ATOM 2688 N N . ARG B 1 57 ? -6.445 4.066 -11.383 1 97.38 57 ARG B N 1
ATOM 2689 C CA . ARG B 1 57 ? -5.461 4.305 -10.328 1 97.38 57 ARG B CA 1
ATOM 2690 C C . ARG B 1 57 ? -4.129 3.637 -10.664 1 97.38 57 ARG B C 1
ATOM 2692 O O . ARG B 1 57 ? -3.561 3.879 -11.734 1 97.38 57 ARG B O 1
ATOM 2699 N N . GLU B 1 58 ? -3.555 2.85 -9.742 1 98.44 58 GLU B N 1
ATOM 2700 C CA . GLU B 1 58 ? -2.285 2.166 -9.984 1 98.44 58 GLU B CA 1
ATOM 2701 C C . GLU B 1 58 ? -2.506 0.813 -10.656 1 98.44 58 GLU B C 1
ATOM 2703 O O . GLU B 1 58 ? -1.548 0.098 -10.953 1 98.44 58 GLU B O 1
ATOM 2708 N N . PHE B 1 59 ? -3.764 0.503 -10.953 1 98.75 59 PHE B N 1
ATOM 2709 C CA . PHE B 1 59 ? -4.086 -0.776 -11.578 1 98.75 59 PHE B CA 1
ATOM 2710 C C . PHE B 1 59 ? -4.199 -0.629 -13.094 1 98.75 59 PHE B C 1
ATOM 2712 O O . PHE B 1 59 ? -5.098 0.054 -13.586 1 98.75 59 PHE B O 1
ATOM 2719 N N . ARG B 1 60 ? -3.277 -1.156 -13.797 1 98.75 60 ARG B N 1
ATOM 2720 C CA . ARG B 1 60 ? -3.287 -1.229 -15.258 1 98.75 60 ARG B CA 1
ATOM 2721 C C . ARG B 1 60 ? -3.26 -2.678 -15.734 1 98.75 60 ARG B C 1
ATOM 2723 O O . ARG B 1 60 ? -2.359 -3.438 -15.367 1 98.75 60 ARG B O 1
ATOM 2730 N N . CYS B 1 61 ? -4.273 -3.047 -16.531 1 98.81 61 CYS B N 1
ATOM 2731 C CA . CYS B 1 61 ? -4.457 -4.434 -16.953 1 98.81 61 CYS B CA 1
ATOM 2732 C C . CYS B 1 61 ? -4.426 -4.551 -18.469 1 98.81 61 CYS B C 1
ATOM 2734 O O . CYS B 1 61 ? -4.961 -3.691 -19.172 1 98.81 61 CYS B O 1
ATOM 2736 N N . HIS B 1 62 ? -3.756 -5.516 -18.969 1 98.94 62 HIS B N 1
ATOM 2737 C CA . HIS B 1 62 ? -3.779 -5.906 -20.375 1 98.94 62 HIS B CA 1
ATOM 2738 C C . HIS B 1 62 ? -3.943 -7.414 -20.531 1 98.94 62 HIS B C 1
ATOM 2740 O O . HIS B 1 62 ? -3.229 -8.188 -19.891 1 98.94 62 H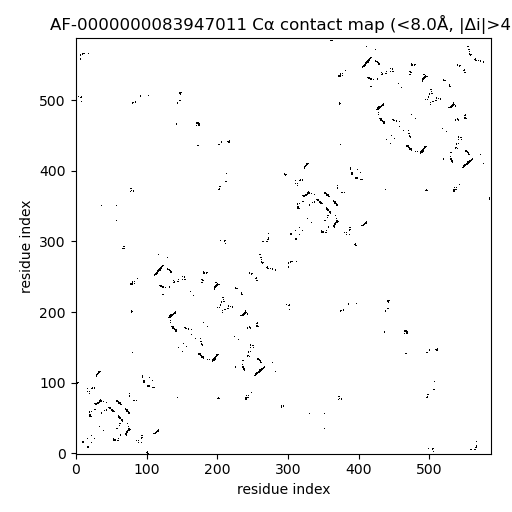IS B O 1
ATOM 2746 N N . THR B 1 63 ? -4.941 -7.828 -21.266 1 98.94 63 THR B N 1
ATOM 2747 C CA . THR B 1 63 ? -5.105 -9.227 -21.641 1 98.94 63 THR B CA 1
ATOM 2748 C C . THR B 1 63 ? -4.836 -9.43 -23.125 1 98.94 63 THR B C 1
ATOM 2750 O O . THR B 1 63 ? -5.309 -8.656 -23.969 1 98.94 63 THR B O 1
ATOM 2753 N N . GLY B 1 64 ? -4.059 -10.375 -23.406 1 98.75 64 GLY B N 1
ATOM 2754 C CA . GLY B 1 64 ? -3.707 -10.688 -24.781 1 98.75 64 GLY B CA 1
ATOM 2755 C C . GLY B 1 64 ? -3.145 -12.078 -24.969 1 98.75 64 GLY B C 1
ATOM 2756 O O . GLY B 1 64 ? -3.447 -12.984 -24.172 1 98.75 64 GLY B O 1
ATOM 2757 N N . THR B 1 65 ? -2.479 -12.242 -26.141 1 98.5 65 THR B N 1
ATOM 2758 C CA . THR B 1 65 ? -1.92 -13.555 -26.453 1 98.5 65 THR B CA 1
ATOM 2759 C C . THR B 1 65 ? -0.445 -13.438 -26.828 1 98.5 65 THR B C 1
ATOM 2761 O O . THR B 1 65 ? -0.046 -12.492 -27.516 1 98.5 65 THR B O 1
ATOM 2764 N N . LEU B 1 66 ? 0.327 -14.312 -26.344 1 98.5 66 LEU B N 1
ATOM 2765 C CA . LEU B 1 66 ? 1.726 -14.477 -26.734 1 98.5 66 LEU B CA 1
ATOM 2766 C C . LEU B 1 66 ? 2.051 -15.938 -26.984 1 98.5 66 LEU B C 1
ATOM 2768 O O . LEU B 1 66 ? 1.837 -16.797 -26.125 1 98.5 66 LEU B O 1
ATOM 2772 N N . ASN B 1 67 ? 2.551 -16.266 -28.234 1 97.38 67 ASN B N 1
ATOM 2773 C CA . ASN B 1 67 ? 2.891 -17.641 -28.609 1 97.38 67 ASN B CA 1
ATOM 2774 C C . ASN B 1 67 ? 1.715 -18.578 -28.375 1 97.38 67 ASN B C 1
ATOM 2776 O O . ASN B 1 67 ? 1.888 -19.688 -27.844 1 97.38 67 ASN B O 1
ATOM 2780 N N . GLY B 1 68 ? 0.543 -18.109 -28.641 1 96.88 68 GLY B N 1
ATOM 2781 C CA . GLY B 1 68 ? -0.658 -18.922 -28.562 1 96.88 68 GLY B CA 1
ATOM 2782 C C . GLY B 1 68 ? -1.211 -19.047 -27.156 1 96.88 68 GLY B C 1
ATOM 2783 O O . GLY B 1 68 ? -2.248 -19.688 -26.938 1 96.88 68 GLY B O 1
ATOM 2784 N N . VAL B 1 69 ? -0.598 -18.438 -26.188 1 97.88 69 VAL B N 1
ATOM 2785 C CA . VAL B 1 69 ? -1.034 -18.516 -24.797 1 97.88 69 VAL B CA 1
ATOM 2786 C C . VAL B 1 69 ? -1.709 -17.203 -24.391 1 97.88 69 VAL B C 1
ATOM 2788 O O . VAL B 1 69 ? -1.144 -16.125 -24.578 1 97.88 69 VAL B O 1
ATOM 2791 N N . ARG B 1 70 ? -2.945 -17.281 -23.891 1 98.5 70 ARG B N 1
ATOM 2792 C CA . ARG B 1 70 ? -3.652 -16.109 -23.375 1 98.5 70 ARG B CA 1
ATOM 2793 C C . ARG B 1 70 ? -3.148 -15.719 -22 1 98.5 70 ARG B C 1
ATOM 2795 O O . ARG B 1 70 ? -3.057 -16.562 -21.109 1 98.5 70 ARG B O 1
ATOM 2802 N N . LEU B 1 71 ? -2.756 -14.484 -21.844 1 98.69 71 LEU B N 1
ATOM 2803 C CA . LEU B 1 71 ? -2.188 -13.969 -20.609 1 98.69 71 LEU B CA 1
ATOM 2804 C C . LEU B 1 71 ? -2.859 -12.656 -20.203 1 98.69 71 LEU B C 1
ATOM 2806 O O . LEU B 1 71 ? -3.305 -11.891 -21.078 1 98.69 71 LEU B O 1
ATOM 2810 N N . THR B 1 72 ? -2.982 -12.391 -19 1 98.94 72 THR B N 1
ATOM 2811 C CA . THR B 1 72 ? -3.326 -11.094 -18.438 1 98.94 72 THR B CA 1
ATOM 2812 C C . THR B 1 72 ? -2.166 -10.531 -17.609 1 98.94 72 THR B C 1
ATOM 2814 O O . THR B 1 72 ? -1.58 -11.234 -16.797 1 98.94 72 THR B O 1
ATOM 2817 N N . VAL B 1 73 ? -1.731 -9.336 -17.875 1 98.94 73 VAL B N 1
ATOM 2818 C CA . VAL B 1 73 ? -0.789 -8.641 -17.016 1 98.94 73 VAL B CA 1
ATOM 2819 C C . VAL B 1 73 ? -1.51 -7.531 -16.25 1 98.94 73 VAL B C 1
ATOM 2821 O O . VAL B 1 73 ? -2.354 -6.832 -16.812 1 98.94 73 VAL B O 1
ATOM 2824 N N . VAL B 1 74 ? -1.27 -7.418 -14.938 1 98.94 74 VAL B N 1
ATOM 2825 C CA . VAL B 1 74 ? -1.89 -6.441 -14.055 1 98.94 74 VAL B CA 1
ATOM 2826 C C . VAL B 1 74 ? -0.817 -5.758 -13.211 1 98.94 74 VAL B C 1
ATOM 2828 O O . VAL B 1 74 ? 0.016 -6.422 -12.594 1 98.94 74 VAL B O 1
ATOM 2831 N N . SER B 1 75 ? -0.787 -4.43 -13.195 1 98.94 75 SER B N 1
ATOM 2832 C CA . SER B 1 75 ? 0.001 -3.73 -12.18 1 98.94 75 SER B CA 1
ATOM 2833 C C . SER B 1 75 ? -0.753 -3.641 -10.859 1 98.94 75 SER B C 1
ATOM 2835 O O . SER B 1 75 ? -1.968 -3.426 -10.844 1 98.94 75 SER B O 1
ATOM 2837 N N . THR B 1 76 ? -0.042 -3.83 -9.781 1 98.81 76 THR B N 1
ATOM 2838 C CA . THR B 1 76 ? -0.697 -3.93 -8.484 1 98.81 76 THR B CA 1
ATOM 2839 C C . THR B 1 76 ? -0.437 -2.68 -7.652 1 98.81 76 THR B C 1
ATOM 2841 O O . THR B 1 76 ? -1.098 -2.457 -6.633 1 98.81 76 THR B O 1
ATOM 2844 N N . GLY B 1 77 ? 0.537 -1.861 -8.109 1 98.56 77 GLY B N 1
ATOM 2845 C CA . GLY B 1 77 ? 1.061 -0.871 -7.184 1 98.56 77 GLY B CA 1
ATOM 2846 C C . GLY B 1 77 ? 1.979 -1.464 -6.133 1 98.56 77 GLY B C 1
ATOM 2847 O O . GLY B 1 77 ? 2.598 -2.506 -6.359 1 98.56 77 GLY B O 1
ATOM 2848 N N . ILE B 1 78 ? 2.109 -0.717 -5.031 1 98.69 78 ILE B N 1
ATOM 2849 C CA . ILE B 1 78 ? 3.123 -1.096 -4.055 1 98.69 78 ILE B CA 1
ATOM 2850 C C . ILE B 1 78 ? 2.449 -1.548 -2.76 1 98.69 78 ILE B C 1
ATOM 2852 O O . ILE B 1 78 ? 1.553 -0.872 -2.25 1 98.69 78 ILE B O 1
ATOM 2856 N N . GLY B 1 79 ? 2.834 -2.736 -2.287 1 98.69 79 GLY B N 1
ATOM 2857 C CA . GLY B 1 79 ? 2.5 -3.115 -0.922 1 98.69 79 GLY B CA 1
ATOM 2858 C C . GLY B 1 79 ? 1.442 -4.199 -0.845 1 98.69 79 GLY B C 1
ATOM 2859 O O . GLY B 1 79 ? 0.659 -4.375 -1.779 1 98.69 79 GLY B O 1
ATOM 2860 N N . CYS B 1 80 ? 1.344 -4.824 0.296 1 98.81 80 CYS B N 1
ATOM 2861 C CA . CYS B 1 80 ? 0.408 -5.922 0.518 1 98.81 80 CYS B CA 1
ATOM 2862 C C . CYS B 1 80 ? -1.02 -5.402 0.642 1 98.81 80 CYS B C 1
ATOM 2864 O O . CYS B 1 80 ? -1.976 -6.145 0.401 1 98.81 80 CYS B O 1
ATOM 2866 N N . ASP B 1 81 ? -1.194 -4.09 1.012 1 98.56 81 ASP B N 1
ATOM 2867 C CA . ASP B 1 81 ? -2.525 -3.494 1.026 1 98.56 81 ASP B CA 1
ATOM 2868 C C . ASP B 1 81 ? -3.172 -3.557 -0.356 1 98.56 81 ASP B C 1
ATOM 2870 O O . ASP B 1 81 ? -4.348 -3.896 -0.483 1 98.56 81 ASP B O 1
ATOM 2874 N N . ASN B 1 82 ? -2.344 -3.24 -1.361 1 98.69 82 ASN B N 1
ATOM 2875 C CA . ASN B 1 82 ? -2.787 -3.312 -2.75 1 98.69 82 ASN B CA 1
ATOM 2876 C C . ASN B 1 82 ? -3.049 -4.754 -3.18 1 98.69 82 ASN B C 1
ATOM 2878 O O . ASN B 1 82 ? -3.994 -5.023 -3.922 1 98.69 82 ASN B O 1
ATOM 2882 N N . ILE B 1 83 ? -2.207 -5.648 -2.703 1 98.94 83 ILE B N 1
ATOM 2883 C CA . ILE B 1 83 ? -2.346 -7.047 -3.094 1 98.94 83 ILE B CA 1
ATOM 2884 C C . ILE B 1 83 ? -3.666 -7.605 -2.564 1 98.94 83 ILE B C 1
ATOM 2886 O O . ILE B 1 83 ? -4.312 -8.422 -3.227 1 98.94 83 ILE B O 1
ATOM 2890 N N . ASP B 1 84 ? -4.121 -7.172 -1.362 1 98.94 84 ASP B N 1
ATOM 2891 C CA . ASP B 1 84 ? -5.426 -7.566 -0.839 1 98.94 84 ASP B CA 1
ATOM 2892 C C . ASP B 1 84 ? -6.531 -7.293 -1.856 1 98.94 84 ASP B C 1
ATOM 2894 O O . ASP B 1 84 ? -7.406 -8.133 -2.074 1 98.94 84 ASP B O 1
ATOM 2898 N N . ILE B 1 85 ? -6.473 -6.113 -2.484 1 98.88 85 ILE B N 1
ATOM 2899 C CA . ILE B 1 85 ? -7.441 -5.695 -3.492 1 98.88 85 ILE B CA 1
ATOM 2900 C C . ILE B 1 85 ? -7.328 -6.594 -4.723 1 98.88 85 ILE B C 1
ATOM 2902 O O . ILE B 1 85 ? -8.305 -7.223 -5.133 1 98.88 85 ILE B O 1
ATOM 2906 N N . VAL B 1 86 ? -6.145 -6.746 -5.215 1 98.94 86 VAL B N 1
ATOM 2907 C CA . VAL B 1 86 ? -5.914 -7.379 -6.512 1 98.94 86 VAL B CA 1
ATOM 2908 C C . VAL B 1 86 ? -6.277 -8.859 -6.434 1 98.94 86 VAL B C 1
ATOM 2910 O O . VAL B 1 86 ? -7.008 -9.375 -7.285 1 98.94 86 VAL B O 1
ATOM 2913 N N . MET B 1 87 ? -5.852 -9.555 -5.406 1 98.94 87 MET B N 1
ATOM 2914 C CA . MET B 1 87 ? -6.043 -11 -5.32 1 98.94 87 MET B CA 1
ATOM 2915 C C . MET B 1 87 ? -7.516 -11.344 -5.121 1 98.94 87 MET B C 1
ATOM 2917 O O . MET B 1 87 ? -8.023 -12.305 -5.707 1 98.94 87 MET B O 1
ATOM 2921 N N . ASN B 1 88 ? -8.211 -10.578 -4.262 1 98.88 88 ASN B N 1
ATOM 2922 C CA . ASN B 1 88 ? -9.633 -10.836 -4.055 1 98.88 88 ASN B CA 1
ATOM 2923 C C . ASN B 1 88 ? -10.438 -10.562 -5.32 1 98.88 88 ASN B C 1
ATOM 2925 O O . ASN B 1 88 ? -11.367 -11.312 -5.637 1 98.88 88 ASN B O 1
ATOM 2929 N N . GLU B 1 89 ? -10.055 -9.508 -6.035 1 98.88 89 GLU B N 1
ATOM 2930 C CA . GLU B 1 89 ? -10.82 -9.172 -7.234 1 98.88 89 GLU B CA 1
ATOM 2931 C C . GLU B 1 89 ? -10.484 -10.125 -8.383 1 98.88 89 GLU B C 1
ATOM 2933 O O . GLU B 1 89 ? -11.359 -10.469 -9.18 1 98.88 89 GLU B O 1
ATOM 2938 N N . LEU B 1 90 ? -9.195 -10.578 -8.516 1 98.94 90 LEU B N 1
ATOM 2939 C CA . LEU B 1 90 ? -8.867 -11.617 -9.484 1 98.94 90 LEU B CA 1
ATOM 2940 C C . LEU B 1 90 ? -9.664 -12.883 -9.219 1 98.94 90 LEU B C 1
ATOM 2942 O O . LEU B 1 90 ? -10.211 -13.484 -10.141 1 98.94 90 LEU B O 1
ATOM 2946 N N . ASP B 1 91 ? -9.734 -13.281 -7.957 1 98.94 91 ASP B N 1
ATOM 2947 C CA . ASP B 1 91 ? -10.508 -14.469 -7.605 1 98.94 91 ASP B CA 1
ATOM 2948 C C . ASP B 1 91 ? -11.984 -14.273 -7.914 1 98.94 91 ASP B C 1
ATOM 2950 O O . ASP B 1 91 ? -12.656 -15.195 -8.391 1 98.94 91 ASP B O 1
ATOM 2954 N N . ALA B 1 92 ? -12.492 -13.086 -7.543 1 98.75 92 ALA B N 1
ATOM 2955 C CA . ALA B 1 92 ? -13.898 -12.812 -7.844 1 98.75 92 ALA B CA 1
ATOM 2956 C C . ALA B 1 92 ? -14.172 -12.953 -9.336 1 98.75 92 ALA B C 1
ATOM 2958 O O . ALA B 1 92 ? -15.172 -13.555 -9.742 1 98.75 92 ALA B O 1
ATOM 2959 N N . LEU B 1 93 ? -13.289 -12.383 -10.156 1 98.81 93 LEU B N 1
ATOM 2960 C CA . LEU B 1 93 ? -13.43 -12.477 -11.609 1 98.81 93 LEU B CA 1
ATOM 2961 C C . LEU B 1 93 ? -13.461 -13.938 -12.055 1 98.81 93 LEU B C 1
ATOM 2963 O O . LEU B 1 93 ? -14.203 -14.297 -12.969 1 98.81 93 LEU B O 1
ATOM 2967 N N . ALA B 1 94 ? -12.711 -14.758 -11.43 1 98.69 94 ALA B N 1
ATOM 2968 C CA . ALA B 1 94 ? -12.547 -16.156 -11.836 1 98.69 94 ALA B CA 1
ATOM 2969 C C . ALA B 1 94 ? -13.672 -17.016 -11.266 1 98.69 94 ALA B C 1
ATOM 2971 O O . ALA B 1 94 ? -14.125 -17.953 -11.922 1 98.69 94 ALA B O 1
ATOM 2972 N N . ASN B 1 95 ? -14.18 -16.672 -10.047 1 98.69 95 ASN B N 1
ATOM 2973 C CA . ASN B 1 95 ? -14.883 -17.719 -9.312 1 98.69 95 ASN B CA 1
ATOM 2974 C C . ASN B 1 95 ? -16.203 -17.219 -8.734 1 98.69 95 ASN B C 1
ATOM 2976 O O . ASN B 1 95 ? -16.844 -17.906 -7.938 1 98.69 95 ASN B O 1
ATOM 2980 N N . VAL B 1 96 ? -16.609 -16.062 -9.07 1 98.31 96 VAL B N 1
ATOM 2981 C CA . VAL B 1 96 ? -17.906 -15.523 -8.656 1 98.31 96 VAL B CA 1
ATOM 2982 C C . VAL B 1 96 ? -18.781 -15.273 -9.883 1 98.31 96 VAL B C 1
ATOM 2984 O O . VAL B 1 96 ? -18.297 -14.797 -10.914 1 98.31 96 VAL B O 1
ATOM 2987 N N . ASP B 1 97 ? -19.984 -15.68 -9.852 1 97.44 97 ASP B N 1
ATOM 2988 C CA . ASP B 1 97 ? -20.984 -15.258 -10.82 1 97.44 97 ASP B CA 1
ATOM 2989 C C . ASP B 1 97 ? -21.484 -13.844 -10.531 1 97.44 97 ASP B C 1
ATOM 2991 O O . ASP B 1 97 ? -22.266 -13.633 -9.609 1 97.44 97 ASP B O 1
ATOM 2995 N N . PHE B 1 98 ? -21.062 -12.891 -11.32 1 96.56 98 PHE B N 1
ATOM 2996 C CA . PHE B 1 98 ? -21.328 -11.484 -11.039 1 96.56 98 PHE B CA 1
ATOM 2997 C C . PHE B 1 98 ? -22.828 -11.188 -11.156 1 96.56 98 PHE B C 1
ATOM 2999 O O . PHE B 1 98 ? -23.344 -10.32 -10.453 1 96.56 98 PHE B O 1
ATOM 3006 N N . ALA B 1 99 ? -23.484 -11.875 -12.016 1 94.81 99 ALA B N 1
ATOM 3007 C CA . ALA B 1 99 ? -24.922 -11.656 -12.195 1 94.81 99 ALA B CA 1
ATOM 3008 C C . ALA B 1 99 ? -25.703 -12.148 -10.977 1 94.81 99 ALA B C 1
ATOM 3010 O O . ALA B 1 99 ? -26.562 -11.438 -10.453 1 94.81 99 ALA B O 1
ATOM 3011 N N . ALA B 1 100 ? -25.375 -13.367 -10.523 1 95.75 100 ALA B N 1
ATOM 3012 C CA . ALA B 1 100 ? -26.094 -13.984 -9.406 1 95.75 100 ALA B CA 1
ATOM 3013 C C . ALA B 1 100 ? -25.484 -13.578 -8.07 1 95.75 100 ALA B C 1
ATOM 3015 O O . ALA B 1 100 ? -26.094 -13.766 -7.02 1 95.75 100 ALA B O 1
ATOM 3016 N N . ARG B 1 101 ? -24.266 -13.055 -8.125 1 96.06 101 ARG B N 1
ATOM 3017 C CA . ARG B 1 101 ? -23.5 -12.648 -6.953 1 96.06 101 ARG B CA 1
ATOM 3018 C C . ARG B 1 101 ? -23.328 -13.805 -5.977 1 96.06 101 ARG B C 1
ATOM 3020 O O . ARG B 1 101 ? -23.578 -13.664 -4.781 1 96.06 101 ARG B O 1
ATOM 3027 N N . VAL B 1 102 ? -22.984 -14.914 -6.535 1 97.5 102 VAL B N 1
ATOM 3028 C CA . VAL B 1 102 ? -22.703 -16.094 -5.73 1 97.5 102 VAL B CA 1
ATOM 3029 C C . VAL B 1 102 ? -21.391 -16.734 -6.172 1 97.5 102 VAL B C 1
ATOM 3031 O O . VAL B 1 102 ? -20.984 -16.578 -7.324 1 97.5 102 VAL B O 1
ATOM 3034 N N . VAL B 1 103 ? -20.766 -17.422 -5.246 1 97.75 103 VAL B N 1
ATOM 3035 C CA . VAL B 1 103 ? -19.562 -18.156 -5.57 1 97.75 103 VAL B CA 1
ATOM 3036 C C . VAL B 1 103 ? -19.906 -19.344 -6.473 1 97.75 103 VAL B C 1
ATOM 3038 O O . VAL B 1 103 ? -20.859 -20.078 -6.203 1 97.75 103 VAL B O 1
ATOM 3041 N N . LYS B 1 104 ? -19.141 -19.516 -7.52 1 97.25 104 LYS B N 1
ATOM 3042 C CA . LYS B 1 104 ? -19.359 -20.641 -8.43 1 97.25 104 LYS B CA 1
ATOM 3043 C C . LYS B 1 104 ? -19.141 -21.969 -7.719 1 97.25 104 LYS B C 1
ATOM 3045 O O . LYS B 1 104 ? -18.297 -22.078 -6.832 1 97.25 104 LYS B O 1
ATOM 3050 N N . PRO B 1 105 ? -19.922 -22.953 -8.156 1 94.75 105 PRO B N 1
ATOM 3051 C CA . PRO B 1 105 ? -19.719 -24.266 -7.559 1 94.75 105 PRO B CA 1
ATOM 3052 C C . PRO B 1 105 ? -18.344 -24.859 -7.871 1 94.75 105 PRO B C 1
ATOM 3054 O O . PRO B 1 105 ? -17.719 -24.469 -8.859 1 94.75 105 PRO B O 1
ATOM 3057 N N . GLY B 1 106 ? -17.922 -25.781 -7.031 1 90.06 106 GLY B N 1
ATOM 3058 C CA . GLY B 1 106 ? -16.594 -26.375 -7.066 1 90.06 106 GLY B CA 1
ATOM 3059 C C . GLY B 1 106 ? -16.141 -26.75 -8.469 1 90.06 106 GLY B C 1
ATOM 3060 O O . GLY B 1 106 ? -15.109 -26.281 -8.938 1 90.06 106 GLY B O 1
ATOM 3061 N N . PRO B 1 107 ? -16.891 -27.438 -9.18 1 91.69 107 PRO B N 1
ATOM 3062 C CA . PRO B 1 107 ? -16.484 -27.906 -10.5 1 91.69 107 PRO B CA 1
ATOM 3063 C C . PRO B 1 107 ? -16.312 -26.781 -11.516 1 91.69 107 PRO B C 1
ATOM 3065 O O . PRO B 1 107 ? -15.672 -26.953 -12.555 1 91.69 107 PRO B O 1
ATOM 3068 N N . GLN B 1 108 ? -16.859 -25.656 -11.195 1 91.88 108 GLN B N 1
ATOM 3069 C CA . GLN B 1 108 ? -16.797 -24.531 -12.117 1 91.88 108 GLN B CA 1
ATOM 3070 C C . GLN B 1 108 ? -15.719 -23.531 -11.711 1 91.88 108 GLN B C 1
ATOM 3072 O O . GLN B 1 108 ? -15.469 -22.562 -12.422 1 91.88 108 GLN B O 1
ATOM 3077 N N . ARG B 1 109 ? -15.078 -23.844 -10.656 1 95.19 109 ARG B N 1
ATOM 3078 C CA . ARG B 1 109 ? -14.086 -22.875 -10.18 1 95.19 109 ARG B CA 1
ATOM 3079 C C . ARG B 1 109 ? -12.781 -23.016 -10.953 1 95.19 109 ARG B C 1
ATOM 3081 O O . ARG B 1 109 ? -12.375 -24.125 -11.305 1 95.19 109 ARG B O 1
ATOM 3088 N N . ARG B 1 110 ? -12.219 -21.859 -11.211 1 97.5 110 ARG B N 1
ATOM 3089 C CA . ARG B 1 110 ? -10.93 -21.734 -11.898 1 97.5 110 ARG B CA 1
ATOM 3090 C C . ARG B 1 110 ? -9.797 -21.547 -10.898 1 97.5 110 ARG B C 1
ATOM 3092 O O . ARG B 1 110 ? -9.953 -20.844 -9.898 1 97.5 110 ARG B O 1
ATOM 3099 N N . SER B 1 111 ? -8.688 -22.266 -11.18 1 98.56 111 SER B N 1
ATOM 3100 C CA . SER B 1 111 ? -7.418 -22 -10.508 1 98.56 111 SER B CA 1
ATOM 3101 C C . SER B 1 111 ? -6.465 -21.219 -11.406 1 98.56 111 SER B C 1
ATOM 3103 O O . SER B 1 111 ? -6.027 -21.719 -12.445 1 98.56 111 SER B O 1
ATOM 3105 N N . LEU B 1 112 ? -6.16 -20 -10.992 1 98.88 112 LEU B N 1
ATOM 3106 C CA . LEU B 1 112 ? -5.273 -19.141 -11.773 1 98.88 112 LEU B CA 1
ATOM 3107 C C . LEU B 1 112 ? -3.811 -19.5 -11.531 1 98.88 112 LEU B C 1
ATOM 3109 O O . LEU B 1 112 ? -3.465 -20 -10.453 1 98.88 112 LEU B O 1
ATOM 3113 N N . ARG B 1 113 ? -2.977 -19.359 -12.594 1 98.81 113 ARG B N 1
ATOM 3114 C CA . ARG B 1 113 ? -1.521 -19.344 -12.508 1 98.81 113 ARG B CA 1
ATOM 3115 C C . ARG B 1 113 ? -0.998 -17.922 -12.422 1 98.81 113 ARG B C 1
ATOM 3117 O O . ARG B 1 113 ? -1.036 -17.172 -13.414 1 98.81 113 ARG B O 1
ATOM 3124 N N . ILE B 1 114 ? -0.486 -17.547 -11.227 1 98.94 114 ILE B N 1
ATOM 3125 C CA . ILE B 1 114 ? -0.135 -16.156 -10.969 1 98.94 114 ILE B CA 1
ATOM 3126 C C . ILE B 1 114 ? 1.373 -16.031 -10.758 1 98.94 114 ILE B C 1
ATOM 3128 O O . ILE B 1 114 ? 1.938 -16.688 -9.875 1 98.94 114 ILE B O 1
ATOM 3132 N N . VAL B 1 115 ? 2.025 -15.211 -11.57 1 98.94 115 VAL B N 1
ATOM 3133 C CA . VAL B 1 115 ? 3.461 -14.984 -11.438 1 98.94 115 VAL B CA 1
ATOM 3134 C C . VAL B 1 115 ? 3.732 -13.492 -11.25 1 98.94 115 VAL B C 1
ATOM 3136 O O . VAL B 1 115 ? 3.389 -12.68 -12.109 1 98.94 115 VAL B O 1
ATOM 3139 N N . ARG B 1 116 ? 4.312 -13.148 -10.18 1 98.94 116 ARG B N 1
ATOM 3140 C CA . ARG B 1 116 ? 4.75 -11.773 -9.969 1 98.94 116 ARG B CA 1
ATOM 3141 C C . ARG B 1 116 ? 6.172 -11.562 -10.477 1 98.94 116 ARG B C 1
ATOM 3143 O O . ARG B 1 116 ? 7.062 -12.375 -10.195 1 98.94 116 ARG B O 1
ATOM 3150 N N . LEU B 1 117 ? 6.344 -10.555 -11.211 1 98.94 117 LEU B N 1
ATOM 3151 C CA . LEU B 1 117 ? 7.652 -10.062 -11.625 1 98.94 117 LEU B CA 1
ATOM 3152 C C . LEU B 1 117 ? 7.965 -8.719 -10.969 1 98.94 117 LEU B C 1
ATOM 3154 O O . LEU B 1 117 ? 7.355 -7.703 -11.305 1 98.94 117 LEU B O 1
ATOM 3158 N N . GLY B 1 118 ? 8.891 -8.734 -10.008 1 98.5 118 GLY B N 1
ATOM 3159 C CA . GLY B 1 118 ? 9.133 -7.523 -9.242 1 98.5 118 GLY B CA 1
ATOM 3160 C C . GLY B 1 118 ? 10.609 -7.23 -9.039 1 98.5 118 GLY B C 1
ATOM 3161 O O . GLY B 1 118 ? 11.461 -7.906 -9.617 1 98.5 118 GLY B O 1
ATOM 3162 N N . THR B 1 119 ? 10.93 -6.129 -8.328 1 97.62 119 THR B N 1
ATOM 3163 C CA . THR B 1 119 ? 12.273 -5.766 -7.91 1 97.62 119 THR B CA 1
ATOM 3164 C C . THR B 1 119 ? 12.453 -5.988 -6.41 1 97.62 119 THR B C 1
ATOM 3166 O O . THR B 1 119 ? 11.477 -6.074 -5.668 1 97.62 119 THR B O 1
ATOM 3169 N N . CYS B 1 120 ? 13.672 -6.207 -6.016 1 97.25 120 CYS B N 1
ATOM 3170 C CA . CYS B 1 120 ? 13.938 -6.465 -4.605 1 97.25 120 CYS B CA 1
ATOM 3171 C C . CYS B 1 120 ? 15.344 -6 -4.23 1 97.25 120 CYS B C 1
ATOM 3173 O O . CYS B 1 120 ? 16.125 -5.609 -5.094 1 97.25 120 CYS B O 1
ATOM 3175 N N . GLY B 1 121 ? 15.555 -5.836 -2.932 1 95.06 121 GLY B N 1
ATOM 3176 C CA . GLY B 1 121 ? 16.891 -5.707 -2.381 1 95.06 121 GLY B CA 1
ATOM 3177 C C . GLY B 1 121 ? 17.422 -7.008 -1.804 1 95.06 121 GLY B C 1
ATOM 3178 O O . GLY B 1 121 ? 16.766 -7.652 -0.995 1 95.06 121 GLY B O 1
ATOM 3179 N N . ALA B 1 122 ? 18.609 -7.363 -2.258 1 95.62 122 ALA B N 1
ATOM 3180 C CA . ALA B 1 122 ? 19.25 -8.547 -1.694 1 95.62 122 ALA B CA 1
ATOM 3181 C C . ALA B 1 122 ? 19.766 -8.273 -0.286 1 95.62 122 ALA B C 1
ATOM 3183 O O . ALA B 1 122 ? 20.281 -7.184 -0.006 1 95.62 122 ALA B O 1
ATOM 3184 N N . VAL B 1 123 ? 19.594 -9.297 0.595 1 93.94 123 VAL B N 1
ATOM 3185 C CA . VAL B 1 123 ? 20.109 -9.094 1.945 1 93.94 123 VAL B CA 1
ATOM 3186 C C . VAL B 1 123 ? 21.328 -9.977 2.166 1 93.94 123 VAL B C 1
ATOM 3188 O O . VAL B 1 123 ? 22.016 -9.859 3.191 1 93.94 123 VAL B O 1
ATOM 3191 N N . GLN B 1 124 ? 21.562 -10.906 1.224 1 94.75 124 GLN B N 1
ATOM 3192 C CA . GLN B 1 124 ? 22.75 -11.75 1.272 1 94.75 124 GLN B CA 1
ATOM 3193 C C . GLN B 1 124 ? 23.844 -11.211 0.358 1 94.75 124 GLN B C 1
ATOM 3195 O O . GLN B 1 124 ? 23.594 -10.875 -0.799 1 94.75 124 GLN B O 1
ATOM 3200 N N . PRO B 1 125 ? 25.094 -11.172 0.811 1 91.88 125 PRO B N 1
ATOM 3201 C CA . PRO B 1 125 ? 26.172 -10.555 0.038 1 91.88 125 PRO B CA 1
ATOM 3202 C C . PRO B 1 125 ? 26.516 -11.344 -1.22 1 91.88 125 PRO B C 1
ATOM 3204 O O . PRO B 1 125 ? 27.125 -10.805 -2.146 1 91.88 125 PRO B O 1
ATOM 3207 N N . ASP B 1 126 ? 26.203 -12.555 -1.318 1 94.38 126 ASP B N 1
ATOM 3208 C CA . ASP B 1 126 ? 26.594 -13.398 -2.441 1 94.38 126 ASP B CA 1
ATOM 3209 C C . ASP B 1 126 ? 25.594 -13.281 -3.592 1 94.38 126 ASP B C 1
ATOM 3211 O O . ASP B 1 126 ? 25.797 -13.859 -4.656 1 94.38 126 ASP B O 1
ATOM 3215 N N . ILE B 1 127 ? 24.531 -12.523 -3.43 1 95.88 127 ILE B N 1
ATOM 3216 C CA . ILE B 1 127 ? 23.531 -12.344 -4.488 1 95.88 127 ILE B CA 1
ATOM 3217 C C . ILE B 1 127 ? 23.797 -11.023 -5.215 1 95.88 127 ILE B C 1
ATOM 3219 O O . ILE B 1 127 ? 23.594 -9.945 -4.648 1 95.88 127 ILE B O 1
ATOM 3223 N N . PRO B 1 128 ? 24.203 -11.047 -6.449 1 93.5 128 PRO B N 1
ATOM 3224 C CA . PRO B 1 128 ? 24.609 -9.82 -7.141 1 93.5 128 PRO B CA 1
ATOM 3225 C C . PRO B 1 128 ? 23.422 -9.055 -7.719 1 93.5 128 PRO B C 1
ATOM 3227 O O . PRO B 1 128 ? 22.344 -9.617 -7.898 1 93.5 128 PRO B O 1
ATOM 3230 N N . LEU B 1 129 ? 23.641 -7.809 -7.992 1 93.75 129 LEU B N 1
ATOM 3231 C CA . LEU B 1 129 ? 22.672 -7.004 -8.734 1 93.75 129 LEU B CA 1
ATOM 3232 C C . LEU B 1 129 ? 22.344 -7.656 -10.07 1 93.75 129 LEU B C 1
ATOM 3234 O O . LEU B 1 129 ? 23.219 -8.234 -10.719 1 93.75 129 LEU B O 1
ATOM 3238 N N . GLY B 1 130 ? 21.094 -7.621 -10.391 1 95.81 130 GLY B N 1
ATOM 3239 C CA . GLY B 1 130 ? 20.656 -8.156 -11.672 1 95.81 130 GLY B CA 1
ATOM 3240 C C . GLY B 1 130 ? 20.266 -9.625 -11.602 1 95.81 130 GLY B C 1
ATOM 3241 O O . GLY B 1 130 ? 19.625 -10.141 -12.516 1 95.81 130 GLY B O 1
ATOM 3242 N N . ALA B 1 131 ? 20.672 -10.297 -10.539 1 97.31 131 ALA B N 1
ATOM 3243 C CA . ALA B 1 131 ? 20.281 -11.695 -10.375 1 97.31 131 ALA B CA 1
ATOM 3244 C C . ALA B 1 131 ? 18.766 -11.836 -10.242 1 97.31 131 ALA B C 1
ATOM 3246 O O . ALA B 1 131 ? 18.094 -10.938 -9.719 1 97.31 131 ALA B O 1
ATOM 3247 N N . LEU B 1 132 ? 18.266 -12.938 -10.758 1 98.62 132 LEU B N 1
ATOM 3248 C CA . LEU B 1 132 ? 16.875 -13.297 -10.523 1 98.62 132 LEU B CA 1
ATOM 3249 C C . LEU B 1 132 ? 16.734 -14.172 -9.281 1 98.62 132 LEU B C 1
ATOM 3251 O O . LEU B 1 132 ? 17.484 -15.141 -9.117 1 98.62 132 LEU B O 1
ATOM 3255 N N . VAL B 1 133 ? 15.859 -13.75 -8.414 1 98.5 133 VAL B N 1
ATOM 3256 C CA . VAL B 1 133 ? 15.547 -14.531 -7.219 1 98.5 133 VAL B CA 1
ATOM 3257 C C . VAL B 1 133 ? 14.078 -14.945 -7.234 1 98.5 133 VAL B C 1
ATOM 3259 O O . VAL B 1 133 ? 13.195 -14.117 -7.449 1 98.5 133 VAL B O 1
ATOM 3262 N N . MET B 1 134 ? 13.789 -16.219 -7.125 1 98.44 134 MET B N 1
ATOM 3263 C CA . MET B 1 134 ? 12.406 -16.672 -7 1 98.44 134 MET B CA 1
ATOM 3264 C C . MET B 1 134 ? 12.086 -17.062 -5.559 1 98.44 134 MET B C 1
ATOM 3266 O O . MET B 1 134 ? 12.938 -17.609 -4.855 1 98.44 134 MET B O 1
ATOM 3270 N N . SER B 1 135 ? 10.906 -16.781 -5.117 1 98.56 135 SER B N 1
ATOM 3271 C CA . SER B 1 135 ? 10.461 -17.031 -3.752 1 98.56 135 SER B CA 1
ATOM 3272 C C . SER B 1 135 ? 9.984 -18.469 -3.582 1 98.56 135 SER B C 1
ATOM 3274 O O . SER B 1 135 ? 8.797 -18.75 -3.732 1 98.56 135 SER B O 1
ATOM 3276 N N . ALA B 1 136 ? 10.914 -19.344 -3.178 1 98.06 136 ALA B N 1
ATOM 3277 C CA . ALA B 1 136 ? 10.43 -20.656 -2.754 1 98.06 136 ALA B CA 1
ATOM 3278 C C . ALA B 1 136 ? 9.445 -20.531 -1.59 1 98.06 136 ALA B C 1
ATOM 3280 O O . ALA B 1 136 ? 8.43 -21.234 -1.545 1 98.06 136 ALA B O 1
ATOM 3281 N N . VAL B 1 137 ? 9.82 -19.703 -0.701 1 98.69 137 VAL B N 1
ATOM 3282 C CA . VAL B 1 137 ? 8.961 -19.312 0.41 1 98.69 137 VAL B CA 1
ATOM 3283 C C . VAL B 1 137 ? 8.812 -17.797 0.443 1 98.69 137 VAL B C 1
ATOM 3285 O O . VAL B 1 137 ? 9.789 -17.062 0.247 1 98.69 137 VAL B O 1
ATOM 3288 N N . SER B 1 138 ? 7.586 -17.359 0.589 1 98.88 138 SER B N 1
ATOM 3289 C CA . SER B 1 138 ? 7.309 -15.953 0.843 1 98.88 138 SER B CA 1
ATOM 3290 C C . SER B 1 138 ? 6.941 -15.719 2.305 1 98.88 138 SER B C 1
ATOM 3292 O O . SER B 1 138 ? 5.988 -16.312 2.814 1 98.88 138 SER B O 1
ATOM 3294 N N . GLY B 1 139 ? 7.691 -14.883 2.979 1 98.69 139 GLY B N 1
ATOM 3295 C CA . GLY B 1 139 ? 7.418 -14.492 4.352 1 98.69 139 GLY B CA 1
ATOM 3296 C C . GLY B 1 139 ? 6.895 -13.07 4.477 1 98.69 139 GLY B C 1
ATOM 3297 O O . GLY B 1 139 ? 7.391 -12.164 3.811 1 98.69 139 GLY B O 1
ATOM 3298 N N . GLY B 1 140 ? 5.895 -12.969 5.266 1 98.44 140 GLY B N 1
ATOM 3299 C CA . GLY B 1 140 ? 5.293 -11.656 5.457 1 98.44 140 GLY B CA 1
ATOM 3300 C C . GLY B 1 140 ? 5.449 -11.133 6.875 1 98.44 140 GLY B C 1
ATOM 3301 O O . GLY B 1 140 ? 5.098 -11.812 7.836 1 98.44 140 GLY B O 1
ATOM 3302 N N . ILE B 1 141 ? 5.93 -9.898 6.98 1 98.25 141 ILE B N 1
ATOM 3303 C CA . ILE B 1 141 ? 5.879 -9.172 8.25 1 98.25 141 ILE B CA 1
ATOM 3304 C C . ILE B 1 141 ? 4.895 -8.008 8.141 1 98.25 141 ILE B C 1
ATOM 3306 O O . ILE B 1 141 ? 4.965 -7.055 8.914 1 98.25 141 ILE B O 1
ATOM 3310 N N . ASP B 1 142 ? 4.07 -8.07 7.105 1 97.69 142 ASP B N 1
ATOM 3311 C CA . ASP B 1 142 ? 3.023 -7.098 6.824 1 97.69 142 ASP B CA 1
ATOM 3312 C C . ASP B 1 142 ? 1.765 -7.395 7.637 1 97.69 142 ASP B C 1
ATOM 3314 O O . ASP B 1 142 ? 0.959 -6.5 7.895 1 97.69 142 ASP B O 1
ATOM 3318 N N . GLY B 1 143 ? 1.488 -8.648 7.922 1 97.56 143 GLY B N 1
ATOM 3319 C CA . GLY B 1 143 ? 0.423 -9.055 8.82 1 97.56 143 GLY B CA 1
ATOM 3320 C C . GLY B 1 143 ? -0.911 -9.242 8.125 1 97.56 143 GLY B C 1
ATOM 3321 O O . GLY B 1 143 ? -1.901 -9.617 8.758 1 97.56 143 GLY B O 1
ATOM 3322 N N . LEU B 1 144 ? -1.042 -9.086 6.824 1 98.75 144 LEU B N 1
ATOM 3323 C CA . LEU B 1 144 ? -2.309 -9.078 6.098 1 98.75 144 LEU B CA 1
ATOM 3324 C C . LEU B 1 144 ? -3.031 -10.414 6.254 1 98.75 144 LEU B C 1
ATOM 3326 O O . LEU B 1 144 ? -4.234 -10.445 6.531 1 98.75 144 LEU B O 1
ATOM 3330 N N . LEU B 1 145 ? -2.26 -11.508 6.137 1 98.75 145 LEU B N 1
ATOM 3331 C CA . LEU B 1 145 ? -2.875 -12.828 6.09 1 98.75 145 LEU B CA 1
ATOM 3332 C C . LEU B 1 145 ? -3.533 -13.164 7.422 1 98.75 145 LEU B C 1
ATOM 3334 O O . LEU B 1 145 ? -4.418 -14.023 7.48 1 98.75 145 LEU B O 1
ATOM 3338 N N . ASN B 1 146 ? -3.166 -12.516 8.484 1 98.56 146 ASN B N 1
ATOM 3339 C CA . ASN B 1 146 ? -3.695 -12.766 9.82 1 98.56 146 ASN B CA 1
ATOM 3340 C C . ASN B 1 146 ? -5.145 -12.305 9.945 1 98.56 146 ASN B C 1
ATOM 3342 O O . ASN B 1 146 ? -5.828 -12.648 10.906 1 98.56 146 ASN B O 1
ATOM 3346 N N . PHE B 1 147 ? -5.652 -11.539 9.008 1 98.5 147 PHE B N 1
ATOM 3347 C CA . PHE B 1 147 ? -7.039 -11.078 9.031 1 98.5 147 PHE B CA 1
ATOM 3348 C C . PHE B 1 147 ? -7.965 -12.133 8.43 1 98.5 147 PHE B C 1
ATOM 3350 O O . PHE B 1 147 ? -9.188 -12.023 8.547 1 98.5 147 PHE B O 1
ATOM 3357 N N . TYR B 1 148 ? -7.398 -13.102 7.805 1 98.62 148 TYR B N 1
ATOM 3358 C CA . TYR B 1 148 ? -8.188 -14.117 7.105 1 98.62 148 TYR B CA 1
ATOM 3359 C C . TYR B 1 148 ? -8.266 -15.398 7.922 1 98.62 148 TYR B C 1
ATOM 3361 O O . TYR B 1 148 ? -7.281 -15.82 8.523 1 98.62 148 TYR B O 1
ATOM 3369 N N . ALA B 1 149 ? -9.406 -16 7.879 1 97.88 149 ALA B N 1
ATOM 3370 C CA . ALA B 1 149 ? -9.641 -17.234 8.617 1 97.88 149 ALA B CA 1
ATOM 3371 C C . ALA B 1 149 ? -8.852 -18.391 8.008 1 97.88 149 ALA B C 1
ATOM 3373 O O . ALA B 1 149 ? -8.539 -18.391 6.82 1 97.88 149 ALA B O 1
ATOM 3374 N N . ASP B 1 150 ? -8.43 -19.328 8.82 1 96 150 ASP B N 1
ATOM 3375 C CA . ASP B 1 150 ? -7.867 -20.609 8.445 1 96 150 ASP B CA 1
ATOM 3376 C C . ASP B 1 150 ? -6.551 -20.438 7.688 1 96 150 ASP B C 1
ATOM 3378 O O . ASP B 1 150 ? -6.152 -21.328 6.918 1 96 150 ASP B O 1
ATOM 3382 N N . SER B 1 151 ? -5.918 -19.281 7.895 1 97.56 151 SER B N 1
ATOM 3383 C CA . SER B 1 151 ? -4.688 -19.031 7.148 1 97.56 151 SER B CA 1
ATOM 3384 C C . SER B 1 151 ? -3.58 -19.984 7.57 1 97.56 151 SER B C 1
ATOM 3386 O O . SER B 1 151 ? -2.674 -20.281 6.789 1 97.56 151 SER B O 1
ATOM 3388 N N . GLU B 1 152 ? -3.652 -20.547 8.781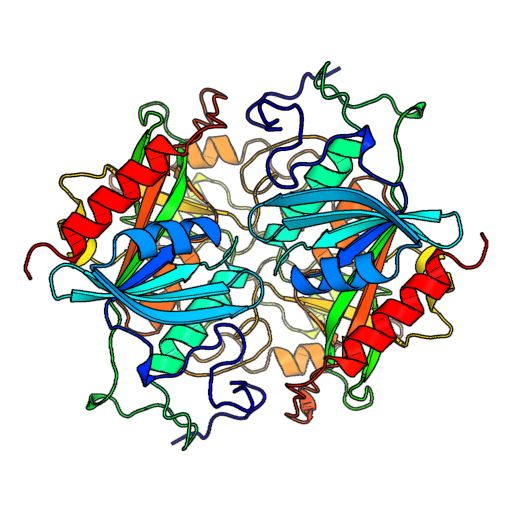 1 97.5 152 GLU B N 1
ATOM 3389 C CA . GLU B 1 152 ? -2.633 -21.469 9.273 1 97.5 152 GLU B CA 1
ATOM 3390 C C . GLU B 1 152 ? -2.531 -22.719 8.398 1 97.5 152 GLU B C 1
ATOM 3392 O O . GLU B 1 152 ? -1.484 -23.359 8.344 1 97.5 152 GLU B O 1
ATOM 3397 N N . ALA B 1 153 ? -3.609 -23.031 7.695 1 97.88 153 ALA B N 1
ATOM 3398 C CA . ALA B 1 153 ? -3.652 -24.234 6.867 1 97.88 153 ALA B CA 1
ATOM 3399 C C . ALA B 1 153 ? -2.68 -24.125 5.695 1 97.88 153 ALA B C 1
ATOM 3401 O O . ALA B 1 153 ? -2.273 -25.141 5.125 1 97.88 153 ALA B O 1
ATOM 3402 N N . VAL B 1 154 ? -2.287 -22.875 5.344 1 98.44 154 VAL B N 1
ATOM 3403 C CA . VAL B 1 154 ? -1.437 -22.703 4.172 1 98.44 154 VAL B CA 1
ATOM 3404 C C . VAL B 1 154 ? -0.076 -22.156 4.594 1 98.44 154 VAL B C 1
ATOM 3406 O O . VAL B 1 154 ? 0.76 -21.828 3.748 1 98.44 154 VAL B O 1
ATOM 3409 N N . ARG B 1 155 ? 0.144 -22.062 5.863 1 98.62 155 ARG B N 1
ATOM 3410 C CA . ARG B 1 155 ? 1.351 -21.438 6.395 1 98.62 155 ARG B CA 1
ATOM 3411 C C . ARG B 1 155 ? 2.348 -22.484 6.871 1 98.62 155 ARG B C 1
ATOM 3413 O O . ARG B 1 155 ? 1.964 -23.609 7.191 1 98.62 155 ARG B O 1
ATOM 3420 N N . ASP B 1 156 ? 3.627 -22.172 6.844 1 98.12 156 ASP B N 1
ATOM 3421 C CA . ASP B 1 156 ? 4.691 -22.984 7.441 1 98.12 156 ASP B CA 1
ATOM 3422 C C . ASP B 1 156 ? 4.961 -22.547 8.883 1 98.12 156 ASP B C 1
ATOM 3424 O O . ASP B 1 156 ? 5.855 -21.75 9.141 1 98.12 156 ASP B O 1
ATOM 3428 N N . LEU B 1 157 ? 4.273 -23.188 9.797 1 97.81 157 LEU B N 1
ATOM 3429 C CA . LEU B 1 157 ? 4.258 -22.75 11.195 1 97.81 157 LEU B CA 1
ATOM 3430 C C . LEU B 1 157 ? 5.605 -23.016 11.859 1 97.81 157 LEU B C 1
ATOM 3432 O O . LEU B 1 157 ? 6.027 -22.25 12.734 1 97.81 157 LEU B O 1
ATOM 3436 N N . ARG B 1 158 ? 6.277 -24.078 11.461 1 97.31 158 ARG B N 1
ATOM 3437 C CA . ARG B 1 158 ? 7.598 -24.375 12.016 1 97.31 158 ARG B CA 1
ATOM 3438 C C . ARG B 1 158 ? 8.602 -23.297 11.625 1 97.31 158 ARG B C 1
ATOM 3440 O O . ARG B 1 158 ? 9.406 -22.859 12.453 1 97.31 158 ARG B O 1
ATOM 3447 N N . LEU B 1 159 ? 8.562 -22.953 10.391 1 97.94 159 LEU B N 1
ATOM 3448 C CA . LEU B 1 159 ? 9.445 -21.891 9.898 1 97.94 159 LEU B CA 1
ATOM 3449 C C . LEU B 1 159 ? 9.156 -20.578 10.609 1 97.94 159 LEU B C 1
ATOM 3451 O O . LEU B 1 159 ? 10.078 -19.828 10.953 1 97.94 159 LEU B O 1
ATOM 3455 N N . GLU B 1 160 ? 7.875 -20.281 10.828 1 98.12 160 GLU B N 1
ATOM 3456 C CA . GLU B 1 160 ? 7.469 -19.062 11.523 1 98.12 160 GLU B CA 1
ATOM 3457 C C . GLU B 1 160 ? 8.023 -19.031 12.945 1 98.12 160 GLU B C 1
ATOM 3459 O O . GLU B 1 160 ? 8.547 -18.016 13.391 1 98.12 160 GLU B O 1
ATOM 3464 N N . GLU B 1 161 ? 7.902 -20.125 13.641 1 97.94 161 GLU B N 1
ATOM 3465 C CA . GLU B 1 161 ? 8.398 -20.203 15.008 1 97.94 161 GLU B CA 1
ATOM 3466 C C . GLU B 1 161 ? 9.914 -20 15.055 1 97.94 161 GLU B C 1
ATOM 3468 O O . GLU B 1 161 ? 10.422 -19.312 15.945 1 97.94 161 GLU B O 1
ATOM 3473 N N . ALA B 1 162 ? 10.609 -20.641 14.133 1 98.19 162 ALA B N 1
ATOM 3474 C CA . ALA B 1 162 ? 12.055 -20.469 14.055 1 98.19 162 ALA B CA 1
ATOM 3475 C C . ALA B 1 162 ? 12.422 -19.016 13.812 1 98.19 162 ALA B C 1
ATOM 3477 O O . ALA B 1 162 ? 13.352 -18.484 14.438 1 98.19 162 ALA B O 1
ATOM 3478 N N . PHE B 1 163 ? 11.727 -18.375 12.969 1 98.25 163 PHE B N 1
ATOM 3479 C CA . PHE B 1 163 ? 11.992 -16.969 12.633 1 98.25 163 PHE B CA 1
ATOM 3480 C C . PHE B 1 163 ? 11.773 -16.078 13.844 1 98.25 163 PHE B C 1
ATOM 3482 O O . PHE B 1 163 ? 12.617 -15.242 14.164 1 98.25 163 PHE B O 1
ATOM 3489 N N . VAL B 1 164 ? 10.664 -16.266 14.484 1 98 164 VAL B N 1
ATOM 3490 C CA . VAL B 1 164 ? 10.297 -15.469 15.648 1 98 164 VAL B CA 1
ATOM 3491 C C . VAL B 1 164 ? 11.352 -15.641 16.734 1 98 164 VAL B C 1
ATOM 3493 O O . VAL B 1 164 ? 11.812 -14.656 17.328 1 98 164 VAL B O 1
ATOM 3496 N N . ARG B 1 165 ? 11.711 -16.812 16.953 1 97.56 165 ARG B N 1
ATOM 3497 C CA . ARG B 1 165 ? 12.688 -17.125 18 1 97.56 165 ARG B CA 1
ATOM 3498 C C . ARG B 1 165 ? 14.047 -16.516 17.672 1 97.56 165 ARG B C 1
ATOM 3500 O O . ARG B 1 165 ? 14.648 -15.836 18.5 1 97.56 165 ARG B O 1
ATOM 3507 N N . GLN B 1 166 ? 14.523 -16.734 16.5 1 97.19 166 GLN B N 1
ATOM 3508 C CA . GLN B 1 166 ? 15.875 -16.328 16.125 1 97.19 166 GLN B CA 1
ATOM 3509 C C . GLN B 1 166 ? 15.992 -14.812 16.031 1 97.19 166 GLN B C 1
ATOM 3511 O O . GLN B 1 166 ? 17.047 -14.242 16.328 1 97.19 166 GLN B O 1
ATOM 3516 N N . THR B 1 167 ? 14.93 -14.141 15.633 1 96.94 167 THR B N 1
ATOM 3517 C CA . THR B 1 167 ? 15 -12.695 15.438 1 96.94 167 THR B CA 1
ATOM 3518 C C . THR B 1 167 ? 14.594 -11.953 16.703 1 96.94 167 THR B C 1
ATOM 3520 O O . THR B 1 167 ? 14.82 -10.75 16.828 1 96.94 167 THR B O 1
ATOM 3523 N N . GLY B 1 168 ? 14.039 -12.648 17.719 1 97.06 168 GLY B N 1
ATOM 3524 C CA . GLY B 1 168 ? 13.453 -11.93 18.828 1 97.06 168 GLY B CA 1
ATOM 3525 C C . GLY B 1 168 ? 12.344 -10.977 18.422 1 97.06 168 GLY B C 1
ATOM 3526 O O . GLY B 1 168 ? 12.336 -9.812 18.812 1 97.06 168 GLY B O 1
ATOM 3527 N N . TRP B 1 169 ? 11.438 -11.484 17.688 1 96.88 169 TRP B N 1
ATOM 3528 C CA . TRP B 1 169 ? 10.406 -10.688 17.031 1 96.88 169 TRP B CA 1
ATOM 3529 C C . TRP B 1 169 ? 9.625 -9.867 18.062 1 96.88 169 TRP B C 1
ATOM 3531 O O . TRP B 1 169 ? 9.281 -10.367 19.125 1 96.88 169 TRP B O 1
ATOM 3541 N N . ASP B 1 170 ? 9.391 -8.609 17.781 1 95.5 170 ASP B N 1
ATOM 3542 C CA . ASP B 1 170 ? 8.664 -7.684 18.641 1 95.5 170 ASP B CA 1
ATOM 3543 C C . ASP B 1 170 ? 7.164 -7.953 18.609 1 95.5 170 ASP B C 1
ATOM 3545 O O . ASP B 1 170 ? 6.543 -7.906 17.547 1 95.5 170 ASP B O 1
ATOM 3549 N N . GLU B 1 171 ? 6.57 -8.07 19.734 1 94.56 171 GLU B N 1
ATOM 3550 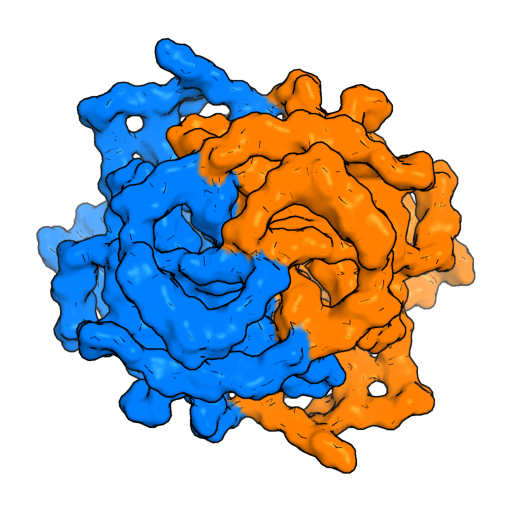C CA . GLU B 1 171 ? 5.164 -8.453 19.828 1 94.56 171 GLU B CA 1
ATOM 3551 C C . GLU B 1 171 ? 4.25 -7.309 19.406 1 94.56 171 GLU B C 1
ATOM 3553 O O . GLU B 1 171 ? 3.055 -7.512 19.188 1 94.56 171 GLU B O 1
ATOM 3558 N N . ARG B 1 172 ? 4.77 -6.082 19.359 1 96 172 ARG B N 1
ATOM 3559 C CA . ARG B 1 172 ? 3.971 -4.957 18.891 1 96 172 ARG B CA 1
ATOM 3560 C C . ARG B 1 172 ? 3.746 -5.039 17.391 1 96 172 ARG B C 1
ATOM 3562 O O . ARG B 1 172 ? 2.85 -4.387 16.844 1 96 172 ARG B O 1
ATOM 3569 N N . LEU B 1 173 ? 4.633 -5.77 16.688 1 98 173 LEU B N 1
ATOM 3570 C CA . LEU B 1 173 ? 4.508 -5.969 15.25 1 98 173 LEU B CA 1
ATOM 3571 C C . LEU B 1 173 ? 3.582 -7.145 14.945 1 98 173 LEU B C 1
ATOM 3573 O O . LEU B 1 173 ? 3.334 -7.984 15.812 1 98 173 LEU B O 1
ATOM 3577 N N . ALA B 1 174 ? 3.006 -7.172 13.75 1 98.19 174 ALA B N 1
ATOM 3578 C CA . ALA B 1 174 ? 2.184 -8.305 13.336 1 98.19 174 ALA B CA 1
ATOM 3579 C C . ALA B 1 174 ? 2.986 -9.602 13.344 1 98.19 174 ALA B C 1
ATOM 3581 O O . ALA B 1 174 ? 4.16 -9.617 12.961 1 98.19 174 ALA B O 1
ATOM 3582 N N . ARG B 1 175 ? 2.357 -10.688 13.781 1 98.19 175 ARG B N 1
ATOM 3583 C CA . ARG B 1 175 ? 3.023 -11.984 13.711 1 98.19 175 ARG B CA 1
ATOM 3584 C C . ARG B 1 175 ? 3.385 -12.336 12.266 1 98.19 175 ARG B C 1
ATOM 3586 O O . ARG B 1 175 ? 2.541 -12.258 11.375 1 98.19 175 ARG B O 1
ATOM 3593 N N . PRO B 1 176 ? 4.637 -12.703 12.055 1 98.56 176 PRO B N 1
ATOM 3594 C CA . PRO B 1 176 ? 5.02 -13.055 10.688 1 98.56 176 PRO B CA 1
ATOM 3595 C C . PRO B 1 176 ? 4.355 -14.344 10.203 1 98.56 176 PRO B C 1
ATOM 3597 O O . PRO B 1 176 ? 3.977 -15.188 11.023 1 98.56 176 PRO B O 1
ATOM 3600 N N . TYR B 1 177 ? 4.137 -14.461 8.93 1 98.88 177 TYR B N 1
ATOM 3601 C CA . TYR B 1 177 ? 3.629 -15.688 8.328 1 98.88 177 TYR B CA 1
ATOM 3602 C C . TYR B 1 177 ? 4.453 -16.062 7.102 1 98.88 177 TYR B C 1
ATOM 3604 O O . TYR B 1 177 ? 4.988 -15.203 6.406 1 98.88 177 TYR B O 1
ATOM 3612 N N . PHE B 1 178 ? 4.609 -17.375 6.875 1 98.81 178 PHE B N 1
ATOM 3613 C CA . PHE B 1 178 ? 5.406 -17.906 5.777 1 98.81 178 PHE B CA 1
ATOM 3614 C C . PHE B 1 178 ? 4.594 -18.891 4.949 1 98.81 178 PHE B C 1
ATOM 3616 O O . PHE B 1 178 ? 3.934 -19.781 5.496 1 98.81 178 PHE B O 1
ATOM 3623 N N . VAL B 1 179 ? 4.598 -18.688 3.631 1 98.88 179 VAL B N 1
ATOM 3624 C CA . VAL B 1 179 ? 3.834 -19.547 2.729 1 98.88 179 VAL B CA 1
ATOM 3625 C C . VAL B 1 179 ? 4.742 -20.062 1.613 1 98.88 179 VAL B C 1
ATOM 3627 O O . VAL B 1 179 ? 5.48 -19.281 0.998 1 98.88 179 VAL B O 1
ATOM 3630 N N . ARG B 1 180 ? 4.742 -21.328 1.371 1 98.44 180 ARG B N 1
ATOM 3631 C CA . ARG B 1 180 ? 5.469 -21.906 0.248 1 98.44 180 ARG B CA 1
ATOM 3632 C C . ARG B 1 180 ? 4.773 -21.609 -1.073 1 98.44 180 ARG B C 1
ATOM 3634 O O . ARG B 1 180 ? 3.549 -21.688 -1.172 1 98.44 180 ARG B O 1
ATOM 3641 N N . ASN B 1 181 ? 5.57 -21.172 -2.047 1 98.75 181 ASN B N 1
ATOM 3642 C CA . ASN B 1 181 ? 5.008 -20.922 -3.371 1 98.75 181 ASN B CA 1
ATOM 3643 C C . ASN B 1 181 ? 4.801 -22.219 -4.148 1 98.75 181 ASN B C 1
ATOM 3645 O O . ASN B 1 181 ? 5.113 -23.297 -3.654 1 98.75 181 ASN B O 1
ATOM 3649 N N . ASP B 1 182 ? 4.125 -22.125 -5.293 1 98.75 182 ASP B N 1
ATOM 3650 C CA . ASP B 1 182 ? 3.678 -23.297 -6.059 1 98.75 182 ASP B CA 1
ATOM 3651 C C . ASP B 1 182 ? 4.863 -24.109 -6.562 1 98.75 182 ASP B C 1
ATOM 3653 O O . ASP B 1 182 ? 5.742 -23.578 -7.246 1 98.75 182 ASP B O 1
ATOM 3657 N N . ALA B 1 183 ? 4.863 -25.422 -6.344 1 98.38 183 ALA B N 1
ATOM 3658 C CA . ALA B 1 183 ? 5.977 -26.297 -6.668 1 98.38 183 ALA B CA 1
ATOM 3659 C C . ALA B 1 183 ? 6.195 -26.391 -8.18 1 98.38 183 ALA B C 1
ATOM 3661 O O . ALA B 1 183 ? 7.336 -26.453 -8.641 1 98.38 183 ALA B O 1
ATOM 3662 N N . GLY B 1 184 ? 5.137 -26.422 -8.898 1 98.19 184 GLY B N 1
ATOM 3663 C CA . GLY B 1 184 ? 5.25 -26.484 -10.344 1 98.19 184 GLY B CA 1
ATOM 3664 C C . GLY B 1 184 ? 5.895 -25.234 -10.945 1 98.19 184 GLY B C 1
ATOM 3665 O O . GLY B 1 184 ? 6.73 -25.344 -11.844 1 98.19 184 GLY B O 1
ATOM 3666 N N . LEU B 1 185 ? 5.488 -24.094 -10.453 1 98.62 185 LEU B N 1
ATOM 3667 C CA . LEU B 1 185 ? 6.07 -22.844 -10.93 1 98.62 185 LEU B CA 1
ATOM 3668 C C . LEU B 1 185 ? 7.527 -22.734 -10.5 1 98.62 185 LEU B C 1
ATOM 3670 O O . LEU B 1 185 ? 8.359 -22.203 -11.242 1 98.62 185 LEU B O 1
ATOM 3674 N N . ILE B 1 186 ? 7.832 -23.172 -9.336 1 98.5 186 ILE B N 1
ATOM 3675 C CA . ILE B 1 186 ? 9.211 -23.188 -8.852 1 98.5 186 ILE B CA 1
ATOM 3676 C C . ILE B 1 186 ? 10.078 -24.016 -9.805 1 98.5 186 ILE B C 1
ATOM 3678 O O . ILE B 1 186 ? 11.18 -23.594 -10.172 1 98.5 186 ILE B O 1
ATOM 3682 N N . GLU B 1 187 ? 9.625 -25.094 -10.172 1 98.12 187 GLU B N 1
ATOM 3683 C CA . GLU B 1 187 ? 10.359 -25.938 -11.109 1 98.12 187 GLU B CA 1
ATOM 3684 C C . GLU B 1 187 ? 10.523 -25.25 -12.461 1 98.12 187 GLU B C 1
ATOM 3686 O O . GLU B 1 187 ? 11.594 -25.328 -13.078 1 98.12 187 GLU B O 1
ATOM 3691 N N . LEU B 1 188 ? 9.5 -24.594 -12.898 1 97.88 188 LEU B N 1
ATOM 3692 C CA . LEU B 1 188 ? 9.508 -23.922 -14.188 1 97.88 188 LEU B CA 1
ATOM 3693 C C . LEU B 1 188 ? 10.617 -22.891 -14.258 1 97.88 188 LEU B C 1
ATOM 3695 O O . LEU B 1 188 ? 11.234 -22.688 -15.312 1 97.88 188 LEU B O 1
ATOM 3699 N N . PHE B 1 189 ? 10.922 -22.219 -13.109 1 98 189 PHE B N 1
ATOM 3700 C CA . PHE B 1 189 ? 11.898 -21.141 -13.102 1 98 189 PHE B CA 1
ATOM 3701 C C . PHE B 1 189 ? 13.219 -21.594 -12.492 1 98 189 PHE B C 1
ATOM 3703 O O . PHE B 1 189 ? 14.133 -20.781 -12.312 1 98 189 PHE B O 1
ATOM 3710 N N . GLY B 1 190 ? 13.367 -22.828 -12.188 1 97.56 190 GLY B N 1
ATOM 3711 C CA . GLY B 1 190 ? 14.469 -23.359 -11.398 1 97.56 190 GLY B CA 1
ATOM 3712 C C . GLY B 1 190 ? 15.82 -23.188 -12.078 1 97.56 190 GLY B C 1
ATOM 3713 O O . GLY B 1 190 ? 16.844 -23.062 -11.406 1 97.56 190 GLY B O 1
ATOM 3714 N N . ASP B 1 191 ? 15.898 -23.109 -13.352 1 97.56 191 ASP B N 1
ATOM 3715 C CA . ASP B 1 191 ? 17.156 -23.062 -14.086 1 97.56 191 ASP B CA 1
ATOM 3716 C C . ASP B 1 191 ? 17.594 -21.609 -14.312 1 97.56 191 ASP B C 1
ATOM 3718 O O . ASP B 1 191 ? 18.719 -21.359 -14.758 1 97.56 191 ASP B O 1
ATOM 3722 N N . VAL B 1 192 ? 16.781 -20.641 -13.945 1 97.69 192 VAL B N 1
ATOM 3723 C CA . VAL B 1 192 ? 17.125 -19.281 -14.344 1 97.69 192 VAL B CA 1
ATOM 3724 C C . VAL B 1 192 ? 17.156 -18.375 -13.117 1 97.69 192 VAL B C 1
ATOM 3726 O O . VAL B 1 192 ? 17.641 -17.234 -13.188 1 97.69 192 VAL B O 1
ATOM 3729 N N . ALA B 1 193 ? 16.656 -18.875 -11.938 1 98.31 193 ALA B N 1
ATOM 3730 C CA . ALA B 1 193 ? 16.531 -18 -10.773 1 98.31 193 ALA B CA 1
ATOM 3731 C C . ALA B 1 193 ? 17.062 -18.672 -9.516 1 98.31 193 ALA B C 1
ATOM 3733 O O . ALA B 1 193 ? 16.953 -19.891 -9.367 1 98.31 193 ALA B O 1
ATOM 3734 N N . ILE B 1 194 ? 17.609 -17.859 -8.625 1 97.62 194 ILE B N 1
ATOM 3735 C CA . ILE B 1 194 ? 18.062 -18.312 -7.316 1 97.62 194 ILE B CA 1
ATOM 3736 C C . ILE B 1 194 ? 16.859 -18.562 -6.418 1 97.62 194 ILE B C 1
ATOM 3738 O O . ILE B 1 194 ? 15.969 -17.719 -6.309 1 97.62 194 ILE B O 1
ATOM 3742 N N . ARG B 1 195 ? 16.797 -19.766 -5.852 1 96.88 195 ARG B N 1
ATOM 3743 C CA . ARG B 1 195 ? 15.75 -20.078 -4.898 1 96.88 195 ARG B CA 1
ATOM 3744 C C . ARG B 1 195 ? 16.016 -19.422 -3.547 1 96.88 195 ARG B C 1
ATOM 3746 O O . ARG B 1 195 ? 17.141 -19.453 -3.041 1 96.88 195 ARG B O 1
ATOM 3753 N N . GLY B 1 196 ? 14.977 -18.75 -2.988 1 96.5 196 GLY B N 1
ATOM 3754 C CA . GLY B 1 196 ? 15.211 -18.125 -1.696 1 96.5 196 GLY B CA 1
ATOM 3755 C C . GLY B 1 196 ? 13.938 -17.906 -0.899 1 96.5 196 GLY B C 1
ATOM 3756 O O . GLY B 1 196 ? 12.859 -18.359 -1.31 1 96.5 196 GLY B O 1
ATOM 3757 N N . LEU B 1 197 ? 14.117 -17.438 0.356 1 98.31 197 LEU B N 1
ATOM 3758 C CA . LEU B 1 197 ? 13.055 -16.891 1.199 1 98.31 197 LEU B CA 1
ATOM 3759 C C . LEU B 1 197 ? 12.961 -15.383 1.043 1 98.31 197 LEU B C 1
ATOM 3761 O O . LEU B 1 197 ? 13.875 -14.656 1.425 1 98.31 197 LEU B O 1
ATOM 3765 N N . THR B 1 198 ? 11.867 -14.961 0.408 1 98.62 198 THR B N 1
ATOM 3766 C CA . THR B 1 198 ? 11.617 -13.539 0.204 1 98.62 198 THR B CA 1
ATOM 3767 C C . THR B 1 198 ? 10.742 -12.977 1.319 1 98.62 198 THR B C 1
ATOM 3769 O O . THR B 1 198 ? 9.672 -13.516 1.604 1 98.62 198 THR B O 1
ATOM 3772 N N . LEU B 1 199 ? 11.195 -11.953 1.959 1 98.5 199 LEU B N 1
ATOM 3773 C CA . LEU B 1 199 ? 10.406 -11.305 3.004 1 98.5 199 LEU B CA 1
ATOM 3774 C C . LEU B 1 199 ? 9.711 -10.062 2.467 1 98.5 199 LEU B C 1
ATOM 3776 O O . LEU B 1 199 ? 10.336 -9.227 1.807 1 98.5 199 LEU B O 1
ATOM 3780 N N . SER B 1 200 ? 8.422 -9.992 2.691 1 98.75 200 SER B N 1
ATOM 3781 C CA . SER B 1 200 ? 7.645 -8.805 2.334 1 98.75 200 SER B CA 1
ATOM 3782 C C . SER B 1 200 ? 7.488 -7.867 3.525 1 98.75 200 SER B C 1
ATOM 3784 O O . SER B 1 200 ? 6.902 -8.242 4.543 1 98.75 200 SER B O 1
ATOM 3786 N N . ALA B 1 201 ? 7.953 -6.676 3.346 1 98.25 201 ALA B N 1
ATOM 3787 C CA . ALA B 1 201 ? 7.891 -5.672 4.406 1 98.25 201 ALA B CA 1
ATOM 3788 C C . ALA B 1 201 ? 6.758 -4.684 4.16 1 98.25 201 ALA B C 1
ATOM 3790 O O . ALA B 1 201 ? 6.465 -4.336 3.014 1 98.25 201 ALA B O 1
ATOM 3791 N N . PRO B 1 202 ? 6.07 -4.172 5.25 1 98.44 202 PRO B N 1
ATOM 3792 C CA . PRO B 1 202 ? 4.969 -3.219 5.117 1 98.44 202 PRO B CA 1
ATOM 3793 C C . PRO B 1 202 ? 5.449 -1.774 4.988 1 98.44 202 PRO B C 1
ATOM 3795 O O . PRO B 1 202 ? 4.895 -0.876 5.629 1 98.44 202 PRO B O 1
ATOM 3798 N N . GLY B 1 203 ? 6.398 -1.536 4.215 1 98.31 203 GLY B N 1
ATOM 3799 C CA . GLY B 1 203 ? 7.004 -0.234 3.982 1 98.31 203 GLY B CA 1
ATOM 3800 C C . GLY B 1 203 ? 8.391 -0.319 3.381 1 98.31 203 GLY B C 1
ATOM 3801 O O . GLY B 1 203 ? 9.023 -1.38 3.406 1 98.31 203 GLY B O 1
ATOM 3802 N N . PHE B 1 204 ? 8.883 0.735 2.895 1 98 204 PHE B N 1
ATOM 3803 C CA . PHE B 1 204 ? 10.156 0.806 2.178 1 98 204 PHE B CA 1
ATOM 3804 C C . PHE B 1 204 ? 11.273 1.277 3.102 1 98 204 PHE B C 1
ATOM 3806 O O . PHE B 1 204 ? 12.422 0.85 2.963 1 98 204 PHE B O 1
ATOM 3813 N N . TYR B 1 205 ? 11.031 2.104 4.062 1 97.56 205 TYR B N 1
ATOM 3814 C CA . TYR B 1 205 ? 12.062 2.729 4.887 1 97.56 205 TYR B CA 1
ATOM 3815 C C . TYR B 1 205 ? 12.273 1.95 6.18 1 97.56 205 TYR B C 1
ATOM 3817 O O . TYR B 1 205 ? 12.789 0.833 6.16 1 97.56 205 TYR B O 1
ATOM 3825 N N . ALA B 1 206 ? 11.633 2.23 7.262 1 97.75 206 ALA B N 1
ATOM 3826 C CA . ALA B 1 206 ? 11.906 1.59 8.547 1 97.75 206 ALA B CA 1
ATOM 3827 C C . ALA B 1 206 ? 11.648 0.088 8.477 1 97.75 206 ALA B C 1
ATOM 3829 O O . ALA B 1 206 ? 12.445 -0.709 8.977 1 97.75 206 ALA B O 1
ATOM 3830 N N . PRO B 1 207 ? 10.586 -0.341 7.828 1 97.62 207 PRO B N 1
ATOM 3831 C CA . PRO B 1 207 ? 10.344 -1.785 7.809 1 97.62 207 PRO B CA 1
ATOM 3832 C C . PRO B 1 207 ? 11.438 -2.559 7.074 1 97.62 207 PRO B C 1
ATOM 3834 O O . PRO B 1 207 ? 11.562 -3.773 7.25 1 97.62 207 PRO B O 1
ATOM 3837 N N . GLN B 1 208 ? 12.203 -1.856 6.203 1 96.12 208 GLN B N 1
ATOM 3838 C CA . GLN B 1 208 ? 13.305 -2.518 5.508 1 96.12 208 GLN B CA 1
ATOM 3839 C C . GLN B 1 208 ? 14.656 -2.053 6.047 1 96.12 208 GLN B C 1
ATOM 3841 O O . GLN B 1 208 ? 15.68 -2.201 5.379 1 96.12 208 GLN B O 1
ATOM 3846 N N . GLY B 1 209 ? 14.617 -1.34 7.18 1 94.25 209 GLY B N 1
ATOM 3847 C CA . GLY B 1 209 ? 15.836 -1.021 7.906 1 94.25 209 GLY B CA 1
ATOM 3848 C C . GLY B 1 209 ? 16.484 0.267 7.438 1 94.25 209 GLY B C 1
ATOM 3849 O O . GLY B 1 209 ? 17.641 0.547 7.781 1 94.25 209 GLY B O 1
ATOM 3850 N N . ARG B 1 210 ? 15.773 1.035 6.613 1 94.31 210 ARG B N 1
ATOM 3851 C CA . ARG B 1 210 ? 16.344 2.277 6.109 1 94.31 210 ARG B CA 1
ATOM 3852 C C . ARG B 1 210 ? 16.109 3.426 7.082 1 94.31 210 ARG B C 1
ATOM 3854 O O . ARG B 1 210 ? 15.031 3.533 7.668 1 94.31 210 ARG B O 1
ATOM 3861 N N . VAL B 1 211 ? 17.141 4.25 7.289 1 95.5 211 VAL B N 1
ATOM 3862 C CA . VAL B 1 211 ? 17.062 5.398 8.188 1 95.5 211 VAL B CA 1
ATOM 3863 C C . VAL B 1 211 ? 17.438 6.668 7.426 1 95.5 211 VAL B C 1
ATOM 3865 O O . VAL B 1 211 ? 18.578 6.801 6.945 1 95.5 211 VAL B O 1
ATOM 3868 N N . VAL B 1 212 ? 16.469 7.543 7.262 1 96.31 212 VAL B N 1
ATOM 3869 C CA . VAL B 1 212 ? 16.766 8.883 6.762 1 96.31 212 VAL B CA 1
ATOM 3870 C C . VAL B 1 212 ? 16.812 9.867 7.926 1 96.31 212 VAL B C 1
ATOM 3872 O O . VAL B 1 212 ? 17.875 10.117 8.5 1 96.31 212 VAL B O 1
ATOM 3875 N N . ARG B 1 213 ? 15.68 10.211 8.516 1 97.12 213 ARG B N 1
ATOM 3876 C CA . ARG B 1 213 ? 15.695 11.094 9.672 1 97.12 213 ARG B CA 1
ATOM 3877 C C . ARG B 1 213 ? 15.172 10.383 10.914 1 97.12 213 ARG B C 1
ATOM 3879 O O . ARG B 1 213 ? 15.555 10.719 12.039 1 97.12 213 ARG B O 1
ATOM 3886 N N . LEU B 1 214 ? 14.367 9.375 10.727 1 97.69 214 LEU B N 1
ATOM 3887 C CA . LEU B 1 214 ? 13.766 8.68 11.859 1 97.69 214 LEU B CA 1
ATOM 3888 C C . LEU B 1 214 ? 14.539 7.402 12.18 1 97.69 214 LEU B C 1
ATOM 3890 O O . LEU B 1 214 ? 14.773 6.578 11.297 1 97.69 214 LEU B O 1
ATOM 3894 N N . PRO B 1 215 ? 14.906 7.246 13.438 1 97.38 215 PRO B N 1
ATOM 3895 C CA . PRO B 1 215 ? 15.547 5.992 13.844 1 97.38 215 PRO B CA 1
ATOM 3896 C C . PRO B 1 215 ? 14.578 4.809 13.844 1 97.38 215 PRO B C 1
ATOM 3898 O O . PRO B 1 215 ? 13.359 5.008 13.906 1 97.38 215 PRO B O 1
ATOM 3901 N N . LEU B 1 216 ? 15.164 3.627 13.805 1 97.56 216 LEU B N 1
ATOM 3902 C CA . LEU B 1 216 ? 14.398 2.387 13.836 1 97.56 216 LEU B CA 1
ATOM 3903 C C . LEU B 1 216 ? 14.031 2.006 15.266 1 97.56 216 LEU B C 1
ATOM 3905 O O . LEU B 1 216 ? 14.828 2.189 16.188 1 97.56 216 LEU B O 1
ATOM 3909 N N . ALA B 1 217 ? 12.797 1.464 15.453 1 97.5 217 ALA B N 1
ATOM 3910 C CA . ALA B 1 217 ? 12.43 0.921 16.75 1 97.5 217 ALA B CA 1
ATOM 3911 C C . ALA B 1 217 ? 13.375 -0.197 17.172 1 97.5 217 ALA B C 1
ATOM 3913 O O . ALA B 1 217 ? 13.664 -0.362 18.359 1 97.5 217 ALA B O 1
ATOM 3914 N N . ARG B 1 218 ? 13.867 -0.954 16.156 1 95.56 218 ARG B N 1
ATOM 3915 C CA . ARG B 1 218 ? 14.828 -2.031 16.359 1 95.56 218 ARG B CA 1
ATOM 3916 C C . ARG B 1 218 ? 16.016 -1.885 15.398 1 95.56 218 ARG B C 1
ATOM 3918 O O . ARG B 1 218 ? 16 -2.447 14.305 1 95.56 218 ARG B O 1
ATOM 3925 N N . PRO B 1 219 ? 17.047 -1.354 15.836 1 94.81 219 PRO B N 1
ATOM 3926 C CA . PRO B 1 219 ? 18.172 -1.019 14.953 1 94.81 219 PRO B CA 1
ATOM 3927 C C . PRO B 1 219 ? 18.875 -2.254 14.398 1 94.81 219 PRO B C 1
ATOM 3929 O O . PRO B 1 219 ? 19.578 -2.168 13.391 1 94.81 219 PRO B O 1
ATOM 3932 N N . ASP B 1 220 ? 18.734 -3.363 15.062 1 94 220 ASP B N 1
ATOM 3933 C CA . ASP B 1 220 ? 19.422 -4.574 14.633 1 94 220 ASP B CA 1
ATOM 3934 C C . ASP B 1 220 ? 18.516 -5.449 13.773 1 94 220 ASP B C 1
ATOM 3936 O O . ASP B 1 220 ? 18.844 -6.598 13.477 1 94 220 ASP B O 1
ATOM 3940 N N . TYR B 1 221 ? 17.438 -4.867 13.398 1 89.94 221 TYR B N 1
ATOM 3941 C CA . TYR B 1 221 ? 16.359 -5.582 12.719 1 89.94 221 TYR B CA 1
ATOM 3942 C C . TYR B 1 221 ? 16.875 -6.266 11.453 1 89.94 221 TYR B C 1
ATOM 3944 O O . TYR B 1 221 ? 16.703 -7.473 11.273 1 89.94 221 TYR B O 1
ATOM 3952 N N . LEU B 1 222 ? 17.516 -5.59 10.609 1 90.5 222 LEU B N 1
ATOM 3953 C CA . LEU B 1 222 ? 18 -6.113 9.336 1 90.5 222 LEU B CA 1
ATOM 3954 C C . LEU B 1 222 ? 19.109 -7.137 9.539 1 90.5 222 LEU B C 1
ATOM 3956 O O . LEU B 1 222 ? 19.172 -8.133 8.82 1 90.5 222 LEU B O 1
ATOM 3960 N N . GLU B 1 223 ? 19.938 -6.879 10.469 1 94 223 GLU B N 1
ATOM 3961 C CA . GLU B 1 223 ? 21.016 -7.816 10.773 1 94 223 GLU B CA 1
ATOM 3962 C C . GLU B 1 223 ? 20.469 -9.172 11.188 1 94 223 GLU B C 1
ATOM 3964 O O . GLU B 1 223 ? 20.984 -10.211 10.781 1 94 223 GLU B O 1
ATOM 3969 N N . LYS B 1 224 ? 19.5 -9.188 12 1 95.25 224 LYS B N 1
ATOM 3970 C CA . LYS B 1 224 ? 18.875 -10.422 12.461 1 95.25 224 LYS B CA 1
ATOM 3971 C C . LYS B 1 224 ? 18.203 -11.172 11.312 1 95.25 224 LYS B C 1
ATOM 3973 O O . LYS B 1 224 ? 18.281 -12.398 11.242 1 95.25 224 LYS B O 1
ATOM 3978 N N . ILE B 1 225 ? 17.578 -10.406 10.414 1 94.56 225 ILE B N 1
ATOM 3979 C CA . ILE B 1 225 ? 16.938 -11.008 9.242 1 94.56 225 ILE B CA 1
ATOM 3980 C C . ILE B 1 225 ? 18 -11.641 8.344 1 94.56 225 ILE B C 1
ATOM 3982 O O . ILE B 1 225 ? 17.828 -12.758 7.863 1 94.56 225 ILE B O 1
ATOM 3986 N N . GLU B 1 226 ? 19.062 -10.961 8.172 1 93.88 226 GLU B N 1
ATOM 3987 C CA . GLU B 1 226 ? 20.172 -11.43 7.34 1 93.88 226 GLU B CA 1
ATOM 3988 C C . GLU B 1 226 ? 20.766 -12.727 7.875 1 93.88 226 GLU B C 1
ATOM 3990 O O . GLU B 1 226 ? 21.172 -13.594 7.102 1 93.88 226 GLU B O 1
ATOM 3995 N N . ARG B 1 227 ? 20.781 -12.891 9.109 1 95.31 227 ARG B N 1
ATOM 3996 C CA . ARG B 1 227 ? 21.438 -14.031 9.758 1 95.31 227 ARG B CA 1
ATOM 3997 C C . ARG B 1 227 ? 20.484 -15.203 9.891 1 95.31 227 ARG B C 1
ATOM 3999 O O . ARG B 1 227 ? 20.891 -16.312 10.242 1 95.31 227 ARG B O 1
ATOM 4006 N N . PHE B 1 228 ? 19.25 -14.961 9.625 1 97.31 228 PHE B N 1
ATOM 4007 C CA . PHE B 1 228 ? 18.266 -16.031 9.789 1 97.31 228 PHE B CA 1
ATOM 4008 C C . PHE B 1 228 ? 18.562 -17.188 8.844 1 97.31 228 PHE B C 1
ATOM 4010 O O . PHE B 1 228 ? 18.781 -16.984 7.652 1 97.31 228 PHE B O 1
ATOM 4017 N N . GLU B 1 229 ? 18.562 -18.359 9.383 1 94 229 GLU B N 1
ATOM 4018 C CA . GLU B 1 229 ? 18.703 -19.609 8.641 1 94 229 GLU B CA 1
ATOM 4019 C C . GLU B 1 229 ? 17.859 -20.719 9.266 1 94 229 GLU B C 1
ATOM 4021 O O . GLU B 1 229 ? 17.797 -20.844 10.492 1 94 229 GLU B O 1
ATOM 4026 N N . HIS B 1 230 ? 17.172 -21.438 8.414 1 94 230 HIS B N 1
ATOM 4027 C CA . HIS B 1 230 ? 16.375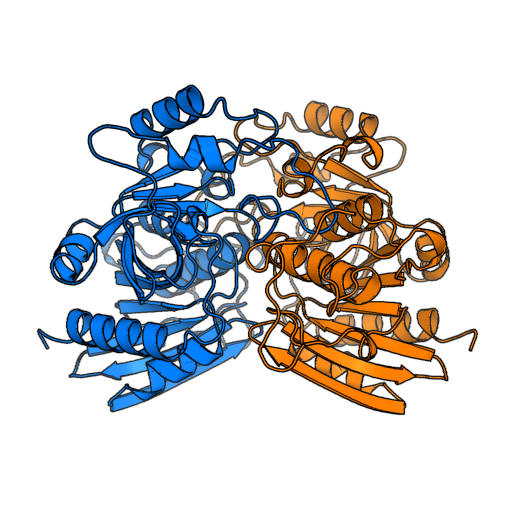 -22.578 8.859 1 94 230 HIS B CA 1
ATOM 4028 C C . HIS B 1 230 ? 16.297 -23.641 7.77 1 94 230 HIS B C 1
ATOM 4030 O O . HIS B 1 230 ? 15.781 -23.391 6.676 1 94 230 HIS B O 1
ATOM 4036 N N . GLU B 1 231 ? 16.609 -24.969 8.008 1 89.56 231 GLU B N 1
ATOM 4037 C CA . GLU B 1 231 ? 16.531 -26.109 7.086 1 89.56 231 GLU B CA 1
ATOM 4038 C C . GLU B 1 231 ? 17.016 -25.719 5.691 1 89.56 231 GLU B C 1
ATOM 4040 O O . GLU B 1 231 ? 16.312 -25.922 4.703 1 89.56 231 GLU B O 1
ATOM 4045 N N . ASP B 1 232 ? 17.969 -25.062 5.453 1 87.25 232 ASP B N 1
ATOM 4046 C CA . ASP B 1 232 ? 18.641 -24.688 4.215 1 87.25 232 ASP B CA 1
ATOM 4047 C C . ASP B 1 232 ? 17.984 -23.469 3.576 1 87.25 232 ASP B C 1
ATOM 4049 O O . ASP B 1 232 ? 18.125 -23.25 2.371 1 87.25 232 ASP B O 1
ATOM 4053 N N . LEU B 1 233 ? 17.156 -22.859 4.336 1 92.94 233 LEU B N 1
ATOM 4054 C CA . LEU B 1 233 ? 16.531 -21.641 3.863 1 92.94 233 LEU B CA 1
ATOM 4055 C C . LEU B 1 233 ? 17.141 -20.422 4.547 1 92.94 233 LEU B C 1
ATOM 4057 O O . LEU B 1 233 ? 17.438 -20.453 5.742 1 92.94 233 LEU B O 1
ATOM 4061 N N . ARG B 1 234 ? 17.406 -19.453 3.781 1 95.81 234 ARG B N 1
ATOM 4062 C CA . ARG B 1 234 ? 17.828 -18.141 4.277 1 95.81 234 ARG B CA 1
ATOM 4063 C C . ARG B 1 234 ? 17.047 -17.016 3.6 1 95.81 234 ARG B C 1
ATOM 4065 O O . ARG B 1 234 ? 16.531 -17.188 2.49 1 95.81 234 ARG B O 1
ATOM 4072 N N . VAL B 1 235 ? 16.906 -15.961 4.316 1 97.81 235 VAL B N 1
ATOM 4073 C CA . VAL B 1 235 ? 16.297 -14.805 3.688 1 97.81 235 VAL B CA 1
ATOM 4074 C C . VAL B 1 235 ? 17.219 -14.234 2.623 1 97.81 235 VAL B C 1
ATOM 4076 O O . VAL B 1 235 ? 18.328 -13.797 2.932 1 97.81 235 VAL B O 1
ATOM 4079 N N . THR B 1 236 ? 16.75 -14.219 1.413 1 97.69 236 THR B N 1
ATOM 4080 C CA . THR B 1 236 ? 17.609 -13.805 0.307 1 97.69 236 THR B CA 1
ATOM 4081 C C . THR B 1 236 ? 17.344 -12.352 -0.075 1 97.69 236 THR B C 1
ATOM 4083 O O . THR B 1 236 ? 18.25 -11.641 -0.513 1 97.69 236 THR B O 1
ATOM 4086 N N . ASN B 1 237 ? 16.141 -11.938 0.099 1 97.75 237 ASN B N 1
ATOM 4087 C CA . ASN B 1 237 ? 15.781 -10.617 -0.396 1 97.75 237 ASN B CA 1
ATOM 4088 C C . ASN B 1 237 ? 14.547 -10.07 0.323 1 97.75 237 ASN B C 1
ATOM 4090 O O . ASN B 1 237 ? 13.789 -10.828 0.932 1 97.75 237 ASN B O 1
ATOM 4094 N N . LEU B 1 238 ? 14.422 -8.766 0.25 1 97.88 238 LEU B N 1
ATOM 4095 C CA . LEU B 1 238 ? 13.273 -8.023 0.764 1 97.88 238 LEU B CA 1
ATOM 4096 C C . LEU B 1 238 ? 12.516 -7.336 -0.369 1 97.88 238 LEU B C 1
ATOM 4098 O O . LEU B 1 238 ? 13.133 -6.805 -1.299 1 97.88 238 LEU B O 1
ATOM 4102 N N . GLU B 1 239 ? 11.273 -7.398 -0.345 1 98.31 239 GLU B N 1
ATOM 4103 C CA . GLU B 1 239 ? 10.359 -6.641 -1.201 1 98.31 239 GLU B CA 1
ATOM 4104 C C . GLU B 1 239 ? 9.039 -6.359 -0.492 1 98.31 239 GLU B C 1
ATOM 4106 O O . GLU B 1 239 ? 9 -6.254 0.736 1 98.31 239 GLU B O 1
ATOM 4111 N N . MET B 1 240 ? 7.934 -6.035 -1.202 1 98.88 240 MET B N 1
ATOM 4112 C CA . MET B 1 240 ? 6.812 -5.492 -0.437 1 98.88 240 MET B CA 1
ATOM 4113 C C . MET B 1 240 ? 5.512 -6.188 -0.812 1 98.88 240 MET B C 1
ATOM 4115 O O . MET B 1 240 ? 4.426 -5.723 -0.451 1 98.88 240 MET B O 1
ATOM 4119 N N . GLU B 1 241 ? 5.539 -7.379 -1.597 1 98.88 241 GLU B N 1
ATOM 4120 C CA . GLU B 1 241 ? 4.238 -7.844 -2.062 1 98.88 241 GLU B CA 1
ATOM 4121 C C . GLU B 1 241 ? 4.125 -9.359 -1.958 1 98.88 241 GLU B C 1
ATOM 4123 O O . GLU B 1 241 ? 3.02 -9.898 -1.87 1 98.88 241 GLU B O 1
ATOM 4128 N N . SER B 1 242 ? 5.121 -10.18 -2.021 1 98.88 242 SER B N 1
ATOM 4129 C CA . SER B 1 242 ? 5.121 -11.602 -2.34 1 98.88 242 SER B CA 1
ATOM 4130 C C . SER B 1 242 ? 4.336 -12.398 -1.306 1 98.88 242 SER B C 1
ATOM 4132 O O . SER B 1 242 ? 3.654 -13.367 -1.647 1 98.88 242 SER B O 1
ATOM 4134 N N . SER B 1 243 ? 4.461 -12.023 -0.02 1 98.88 243 SER B N 1
ATOM 4135 C CA . SER B 1 243 ? 3.846 -12.789 1.057 1 98.88 243 SER B CA 1
ATOM 4136 C C . SER B 1 243 ? 2.328 -12.836 0.903 1 98.88 243 SER B C 1
ATOM 4138 O O . SER B 1 243 ? 1.726 -13.906 0.973 1 98.88 243 SER B O 1
ATOM 4140 N N . ALA B 1 244 ? 1.76 -11.656 0.649 1 98.94 244 ALA B N 1
ATOM 4141 C CA . ALA B 1 244 ? 0.311 -11.578 0.488 1 98.94 244 ALA B CA 1
ATOM 4142 C C . ALA B 1 244 ? -0.146 -12.328 -0.757 1 98.94 244 ALA B C 1
ATOM 4144 O O . ALA B 1 244 ? -1.202 -12.969 -0.753 1 98.94 244 ALA B O 1
ATOM 4145 N N . ILE B 1 245 ? 0.664 -12.266 -1.854 1 98.94 245 ILE B N 1
ATOM 4146 C CA . ILE B 1 245 ? 0.329 -12.977 -3.084 1 98.94 245 ILE B CA 1
ATOM 4147 C C . ILE B 1 245 ? 0.304 -14.484 -2.822 1 98.94 245 ILE B C 1
ATOM 4149 O O . ILE B 1 245 ? -0.68 -15.156 -3.135 1 98.94 245 ILE B O 1
ATOM 4153 N N . ALA B 1 246 ? 1.363 -15.008 -2.221 1 98.94 246 ALA B N 1
ATOM 4154 C CA . ALA B 1 246 ? 1.458 -16.438 -1.938 1 98.94 246 ALA B CA 1
ATOM 4155 C C . ALA B 1 246 ? 0.357 -16.875 -0.976 1 98.94 246 ALA B C 1
ATOM 4157 O O . ALA B 1 246 ? -0.307 -17.891 -1.207 1 98.94 246 ALA B O 1
ATOM 4158 N N . GLY B 1 247 ? 0.159 -16.125 0.106 1 98.94 247 GLY B N 1
ATOM 4159 C CA . GLY B 1 247 ? -0.823 -16.484 1.119 1 98.94 247 GLY B CA 1
ATOM 4160 C C . GLY B 1 247 ? -2.244 -16.516 0.588 1 98.94 247 GLY B C 1
ATOM 4161 O O . GLY B 1 247 ? -2.961 -17.5 0.777 1 98.94 247 GLY B O 1
ATOM 4162 N N . LEU B 1 248 ? -2.674 -15.438 -0.08 1 98.94 248 LEU B N 1
ATOM 4163 C CA . LEU B 1 248 ? -4.039 -15.352 -0.59 1 98.94 248 LEU B CA 1
ATOM 4164 C C . LEU B 1 248 ? -4.258 -16.328 -1.732 1 98.94 248 LEU B C 1
ATOM 4166 O O . LEU B 1 248 ? -5.332 -16.922 -1.851 1 98.94 248 LEU B O 1
ATOM 4170 N N . ALA B 1 249 ? -3.213 -16.516 -2.582 1 98.94 249 ALA B N 1
ATOM 4171 C CA . ALA B 1 249 ? -3.328 -17.516 -3.637 1 98.94 249 ALA B CA 1
ATOM 4172 C C . ALA B 1 249 ? -3.584 -18.906 -3.047 1 98.94 249 ALA B C 1
ATOM 4174 O O . ALA B 1 249 ? -4.484 -19.609 -3.492 1 98.94 249 ALA B O 1
ATOM 4175 N N . ALA B 1 250 ? -2.82 -19.234 -2.061 1 98.88 250 ALA B N 1
ATOM 4176 C CA . ALA B 1 250 ? -2.959 -20.547 -1.429 1 98.88 250 ALA B CA 1
ATOM 4177 C C . ALA B 1 250 ? -4.336 -20.703 -0.793 1 98.88 250 ALA B C 1
ATOM 4179 O O . ALA B 1 250 ? -4.992 -21.734 -0.966 1 98.88 250 ALA B O 1
ATOM 4180 N N . LEU B 1 251 ? -4.824 -19.688 -0.067 1 98.69 251 LEU B N 1
ATOM 4181 C CA . LEU B 1 251 ? -6.121 -19.734 0.598 1 98.69 251 LEU B CA 1
ATOM 4182 C C . LEU B 1 251 ? -7.25 -19.859 -0.419 1 98.69 251 LEU B C 1
ATOM 4184 O O . LEU B 1 251 ? -8.266 -20.516 -0.153 1 98.69 251 LEU B O 1
ATOM 4188 N N . LEU B 1 252 ? -7.062 -19.234 -1.576 1 98.56 252 LEU B N 1
ATOM 4189 C CA . LEU B 1 252 ? -8.133 -19.125 -2.566 1 98.56 252 LEU B CA 1
ATOM 4190 C C . LEU B 1 252 ? -8.055 -20.281 -3.564 1 98.56 252 LEU B C 1
ATOM 4192 O O . LEU B 1 252 ? -8.93 -20.438 -4.414 1 98.56 252 LEU B O 1
ATOM 4196 N N . GLY B 1 253 ? -6.996 -21.078 -3.496 1 98.12 253 GLY B N 1
ATOM 4197 C CA . GLY B 1 253 ? -6.859 -22.234 -4.375 1 98.12 253 GLY B CA 1
ATOM 4198 C C . GLY B 1 253 ? -6.195 -21.891 -5.699 1 98.12 253 GLY B C 1
ATOM 4199 O O . GLY B 1 253 ? -6.461 -22.531 -6.715 1 98.12 253 GLY B O 1
ATOM 4200 N N . HIS B 1 254 ? -5.434 -20.812 -5.793 1 98.81 254 HIS B N 1
ATOM 4201 C CA . HIS B 1 254 ? -4.641 -20.438 -6.961 1 98.81 254 HIS B CA 1
ATOM 4202 C C . HIS B 1 254 ? -3.184 -20.859 -6.793 1 98.81 254 HIS B C 1
ATOM 4204 O O . HIS B 1 254 ? -2.779 -21.297 -5.711 1 98.81 254 HIS B O 1
ATOM 4210 N N . ARG B 1 255 ? -2.404 -20.828 -7.879 1 98.81 255 ARG B N 1
ATOM 4211 C CA . ARG B 1 255 ? -0.967 -21.094 -7.895 1 98.81 255 ARG B CA 1
ATOM 4212 C C . ARG B 1 255 ? -0.183 -19.797 -8.055 1 98.81 255 ARG B C 1
ATOM 4214 O O . ARG B 1 255 ? -0.512 -18.969 -8.914 1 98.81 255 ARG B O 1
ATOM 4221 N N . ALA B 1 256 ? 0.84 -19.641 -7.188 1 98.94 256 ALA B N 1
ATOM 4222 C CA . ALA B 1 256 ? 1.545 -18.359 -7.27 1 98.94 256 ALA B CA 1
ATOM 4223 C C . ALA B 1 256 ? 3.053 -18.562 -7.133 1 98.94 256 ALA B C 1
ATOM 4225 O O . ALA B 1 256 ? 3.506 -19.5 -6.48 1 98.94 256 ALA B O 1
ATOM 4226 N N . LEU B 1 257 ? 3.816 -17.719 -7.77 1 98.94 257 LEU B N 1
ATOM 4227 C CA . LEU B 1 257 ? 5.262 -17.578 -7.625 1 98.94 257 LEU B CA 1
ATOM 4228 C C . LEU B 1 257 ? 5.684 -16.125 -7.82 1 98.94 257 LEU B C 1
ATOM 4230 O O . LEU B 1 257 ? 5.148 -15.422 -8.688 1 98.94 257 LEU B O 1
ATOM 4234 N N . THR B 1 258 ? 6.574 -15.695 -6.996 1 98.94 258 THR B N 1
ATOM 4235 C CA . THR B 1 258 ? 7.199 -14.391 -7.195 1 98.94 258 THR B CA 1
ATOM 4236 C C . THR B 1 258 ? 8.641 -14.547 -7.672 1 98.94 258 THR B C 1
ATOM 4238 O O . THR B 1 258 ? 9.414 -15.305 -7.086 1 98.94 258 THR B O 1
ATOM 4241 N N . VAL B 1 259 ? 8.969 -13.883 -8.75 1 98.94 259 VAL B N 1
ATOM 4242 C CA . VAL B 1 259 ? 10.328 -13.75 -9.258 1 98.94 259 VAL B CA 1
ATOM 4243 C C . VAL B 1 259 ? 10.742 -12.273 -9.258 1 98.94 259 VAL B C 1
ATOM 4245 O O . VAL B 1 259 ? 10.055 -11.43 -9.828 1 98.94 259 VAL B O 1
ATOM 4248 N N . CYS B 1 260 ? 11.867 -11.992 -8.594 1 98.75 260 CYS B N 1
ATOM 4249 C CA . CYS B 1 260 ? 12.352 -10.617 -8.508 1 98.75 260 CYS B CA 1
ATOM 4250 C C . CYS B 1 260 ? 13.734 -10.492 -9.141 1 98.75 260 CYS B C 1
ATOM 4252 O O . CYS B 1 260 ? 14.523 -11.43 -9.102 1 98.75 260 CYS B O 1
ATOM 4254 N N . THR B 1 261 ? 14.008 -9.352 -9.758 1 98.56 261 THR B N 1
ATOM 4255 C CA . THR B 1 261 ? 15.383 -8.984 -10.086 1 98.56 261 THR B CA 1
ATOM 4256 C C . THR B 1 261 ? 15.977 -8.094 -9 1 98.56 261 THR B C 1
ATOM 4258 O O . THR B 1 261 ? 15.289 -7.227 -8.453 1 98.56 261 THR B O 1
ATOM 4261 N N . VAL B 1 262 ? 17.203 -8.32 -8.641 1 97.25 262 VAL B N 1
ATOM 4262 C CA . VAL B 1 262 ? 17.875 -7.605 -7.562 1 97.25 262 VAL B CA 1
ATOM 4263 C C . VAL B 1 262 ? 18.375 -6.254 -8.07 1 97.25 262 VAL B C 1
ATOM 4265 O O . VAL B 1 262 ? 19.188 -6.188 -8.992 1 97.25 262 VAL B O 1
ATOM 4268 N N . ILE B 1 263 ? 17.859 -5.18 -7.402 1 94.06 263 ILE B N 1
ATOM 4269 C CA . ILE B 1 263 ? 18.25 -3.857 -7.891 1 94.06 263 ILE B CA 1
ATOM 4270 C C . ILE B 1 263 ? 19.016 -3.105 -6.805 1 94.06 263 ILE B C 1
ATOM 4272 O O . ILE B 1 263 ? 19.422 -1.962 -7.008 1 94.06 263 ILE B O 1
ATOM 4276 N N . ALA B 1 264 ? 19.062 -3.693 -5.633 1 89.56 264 ALA B N 1
ATOM 4277 C CA . ALA B 1 264 ? 19.844 -3.154 -4.52 1 89.56 264 ALA B CA 1
ATOM 4278 C C . ALA B 1 264 ? 20.484 -4.277 -3.703 1 89.56 264 ALA B C 1
ATOM 4280 O O . ALA B 1 264 ? 19.922 -5.371 -3.598 1 89.56 264 ALA B O 1
ATOM 4281 N N . GLN B 1 265 ? 21.703 -3.92 -3.307 1 86.69 265 GLN B N 1
ATOM 4282 C CA . GLN B 1 265 ? 22.391 -4.805 -2.371 1 86.69 265 GLN B CA 1
ATOM 4283 C C . GLN B 1 265 ? 22.547 -4.145 -1.004 1 86.69 265 GLN B C 1
ATOM 4285 O O . GLN B 1 265 ? 23.469 -3.352 -0.793 1 86.69 265 GLN B O 1
ATOM 4290 N N . ARG B 1 266 ? 21.812 -4.512 -0.107 1 78.5 266 ARG B N 1
ATOM 4291 C CA . ARG B 1 266 ? 21.641 -3.816 1.165 1 78.5 266 ARG B CA 1
ATOM 4292 C C . ARG B 1 266 ? 22.891 -3.91 2.016 1 78.5 266 ARG B C 1
ATOM 4294 O O . ARG B 1 266 ? 23.281 -2.938 2.664 1 78.5 266 ARG B O 1
ATOM 4301 N N . THR B 1 267 ? 23.531 -5.023 2.002 1 75.94 267 THR B N 1
ATOM 4302 C CA . THR B 1 267 ? 24.703 -5.246 2.844 1 75.94 267 THR B CA 1
ATOM 4303 C C . THR B 1 267 ? 25.906 -4.457 2.322 1 75.94 267 THR B C 1
ATOM 4305 O O . THR B 1 267 ? 26.734 -3.977 3.107 1 75.94 267 THR B O 1
ATOM 4308 N N . ALA B 1 268 ? 25.891 -4.277 1.04 1 73.31 268 ALA B N 1
ATOM 4309 C CA . ALA B 1 268 ? 27 -3.545 0.435 1 73.31 268 ALA B CA 1
ATOM 4310 C C . ALA B 1 268 ? 26.703 -2.051 0.37 1 73.31 268 ALA B C 1
ATOM 4312 O O . ALA B 1 268 ? 27.594 -1.24 0.129 1 73.31 268 ALA B O 1
ATOM 4313 N N . GLY B 1 269 ? 25.5 -1.755 0.684 1 74.88 269 GLY B N 1
ATOM 4314 C CA . GLY B 1 269 ? 25.078 -0.361 0.622 1 74.88 269 GLY B CA 1
ATOM 4315 C C . GLY B 1 269 ? 25.016 0.18 -0.794 1 74.88 269 GLY B C 1
ATOM 4316 O O . GLY B 1 269 ? 25.141 1.388 -1.008 1 74.88 269 GLY B O 1
ATOM 4317 N N . ASP B 1 270 ? 24.891 -0.741 -1.78 1 78.81 270 ASP B N 1
ATOM 4318 C CA . ASP B 1 270 ? 24.891 -0.358 -3.189 1 78.81 270 ASP B CA 1
ATOM 4319 C C . ASP B 1 270 ? 23.5 -0.454 -3.783 1 78.81 270 ASP B C 1
ATOM 4321 O O . ASP B 1 270 ? 22.719 -1.331 -3.406 1 78.81 270 ASP B O 1
ATOM 4325 N N . SER B 1 271 ? 23.203 0.551 -4.559 1 80.06 271 SER B N 1
ATOM 4326 C CA . SER B 1 271 ? 21.969 0.542 -5.316 1 80.06 271 SER B CA 1
ATOM 4327 C C . SER B 1 271 ? 22.188 0.975 -6.762 1 80.06 271 SER B C 1
ATOM 4329 O O . SER B 1 271 ? 23.203 1.608 -7.074 1 80.06 271 SER B O 1
ATOM 4331 N N . LYS B 1 272 ? 21.422 0.44 -7.668 1 78.06 272 LYS B N 1
ATOM 4332 C CA . LYS B 1 272 ? 21.406 0.813 -9.078 1 78.06 272 LYS B CA 1
ATOM 4333 C C . LYS B 1 272 ? 20.125 1.53 -9.453 1 78.06 272 LYS B C 1
ATOM 4335 O O . LYS B 1 272 ? 19.125 0.889 -9.812 1 78.06 272 LYS B O 1
ATOM 4340 N N . PRO B 1 273 ? 20.172 2.814 -9.508 1 76.31 273 PRO B N 1
ATOM 4341 C CA . PRO B 1 273 ? 18.938 3.541 -9.812 1 76.31 273 PRO B CA 1
ATOM 4342 C C . PRO B 1 273 ? 18.438 3.277 -11.234 1 76.31 273 PRO B C 1
ATOM 4344 O O . PRO B 1 273 ? 17.234 3.354 -11.484 1 76.31 273 PRO B O 1
ATOM 4347 N N . ASP B 1 274 ? 19.344 2.979 -12.086 1 84.12 274 ASP B N 1
ATOM 4348 C CA . ASP B 1 274 ? 18.922 2.623 -13.445 1 84.12 274 ASP B CA 1
ATOM 4349 C C . ASP B 1 274 ? 18.906 1.106 -13.633 1 84.12 274 ASP B C 1
ATOM 4351 O O . ASP B 1 274 ? 19.922 0.515 -14.031 1 84.12 274 ASP B O 1
ATOM 4355 N N . TYR B 1 275 ? 17.719 0.519 -13.391 1 90.69 275 TYR B N 1
ATOM 4356 C CA . TYR B 1 275 ? 17.625 -0.936 -13.391 1 90.69 275 TYR B CA 1
ATOM 4357 C C . TYR B 1 275 ? 16.75 -1.423 -14.539 1 90.69 275 TYR B C 1
ATOM 4359 O O . TYR B 1 275 ? 16.219 -2.543 -14.5 1 90.69 275 TYR B O 1
ATOM 4367 N N . ALA B 1 276 ? 16.547 -0.685 -15.523 1 93.69 276 ALA B N 1
ATOM 4368 C CA . ALA B 1 276 ? 15.648 -0.996 -16.641 1 93.69 276 ALA B CA 1
ATOM 4369 C C . ALA B 1 276 ? 16.094 -2.271 -17.359 1 93.69 276 ALA B C 1
ATOM 4371 O O . ALA B 1 276 ? 15.25 -3.09 -17.75 1 93.69 276 ALA B O 1
ATOM 4372 N N . ALA B 1 277 ? 17.391 -2.416 -17.531 1 95.81 277 ALA B N 1
ATOM 4373 C CA . ALA B 1 277 ? 17.922 -3.586 -18.234 1 95.81 277 ALA B CA 1
ATOM 4374 C C . ALA B 1 277 ? 17.656 -4.863 -17.438 1 95.81 277 ALA B C 1
ATOM 4376 O O . ALA B 1 277 ? 17.391 -5.918 -18.016 1 95.81 277 ALA B O 1
ATOM 4377 N N . PHE B 1 278 ? 17.75 -4.773 -16.078 1 96.94 278 PHE B N 1
ATOM 4378 C CA . PHE B 1 278 ? 17.469 -5.922 -15.227 1 96.94 278 PHE B CA 1
ATOM 4379 C C . PHE B 1 278 ? 16 -6.336 -15.336 1 96.94 278 PHE B C 1
ATOM 4381 O O . PHE B 1 278 ? 15.695 -7.523 -15.445 1 96.94 278 PHE B O 1
ATOM 4388 N N . VAL B 1 279 ? 15.141 -5.367 -15.391 1 98.12 279 VAL B N 1
ATOM 4389 C CA . VAL B 1 279 ? 13.703 -5.609 -15.469 1 98.12 279 VAL B CA 1
ATOM 4390 C C . VAL B 1 279 ? 13.359 -6.23 -16.828 1 98.12 279 VAL B C 1
ATOM 4392 O O . VAL B 1 279 ? 12.586 -7.188 -16.891 1 98.12 279 VAL B O 1
ATOM 4395 N N . ARG B 1 280 ? 13.945 -5.73 -17.875 1 98.19 280 ARG B N 1
ATOM 4396 C CA . ARG B 1 280 ? 13.711 -6.27 -19.203 1 98.19 280 ARG B CA 1
ATOM 4397 C C . ARG B 1 280 ? 14.109 -7.738 -19.281 1 98.19 280 ARG B C 1
ATOM 4399 O O . ARG B 1 280 ? 13.375 -8.562 -19.828 1 98.19 280 ARG B O 1
ATOM 4406 N N . ASN B 1 281 ? 15.258 -8.016 -18.781 1 98.19 281 ASN B N 1
ATOM 4407 C CA . ASN B 1 281 ? 15.734 -9.398 -18.766 1 98.19 281 ASN B CA 1
ATOM 4408 C C . ASN B 1 281 ? 14.773 -10.312 -18.016 1 98.19 281 ASN B C 1
ATOM 4410 O O . ASN B 1 281 ? 14.477 -11.422 -18.453 1 98.19 281 ASN B O 1
ATOM 4414 N N . MET B 1 282 ? 14.305 -9.859 -16.844 1 98.75 282 MET B N 1
ATOM 4415 C CA . MET B 1 282 ? 13.375 -10.625 -16.031 1 98.75 282 MET B CA 1
ATOM 4416 C C . MET B 1 282 ? 12.078 -10.898 -16.797 1 98.75 282 MET B C 1
ATOM 4418 O O . MET B 1 282 ? 11.602 -12.031 -16.828 1 98.75 282 MET B O 1
ATOM 4422 N N . VAL B 1 283 ? 11.555 -9.883 -17.453 1 98.81 283 VAL B N 1
ATOM 4423 C CA . VAL B 1 283 ? 10.281 -9.984 -18.156 1 98.81 283 VAL B CA 1
ATOM 4424 C C . VAL B 1 283 ? 10.422 -10.938 -19.344 1 98.81 283 VAL B C 1
ATOM 4426 O O . VAL B 1 283 ? 9.602 -11.844 -19.516 1 98.81 283 VAL B O 1
ATOM 4429 N N . GLU B 1 284 ? 11.438 -10.773 -20.125 1 98.62 284 GLU B N 1
ATOM 4430 C CA . GLU B 1 284 ? 11.664 -11.633 -21.281 1 98.62 284 GLU B CA 1
ATOM 4431 C C . GLU B 1 284 ? 11.844 -13.086 -20.859 1 98.62 284 GLU B C 1
ATOM 4433 O O . GLU B 1 284 ? 11.297 -13.992 -21.5 1 98.62 284 GLU B O 1
ATOM 4438 N N . THR B 1 285 ? 12.609 -13.273 -19.859 1 98.62 285 THR B N 1
ATOM 4439 C CA . THR B 1 285 ? 12.828 -14.617 -19.328 1 98.62 285 THR B CA 1
ATOM 4440 C C . THR B 1 285 ? 11.516 -15.25 -18.891 1 98.62 285 THR B C 1
ATOM 4442 O O . THR B 1 285 ? 11.219 -16.391 -19.234 1 98.62 285 THR B O 1
ATOM 4445 N N . ALA B 1 286 ? 10.703 -14.539 -18.109 1 98.75 286 ALA B N 1
ATOM 4446 C CA . ALA B 1 286 ? 9.445 -15.055 -17.578 1 98.75 286 ALA B CA 1
ATOM 4447 C C . ALA B 1 286 ? 8.469 -15.375 -18.719 1 98.75 286 ALA B C 1
ATOM 4449 O O . ALA B 1 286 ? 7.801 -16.406 -18.688 1 98.75 286 ALA B O 1
ATOM 4450 N N . LEU B 1 287 ? 8.391 -14.5 -19.688 1 98.75 287 LEU B N 1
ATOM 4451 C CA . LEU B 1 287 ? 7.48 -14.711 -20.797 1 98.75 287 LEU B CA 1
ATOM 4452 C C . LEU B 1 287 ? 7.867 -15.961 -21.594 1 98.75 287 LEU B C 1
ATOM 4454 O O . LEU B 1 287 ? 7 -16.734 -22 1 98.75 287 LEU B O 1
ATOM 4458 N N . ALA B 1 288 ? 9.172 -16.141 -21.797 1 98.12 288 ALA B N 1
ATOM 4459 C CA . ALA B 1 288 ? 9.641 -17.344 -22.484 1 98.12 288 ALA B CA 1
ATOM 4460 C C . ALA B 1 288 ? 9.234 -18.594 -21.719 1 98.12 288 ALA B C 1
ATOM 4462 O O . ALA B 1 288 ? 8.789 -19.578 -22.328 1 98.12 288 ALA B O 1
ATOM 4463 N N . LYS B 1 289 ? 9.359 -18.562 -20.422 1 98.06 289 LYS B N 1
ATOM 4464 C CA . LYS B 1 289 ? 9.039 -19.719 -19.578 1 98.06 289 LYS B CA 1
ATOM 4465 C C . LYS B 1 289 ? 7.535 -19.984 -19.578 1 98.06 289 LYS B C 1
ATOM 4467 O O . LYS B 1 289 ? 7.113 -21.141 -19.594 1 98.06 289 LYS B O 1
ATOM 4472 N N . LEU B 1 290 ? 6.727 -18.969 -19.578 1 98.12 290 LEU B N 1
ATOM 4473 C CA . LEU B 1 290 ? 5.289 -19.094 -19.375 1 98.12 290 LEU B CA 1
ATOM 4474 C C . LEU B 1 290 ? 4.586 -19.422 -20.688 1 98.12 290 LEU B C 1
ATOM 4476 O O . LEU B 1 290 ? 3.436 -19.875 -20.688 1 98.12 290 LEU B O 1
ATOM 4480 N N . THR B 1 291 ? 5.281 -19.219 -21.844 1 97.19 291 THR B N 1
ATOM 4481 C CA . THR B 1 291 ? 4.598 -19.391 -23.125 1 97.19 291 THR B CA 1
ATOM 4482 C C . THR B 1 291 ? 5.301 -20.453 -23.969 1 97.19 291 THR B C 1
ATOM 4484 O O . THR B 1 291 ? 4.988 -20.625 -25.156 1 97.19 291 THR B O 1
ATOM 4487 N N . ARG B 1 292 ? 6.473 -21.047 -23.625 1 87.69 292 ARG B N 1
ATOM 4488 C CA . ARG B 1 292 ? 7.234 -22.031 -24.391 1 87.69 292 ARG B CA 1
ATOM 4489 C C . ARG B 1 292 ? 6.348 -23.188 -24.828 1 87.69 292 ARG B C 1
ATOM 4491 O O . ARG B 1 292 ? 6.461 -23.688 -25.953 1 87.69 292 ARG B O 1
ATOM 4498 N N . ASN B 1 293 ? 5.758 -23.906 -23.969 1 64.81 293 ASN B N 1
ATOM 4499 C CA . ASN B 1 293 ? 5.148 -25.141 -24.422 1 64.81 293 ASN B CA 1
ATOM 4500 C C . ASN B 1 293 ? 3.867 -24.891 -25.219 1 64.81 293 ASN B C 1
ATOM 4502 O O . ASN B 1 293 ? 3.02 -25.781 -25.328 1 64.81 293 ASN B O 1
ATOM 4506 N N . ALA B 1 294 ? 3.797 -23.688 -25.812 1 49.75 294 ALA B N 1
ATOM 4507 C CA . ALA B 1 294 ? 2.615 -23.531 -26.656 1 49.75 294 ALA B CA 1
ATOM 4508 C C . ALA B 1 294 ? 2.93 -23.891 -28.109 1 49.75 294 ALA B C 1
ATOM 4510 O O . ALA B 1 294 ? 4.066 -23.734 -28.562 1 49.75 294 ALA B O 1
#

Nearest PDB structures (foldseek):
  3emv-assembly1_A  TM=7.846E-01  e=2.693E-17  Plasmodium vivax
  6aqs-assembly1_A  TM=7.923E-01  e=7.643E-17  Plasmodium falciparum
  4mch-assembly1_A  TM=7.434E-01  e=2.533E-17  Aliivibrio fischeri ES114
  1sq6-assembly1_A  TM=7.829E-01  e=1.104E-16  Plasmodium falciparum 3D7
  4lnh-assembly1_A  TM=7.485E-01  e=1.249E-16  Aliivibrio fischeri ES114